Protein 1E57 (pdb70)

Foldseek 3Di:
DFWDKAKDKFQPDFCFFAWDKDKAFQLVPPRNCVVAVQFQWKWFDWKKWFKAFDPPCLPVKWKKKKAKFWQDDPDDLVCAPVDPQMDMDIDHPPPRDPPGDMRTDDDVHFGTTSHHPDHDGRGMMMIMTIGNPDDRDPDTGMGRMMMGMMIGHHGDDDDD/DDEDEQDADQDEDDDDDDDDDPPWDWDKDKDKDWDDFDQLWFWWDKFFCQPPVVNCVVLVFFQWKFFDWKKKKKAFDPACLPFKFKKWKDKFQQPDPDGLVPSPVPGRTDMDIAHHPPDDHDMYMYIDDNSRFYGIHHHPDDDRRTIMITMTGHTTPDRDNDGRMIGIMMGMMIGIHGDDDDD/DFDADQAEDDDDDDDPDDWFFWDWDKDKDFQDFAQQFWDWDKFFPLDDPRCVVVAVQ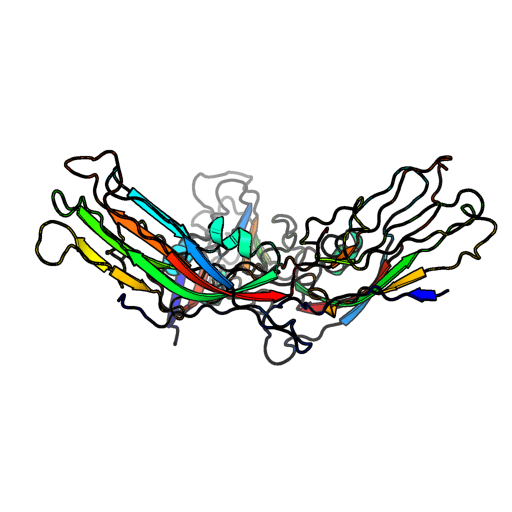FAWKFFDWKKKKKAFDVPLQDAKWKKKKDKAFQPDPDGQVCSPVDHRIDIDIAGNDPPSRDMDIDTDPNSNFYRTRGHPDHDRSTIMMIMTIHTRPDGDPHGRMTTMMIGIMTGTRGDDDDD

B-factor: mean 15.0, std 0.0, range [15.0, 15.0]

Sequence (522 aa):
SPAIVLPFQFEATTFGTAETAAQVSLQTADPITKLTAPYRHAQIVECKAILTPTDLAVSNPLTVYLAWVPANSPATPTQILRVYGGQSFVLGGAISAAKTIEVPLNLDSVNRMLKDSVTYTDTPKLLAYSRAPTNPSKIPTASIQISGRIRLSKPMLIANVVKVKQASIPAPGSILSQPNTEQSPAIVLPFQFEATTFGTAETAAQVSLQTADPITKLTAPYRHAQIVECKAILTPTDLAVSNPLTVYLAWVPANSPATPTQILRVYGGQSFVLGGAISAAKTIEVPLNLDSVNRMLKDSVTYTDTPKLLAYSRAPTNPSKIPTASIQISGRIRLSKPMLIANKQASIPAPGSILSQPNTEQSPAIVLPFQFEATTFGTAETAAQVSLQTADPITKLTAPYRHAQIVECKAILTPTDLAVSNPLTVYLAWVPANSPATPTQILRVYGGQSFVLGGAISAAKTIEVPLNLDSVNRMLKDSVTYTDTPKLLAYSRAPTNPSKIPTASIQISGRIRLSKPMLIAN

Structure (mmCIF, N/CA/C/O backbone):
data_1E57
#
_entry.id   1E57
#
_cell.length_a   289.640
_cell.length_b   287.722
_cell.length_c   295.226
_cell.angle_alpha   63.59
_cell.angle_beta   61.39
_cell.angle_gamma   62.94
#
_symmetry.space_group_name_H-M   'P 1'
#
loop_
_atom_site.group_PDB
_atom_site.id
_atom_site.type_symbol
_atom_site.label_atom_id
_atom_site.label_alt_id
_atom_site.label_comp_id
_atom_site.label_asym_id
_atom_site.label_entity_id
_atom_site.label_seq_id
_atom_site.pdbx_PDB_ins_code
_atom_site.Cartn_x
_atom_site.Cartn_y
_atom_site.Cartn_z
_atom_site.occupancy
_atom_site.B_iso_or_equiv
_atom_site.auth_seq_id
_atom_site.auth_comp_id
_atom_site.auth_asym_id
_atom_site.auth_atom_id
_atom_site.pdbx_PDB_model_num
ATOM 1 N N . SER A 1 29 ? -15.884 27.840 107.175 1.00 15.00 29 SER A N 1
ATOM 2 C CA . SER A 1 29 ? -16.851 28.944 106.859 1.00 15.00 29 SER A CA 1
ATOM 3 C C . SER A 1 29 ? -16.201 30.345 106.798 1.00 15.00 29 SER A C 1
ATOM 4 O O . SER A 1 29 ? -14.965 30.492 106.892 1.00 15.00 29 SER A O 1
ATOM 7 N N . PRO A 1 30 ? -17.027 31.385 106.562 1.00 15.00 30 PRO A N 1
ATOM 8 C CA . PRO A 1 30 ? -16.529 32.765 106.491 1.00 15.00 30 PRO A CA 1
ATOM 9 C C . PRO A 1 30 ? -16.810 33.524 107.795 1.00 15.00 30 PRO A C 1
ATOM 10 O O . PRO A 1 30 ? -17.867 33.349 108.423 1.00 15.00 30 PRO A O 1
ATOM 14 N N . ALA A 1 31 ? -15.853 34.358 108.189 1.00 15.00 31 ALA A N 1
ATOM 15 C CA . ALA A 1 31 ? -15.977 35.159 109.399 1.00 15.00 31 ALA A CA 1
ATOM 16 C C . ALA A 1 31 ? -16.648 36.471 109.039 1.00 15.00 31 ALA A C 1
ATOM 17 O O . ALA A 1 31 ? -17.089 36.682 107.905 1.00 15.00 31 ALA A O 1
ATOM 19 N N . ILE A 1 32 ? -16.737 37.350 110.020 1.00 15.00 32 ILE A N 1
ATOM 20 C CA . ILE A 1 32 ? -17.322 38.640 109.785 1.00 15.00 32 ILE A CA 1
ATOM 21 C C . ILE A 1 32 ? -16.434 39.585 110.545 1.00 15.00 32 ILE A C 1
ATOM 22 O O . ILE A 1 32 ? -15.752 39.195 111.489 1.00 15.00 32 ILE A O 1
ATOM 27 N N . VAL A 1 33 ? -16.417 40.829 110.113 1.00 15.00 33 VAL A N 1
ATOM 28 C CA . VAL A 1 33 ? -15.606 41.818 110.774 1.00 15.00 33 VAL A CA 1
ATOM 29 C C . VAL A 1 33 ? -16.435 42.424 111.869 1.00 15.00 33 VAL A C 1
ATOM 30 O O . VAL A 1 33 ? -17.652 42.543 111.756 1.00 15.00 33 VAL A O 1
ATOM 34 N N . LEU A 1 34 ? -15.777 42.813 112.939 1.00 15.00 34 LEU A N 1
ATOM 35 C CA . LEU A 1 34 ? -16.504 43.428 114.011 1.00 15.00 34 LEU A CA 1
ATOM 36 C C . LEU A 1 34 ? -15.630 44.449 114.694 1.00 15.00 34 LEU A C 1
ATOM 37 O O . LEU A 1 34 ? -14.438 44.230 114.902 1.00 15.00 34 LEU A O 1
ATOM 42 N N . PRO A 1 35 ? -16.208 45.602 115.021 1.00 15.00 35 PRO A N 1
ATOM 43 C CA . PRO A 1 35 ? -15.481 46.678 115.680 1.00 15.00 35 PRO A CA 1
ATOM 44 C C . PRO A 1 35 ? -15.671 46.686 117.173 1.00 15.00 35 PRO A C 1
ATOM 45 O O . PRO A 1 35 ? -16.585 46.061 117.704 1.00 15.00 35 PRO A O 1
ATOM 49 N N . PHE A 1 36 ? -14.811 47.434 117.842 1.00 15.00 36 PHE A N 1
ATOM 50 C CA . PHE A 1 36 ? -14.863 47.520 119.277 1.00 15.00 36 PHE A CA 1
ATOM 51 C C . PHE A 1 36 ? -13.967 48.650 119.695 1.00 15.00 36 PHE A C 1
ATOM 52 O O . PHE A 1 36 ? -13.165 49.145 118.917 1.00 15.00 36 PHE A O 1
ATOM 60 N N . GLN A 1 37 ? -14.077 49.014 120.955 1.00 15.00 37 GLN A N 1
ATOM 61 C CA . GLN A 1 37 ? -13.279 50.078 121.519 1.00 15.00 37 GLN A CA 1
ATOM 62 C C . GLN A 1 37 ? -13.597 49.949 122.997 1.00 15.00 37 GLN A C 1
ATOM 63 O O . GLN A 1 37 ? -14.699 49.539 123.340 1.00 15.00 37 GLN A O 1
ATOM 69 N N . PHE A 1 38 ? -12.654 50.275 123.875 1.00 15.00 38 PHE A N 1
ATOM 70 C CA . PHE A 1 38 ? -12.904 50.148 125.314 1.00 15.00 38 PHE A CA 1
ATOM 71 C C . PHE A 1 38 ? -11.879 50.913 126.147 1.00 15.00 38 PHE A C 1
ATOM 72 O O . PHE A 1 38 ? -10.708 50.986 125.773 1.00 15.00 38 PHE A O 1
ATOM 80 N N . GLU A 1 39 ? -12.317 51.482 127.273 1.00 15.00 39 GLU A N 1
ATOM 81 C CA . GLU A 1 39 ? -11.404 52.223 128.144 1.00 15.00 39 GLU A CA 1
ATOM 82 C C . GLU A 1 39 ? -10.317 51.230 128.537 1.00 15.00 39 GLU A C 1
ATOM 83 O O . GLU A 1 39 ? -10.579 50.245 129.236 1.00 15.00 39 GLU A O 1
ATOM 85 N N . ALA A 1 40 ? -9.108 51.480 128.042 1.00 15.00 40 ALA A N 1
ATOM 86 C CA . ALA A 1 40 ? -7.953 50.622 128.310 1.00 15.00 40 ALA A CA 1
ATOM 87 C C . ALA A 1 40 ? -7.578 50.641 129.787 1.00 15.00 40 ALA A C 1
ATOM 88 O O . ALA A 1 40 ? -7.738 49.627 130.490 1.00 15.00 40 ALA A O 1
ATOM 90 N N . THR A 1 41 ? -7.065 51.796 130.228 1.00 15.00 41 THR A N 1
ATOM 91 C CA . THR A 1 41 ? -6.667 52.042 131.620 1.00 15.00 41 THR A CA 1
ATOM 92 C C . THR A 1 41 ? -6.231 53.491 131.858 1.00 15.00 41 THR A C 1
ATOM 93 O O . THR A 1 41 ? -5.397 54.032 131.135 1.00 15.00 41 THR A O 1
ATOM 97 N N . THR A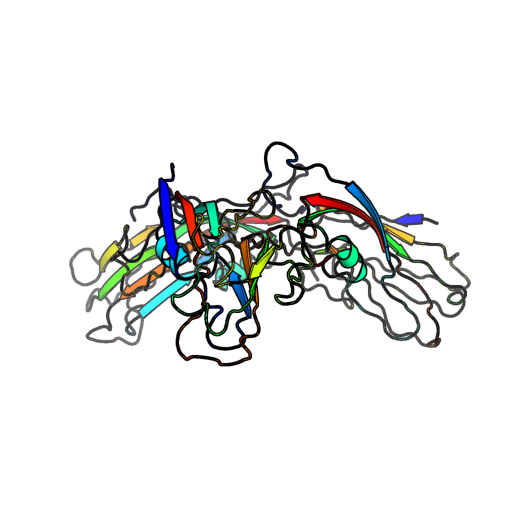 1 42 ? -6.792 54.094 132.900 1.00 15.00 42 THR A N 1
ATOM 98 C CA . THR A 1 42 ? -6.502 55.477 133.261 1.00 1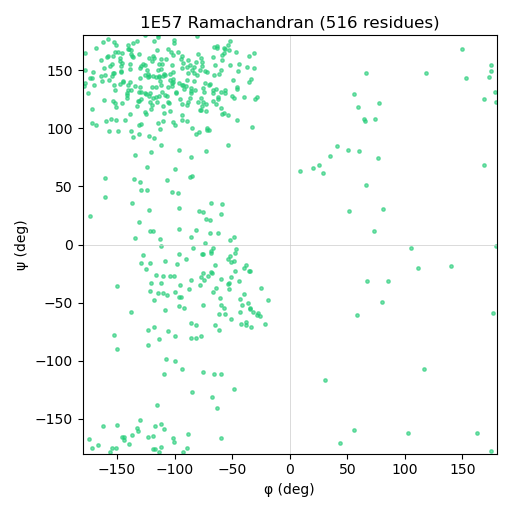5.00 42 THR A CA 1
ATOM 99 C C . THR A 1 42 ? -5.129 55.794 133.859 1.00 15.00 42 THR A C 1
ATOM 100 O O . THR A 1 42 ? -4.889 55.576 135.054 1.00 15.00 42 THR A O 1
ATOM 104 N N . PHE A 1 43 ? -4.226 56.313 133.031 1.00 15.00 43 PHE A N 1
ATOM 105 C CA . PHE A 1 43 ? -2.928 56.708 133.537 1.00 15.00 43 PHE A CA 1
ATOM 106 C C . PHE A 1 43 ? -3.236 58.132 134.015 1.00 15.00 43 PHE A C 1
ATOM 107 O O . PHE A 1 43 ? -2.870 59.090 133.350 1.00 15.00 43 PHE A O 1
ATOM 109 N N . GLY A 1 44 ? -3.932 58.268 135.151 1.00 15.00 44 GLY A N 1
ATOM 110 C CA . GLY A 1 44 ? -4.290 59.595 135.644 1.00 15.00 44 GLY A CA 1
ATOM 111 C C . GLY A 1 44 ? -4.187 59.968 137.130 1.00 15.00 44 GLY A C 1
ATOM 112 O O . GLY A 1 44 ? -3.478 60.931 137.463 1.00 15.00 44 GLY A O 1
ATOM 113 N N . THR A 1 45 ? -4.891 59.234 138.009 1.00 15.00 45 THR A N 1
ATOM 114 C CA . THR A 1 45 ? -4.926 59.479 139.483 1.00 15.00 45 THR A CA 1
ATOM 115 C C . THR A 1 45 ? -3.595 59.366 140.244 1.00 15.00 45 THR A C 1
ATOM 116 O O . THR A 1 45 ? -3.029 60.376 140.680 1.00 15.00 45 THR A O 1
ATOM 120 N N . ALA A 1 46 ? -3.134 58.125 140.416 1.00 15.00 46 ALA A N 1
ATOM 121 C CA . ALA A 1 46 ? -1.877 57.800 141.101 1.00 15.00 46 ALA A CA 1
ATOM 122 C C . ALA A 1 46 ? -0.864 57.196 140.091 1.00 15.00 46 ALA A C 1
ATOM 123 O O . ALA A 1 46 ? -1.177 57.090 138.902 1.00 15.00 46 ALA A O 1
ATOM 125 N N . GLU A 1 47 ? 0.334 56.809 140.549 1.00 15.00 47 GLU A N 1
ATOM 126 C CA . GLU A 1 47 ? 1.370 56.238 139.658 1.00 15.00 47 GLU A CA 1
ATOM 127 C C . GLU A 1 47 ? 0.889 55.046 138.812 1.00 15.00 47 GLU A C 1
ATOM 128 O O . GLU A 1 47 ? 1.055 53.875 139.185 1.00 15.00 47 GLU A O 1
ATOM 134 N N . THR A 1 48 ? 0.301 55.363 137.661 1.00 15.00 48 THR A N 1
ATOM 135 C CA . THR A 1 48 ? -0.226 54.353 136.757 1.00 15.00 48 THR A CA 1
ATOM 136 C C . THR A 1 48 ? 0.869 53.780 135.891 1.00 15.00 48 THR A C 1
ATOM 137 O O . THR A 1 48 ? 1.680 54.508 135.313 1.00 15.00 48 THR A O 1
ATOM 139 N N . ALA A 1 49 ? 0.879 52.458 135.818 1.00 15.00 49 ALA A N 1
ATOM 140 C CA . ALA A 1 49 ? 1.853 51.732 135.029 1.00 15.00 49 ALA A CA 1
ATOM 141 C C . ALA A 1 49 ? 1.410 50.286 135.048 1.00 15.00 49 ALA A C 1
ATOM 142 O O . ALA A 1 49 ? 1.368 49.659 136.109 1.00 15.00 49 ALA A O 1
ATOM 144 N N . ALA A 1 50 ? 1.065 49.765 133.876 1.00 15.00 50 ALA A N 1
ATOM 145 C CA . ALA A 1 50 ? 0.609 48.388 133.784 1.00 15.00 50 ALA A CA 1
ATOM 146 C C . ALA A 1 50 ? 0.668 47.815 132.376 1.00 15.00 50 ALA A C 1
ATOM 147 O O . ALA A 1 50 ? 0.973 48.521 131.405 1.00 15.00 50 ALA A O 1
ATOM 149 N N . GLN A 1 51 ? 0.366 46.520 132.291 1.00 15.00 51 GLN A N 1
ATOM 150 C CA . GLN A 1 51 ? 0.363 45.775 131.040 1.00 15.00 51 GLN A CA 1
ATOM 151 C C . GLN A 1 51 ? -1.035 45.208 130.773 1.00 15.00 51 GLN A C 1
ATOM 152 O O . GLN A 1 51 ? -1.685 44.677 131.672 1.00 15.00 51 GLN A O 1
ATOM 154 N N . VAL A 1 52 ? -1.502 45.334 129.540 1.00 15.00 52 VAL A N 1
ATOM 155 C CA . VAL A 1 52 ? -2.809 44.809 129.186 1.00 15.00 52 VAL A CA 1
ATOM 156 C C . VAL A 1 52 ? -2.665 43.826 128.058 1.00 15.00 52 VAL A C 1
ATOM 157 O O . VAL A 1 52 ? -2.055 44.126 127.039 1.00 15.00 52 VAL A O 1
ATOM 161 N N . SER A 1 53 ? -3.223 42.643 128.249 1.00 15.00 53 SER A N 1
ATOM 162 C CA . SER A 1 53 ? -3.163 41.634 127.218 1.00 15.00 53 SER A CA 1
ATOM 163 C C . SER A 1 53 ? -4.496 41.590 126.523 1.00 15.00 53 SER A C 1
ATOM 164 O O . SER A 1 53 ? -5.533 41.661 127.168 1.00 15.00 53 SER A O 1
ATOM 167 N N . LEU A 1 54 ? -4.476 41.459 125.208 1.00 15.00 54 LEU A N 1
ATOM 168 C CA . LEU A 1 54 ? -5.719 41.414 124.473 1.00 15.00 54 LEU A CA 1
ATOM 169 C C . LEU A 1 54 ? -6.475 40.124 124.703 1.00 15.00 54 LEU A C 1
ATOM 170 O O . LEU A 1 54 ? -7.694 40.096 124.605 1.00 15.00 54 LEU A O 1
ATOM 175 N N . GLN A 1 55 ? -5.762 39.052 125.020 1.00 15.00 55 GLN A N 1
ATOM 176 C CA . GLN A 1 55 ? -6.421 37.769 125.236 1.00 15.00 55 GLN A CA 1
ATOM 177 C C . GLN A 1 55 ? -7.341 37.685 126.450 1.00 15.00 55 GLN A C 1
ATOM 178 O O . GLN A 1 55 ? -8.413 37.089 126.377 1.00 15.00 55 GLN A O 1
ATOM 184 N N . THR A 1 56 ? -6.924 38.273 127.565 1.00 15.00 56 THR A N 1
ATOM 185 C CA . THR A 1 56 ? -7.712 38.233 128.795 1.00 15.00 56 THR A CA 1
ATOM 186 C C . THR A 1 56 ? -8.722 39.353 128.822 1.00 15.00 56 THR A C 1
ATOM 187 O O . THR A 1 56 ? -9.791 39.241 129.437 1.00 15.00 56 THR A O 1
ATOM 191 N N . ALA A 1 57 ? -8.337 40.445 128.174 1.00 15.00 57 ALA A N 1
ATOM 192 C CA . ALA A 1 57 ? -9.149 41.644 128.079 1.00 15.00 57 ALA A CA 1
ATOM 193 C C . ALA A 1 57 ? -10.634 41.335 128.036 1.00 15.00 57 ALA A C 1
ATOM 194 O O . ALA A 1 57 ? -11.187 40.960 126.995 1.00 15.00 57 ALA A O 1
ATOM 196 N N . ASP A 1 58 ? -11.272 41.502 129.185 1.00 15.00 58 ASP A N 1
ATOM 197 C CA . ASP A 1 58 ? -12.692 41.250 129.323 1.00 15.00 58 ASP A CA 1
ATOM 198 C C . ASP A 1 58 ? -13.495 41.694 128.084 1.00 15.00 58 ASP A C 1
ATOM 199 O O . ASP A 1 58 ? -14.029 40.859 127.346 1.00 15.00 58 ASP A O 1
ATOM 204 N N . PRO A 1 59 ? -13.546 43.011 127.815 1.00 15.00 59 PRO A N 1
ATOM 205 C CA . PRO A 1 59 ? -14.295 43.517 126.664 1.00 15.00 59 PRO A CA 1
ATOM 206 C C . PRO A 1 59 ? -14.243 42.534 125.516 1.00 15.00 59 PRO A C 1
ATOM 207 O O . PRO A 1 59 ? -15.231 41.883 125.185 1.00 15.00 59 PRO A O 1
ATOM 211 N N . ILE A 1 60 ? -13.065 42.430 124.926 1.00 15.00 60 ILE A N 1
ATOM 212 C CA . ILE A 1 60 ? -12.848 41.537 123.810 1.00 15.00 60 ILE A CA 1
ATOM 213 C C . ILE A 1 60 ? -13.513 40.200 124.025 1.00 15.00 60 ILE A C 1
ATOM 214 O O . ILE A 1 60 ? -14.476 39.863 123.341 1.00 15.00 60 ILE A O 1
ATOM 219 N N . THR A 1 61 ? -12.986 39.445 124.977 1.00 15.00 61 THR A N 1
ATOM 220 C CA . THR A 1 61 ? -13.516 38.128 125.281 1.00 15.00 61 THR A CA 1
ATOM 221 C C . THR A 1 61 ? -15.037 38.112 125.260 1.00 15.00 61 THR A C 1
ATOM 222 O O . THR A 1 61 ? -15.649 37.279 124.586 1.00 15.00 61 THR A O 1
ATOM 224 N N . LYS A 1 62 ? -15.646 39.039 125.992 1.00 15.00 62 LYS A N 1
ATOM 225 C CA . LYS A 1 62 ? -17.101 39.108 126.062 1.00 15.00 62 LYS A CA 1
ATOM 226 C C . LYS A 1 62 ? -17.724 39.386 124.694 1.00 15.00 62 LYS A C 1
ATOM 227 O O . LYS A 1 62 ? -18.926 39.636 124.590 1.00 15.00 62 LYS A O 1
ATOM 229 N N . LEU A 1 63 ? -16.910 39.325 123.645 1.00 15.00 63 LEU A N 1
ATOM 230 C CA . LEU A 1 63 ? -17.385 39.591 122.297 1.00 15.00 63 LEU A CA 1
ATOM 231 C C . LEU A 1 63 ? -16.980 38.480 121.357 1.00 15.00 63 LEU A C 1
ATOM 232 O O . LEU A 1 63 ? -17.515 38.341 120.261 1.00 15.00 63 LEU A O 1
ATOM 237 N N . THR A 1 64 ? -16.029 37.682 121.808 1.00 15.00 64 THR A N 1
ATOM 238 C CA . THR A 1 64 ? -15.504 36.602 121.002 1.00 15.00 64 THR A CA 1
ATOM 239 C C . THR A 1 64 ? -16.001 35.236 121.415 1.00 15.00 64 THR A C 1
ATOM 240 O O . THR A 1 64 ? -16.062 34.325 120.600 1.00 15.00 64 THR A O 1
ATOM 244 N N . ALA A 1 65 ? -16.351 35.081 122.680 1.00 15.00 65 ALA A N 1
ATOM 245 C CA . ALA A 1 65 ? -16.823 33.795 123.154 1.00 15.00 65 ALA A CA 1
ATOM 246 C C . ALA A 1 65 ? -17.742 33.045 122.173 1.00 15.00 65 ALA A C 1
ATOM 247 O O . ALA A 1 65 ? -17.582 31.839 121.988 1.00 15.00 65 ALA A O 1
ATOM 249 N N . PRO A 1 66 ? -18.697 33.745 121.522 1.00 15.00 66 PRO A N 1
ATOM 250 C CA . PRO A 1 66 ? -19.640 33.140 120.566 1.00 15.00 66 PRO A CA 1
ATOM 251 C C . PRO A 1 66 ? -19.027 32.285 119.456 1.00 15.00 66 PRO A C 1
ATOM 252 O O . PRO A 1 66 ? -19.659 31.356 118.941 1.00 15.00 66 PRO A O 1
ATOM 256 N N . TYR A 1 67 ? -17.793 32.604 119.095 1.00 15.00 67 TYR A N 1
ATOM 257 C CA . TYR A 1 67 ? -17.091 31.901 118.030 1.00 15.00 67 TYR A CA 1
ATOM 258 C C . TYR A 1 67 ? -15.915 31.069 118.569 1.00 15.00 67 TYR A C 1
ATOM 259 O O . TYR A 1 67 ? -15.321 31.407 119.602 1.00 15.00 67 TYR A O 1
ATOM 268 N N . ARG A 1 68 ? -15.592 29.977 117.871 1.00 15.00 68 ARG A N 1
ATOM 269 C CA . ARG A 1 68 ? -14.500 29.088 118.276 1.00 15.00 68 ARG A CA 1
ATOM 270 C C . ARG A 1 68 ? -13.200 29.407 117.546 1.00 15.00 68 ARG A C 1
ATOM 271 O O . ARG A 1 68 ? -12.395 28.504 117.320 1.00 15.00 68 ARG A O 1
ATOM 273 N N . HIS A 1 69 ? -12.983 30.679 117.197 1.00 15.00 69 HIS A N 1
ATOM 274 C CA . HIS A 1 69 ? -11.773 31.071 116.465 1.00 15.00 69 HIS A CA 1
ATOM 275 C C . HIS A 1 69 ? -11.832 32.508 115.928 1.00 15.00 69 HIS A C 1
ATOM 276 O O . HIS A 1 69 ? -12.766 32.849 115.198 1.00 15.00 69 HIS A O 1
ATOM 283 N N . ALA A 1 70 ? -10.833 33.336 116.265 1.00 15.00 70 ALA A N 1
ATOM 284 C CA . ALA A 1 70 ? -10.802 34.743 115.813 1.00 15.00 70 ALA A CA 1
ATOM 285 C C . ALA A 1 70 ? -9.432 35.425 115.639 1.00 15.00 70 ALA A C 1
ATOM 286 O O . ALA A 1 70 ? -8.653 35.539 116.593 1.00 15.00 70 ALA A O 1
ATOM 288 N N . GLN A 1 71 ? -9.176 35.910 114.417 1.00 15.00 71 GLN A N 1
ATOM 289 C CA . GLN A 1 71 ? -7.934 36.605 114.063 1.00 15.00 71 GLN A CA 1
ATOM 290 C C . GLN A 1 71 ? -8.174 38.116 114.106 1.00 15.00 71 GLN A C 1
ATOM 291 O O . GLN A 1 71 ? -9.152 38.618 113.547 1.00 15.00 71 GLN A O 1
ATOM 293 N N . ILE A 1 72 ? -7.282 38.836 114.778 1.00 15.00 72 ILE A N 1
ATOM 294 C CA . ILE A 1 72 ? -7.395 40.286 114.897 1.00 15.00 72 ILE A CA 1
ATOM 295 C C . ILE A 1 72 ? -6.873 40.966 113.635 1.00 15.00 72 ILE A C 1
ATOM 296 O O . ILE A 1 72 ? -5.925 40.488 113.022 1.00 15.00 72 ILE A O 1
ATOM 301 N N . VAL A 1 73 ? -7.480 42.087 113.252 1.00 15.00 73 VAL A N 1
ATOM 302 C CA . VAL A 1 73 ? -7.071 42.791 112.036 1.00 15.00 73 VAL A CA 1
ATOM 303 C C . VAL A 1 73 ? -6.433 44.166 112.195 1.00 15.00 73 VAL A C 1
ATOM 304 O O . VAL A 1 73 ? -5.217 44.316 112.103 1.00 15.00 73 VAL A O 1
ATOM 308 N N . GLU A 1 74 ? -7.263 45.183 112.372 1.00 15.00 74 GLU A N 1
ATOM 309 C CA . GLU A 1 74 ? -6.752 46.531 112.556 1.00 15.00 74 GLU A CA 1
ATOM 310 C C . GLU A 1 74 ? -6.841 46.817 114.045 1.00 15.00 74 GLU A C 1
ATOM 311 O O . GLU A 1 74 ? -7.838 46.479 114.682 1.00 15.00 74 GLU A O 1
ATOM 317 N N . CYS A 1 75 ? -5.798 47.411 114.608 1.00 15.00 75 CYS A N 1
ATOM 318 C CA . CYS A 1 75 ? -5.815 47.720 116.029 1.00 15.00 75 CYS A CA 1
ATOM 319 C C . CYS A 1 75 ? -4.964 48.924 116.370 1.00 15.00 75 CYS A C 1
ATOM 320 O O . CYS A 1 75 ? -3.827 49.035 115.929 1.00 15.00 75 CYS A O 1
ATOM 323 N N . LYS A 1 76 ? -5.523 49.823 117.169 1.00 15.00 76 LYS A N 1
ATOM 324 C CA . LYS A 1 76 ? -4.813 51.022 117.561 1.00 15.00 76 LYS A CA 1
ATOM 325 C C . LYS A 1 76 ? -5.060 51.305 119.022 1.00 15.00 76 LYS A C 1
ATOM 326 O O . LYS A 1 76 ? -6.092 50.938 119.570 1.00 15.00 76 LYS A O 1
ATOM 328 N N . ALA A 1 77 ? -4.100 51.945 119.662 1.00 15.00 77 ALA A N 1
ATOM 329 C CA . ALA A 1 77 ? -4.257 52.303 121.054 1.00 15.00 77 ALA A CA 1
ATOM 330 C C . ALA A 1 77 ? -4.264 53.818 120.994 1.00 15.00 77 ALA A C 1
ATOM 331 O O . ALA A 1 77 ? -3.323 54.406 120.473 1.00 15.00 77 ALA A O 1
ATOM 333 N N . ILE A 1 78 ? -5.328 54.448 121.491 1.00 15.00 78 ILE A N 1
ATOM 334 C CA . ILE A 1 78 ? -5.439 55.916 121.467 1.00 15.00 78 ILE A CA 1
ATOM 335 C C . ILE A 1 78 ? -5.115 56.593 122.797 1.00 15.00 78 ILE A C 1
ATOM 336 O O . ILE A 1 78 ? -5.107 55.945 123.843 1.00 15.00 78 ILE A O 1
ATOM 341 N N . LEU A 1 79 ? -4.863 57.900 122.759 1.00 15.00 79 LEU A N 1
ATOM 342 C CA . LEU A 1 79 ? -4.544 58.636 123.979 1.00 15.00 79 LEU A CA 1
ATOM 343 C C . LEU A 1 79 ? -5.424 59.867 124.101 1.00 15.00 79 LEU A C 1
ATOM 344 O O . LEU A 1 79 ? -5.534 60.641 123.152 1.00 15.00 79 LEU A O 1
ATOM 349 N N . THR A 1 80 ? -6.037 60.061 125.268 1.00 15.00 80 THR A N 1
ATOM 350 C CA . THR A 1 80 ? -6.925 61.204 125.449 1.00 15.00 80 THR A CA 1
ATOM 351 C C . THR A 1 80 ? -6.776 62.051 126.687 1.00 15.00 80 THR A C 1
ATOM 352 O O . THR A 1 80 ? -6.980 61.578 127.803 1.00 15.00 80 THR A O 1
ATOM 356 N N . PRO A 1 81 ? -6.471 63.342 126.494 1.00 15.00 81 PRO A N 1
ATOM 357 C CA . PRO A 1 81 ? -6.290 64.322 127.567 1.00 15.00 81 PRO A CA 1
ATOM 358 C C . PRO A 1 81 ? -7.637 64.705 128.175 1.00 15.00 81 PRO A C 1
ATOM 359 O O . PRO A 1 81 ? -8.626 64.878 127.462 1.00 15.00 81 PRO A O 1
ATOM 363 N N . THR A 1 82 ? -7.676 64.835 129.495 1.00 15.00 82 THR A N 1
ATOM 364 C CA . THR A 1 82 ? -8.907 65.208 130.168 1.00 15.00 82 THR A CA 1
ATOM 365 C C . THR A 1 82 ? -8.951 66.694 130.348 1.00 15.00 82 THR A C 1
ATOM 366 O O . THR A 1 82 ? -7.917 67.346 130.462 1.00 15.00 82 THR A O 1
ATOM 370 N N . ASP A 1 83 ? -10.166 67.215 130.388 1.00 15.00 83 ASP A N 1
ATOM 371 C CA . ASP A 1 83 ? -10.400 68.634 130.581 1.00 15.00 83 ASP A CA 1
ATOM 372 C C . ASP A 1 83 ? -9.257 69.273 131.369 1.00 15.00 83 ASP A C 1
ATOM 373 O O . ASP A 1 83 ? -8.608 70.196 130.880 1.00 15.00 83 ASP A O 1
ATOM 378 N N . LEU A 1 84 ? -9.009 68.780 132.581 1.00 15.00 84 LEU A N 1
ATOM 379 C CA . LEU A 1 84 ? -7.941 69.331 133.410 1.00 15.00 84 LEU A CA 1
ATOM 380 C C . LEU A 1 84 ? -6.623 69.190 132.695 1.00 15.00 84 LEU A C 1
ATOM 381 O O . LEU A 1 84 ? -6.395 69.851 131.694 1.00 15.00 84 LEU A O 1
ATOM 386 N N . ALA A 1 85 ? -5.752 68.330 133.204 1.00 15.00 85 ALA A N 1
ATOM 387 C CA . ALA A 1 85 ? -4.456 68.118 132.573 1.00 15.00 85 ALA A CA 1
ATOM 388 C C . ALA A 1 85 ? -3.631 69.402 132.479 1.00 15.0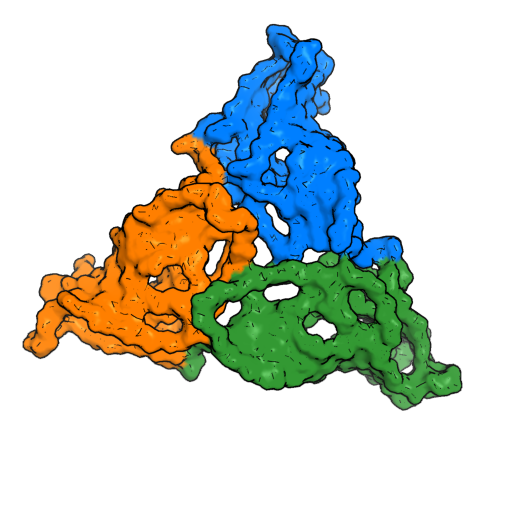0 85 ALA A C 1
ATOM 389 O O . ALA A 1 85 ? -2.535 69.467 133.029 1.00 15.00 85 ALA A O 1
ATOM 391 N N . VAL A 1 86 ? -4.153 70.407 131.771 1.00 15.00 86 VAL A N 1
ATOM 392 C CA . VAL A 1 86 ? -3.471 71.701 131.604 1.00 15.00 86 VAL A CA 1
ATOM 393 C C . VAL A 1 86 ? -3.023 72.303 132.947 1.00 15.00 86 VAL A C 1
ATOM 394 O O . VAL A 1 86 ? -2.205 73.240 132.988 1.00 15.00 86 VAL A O 1
ATOM 398 N N . SER A 1 87 ? -3.568 71.756 134.034 1.00 15.00 87 SER A N 1
ATOM 399 C CA . SER A 1 87 ? -3.269 72.195 135.400 1.00 15.00 87 SER A CA 1
ATOM 400 C C . SER A 1 87 ? -2.016 71.494 135.930 1.00 15.00 87 SER A C 1
ATOM 401 O O . SER A 1 87 ? -0.980 72.131 136.183 1.00 15.00 87 SER A O 1
ATOM 404 N N . ASN A 1 88 ? -2.146 70.181 136.125 1.00 15.00 88 ASN A N 1
ATOM 405 C CA . ASN A 1 88 ? -1.051 69.330 136.583 1.00 15.00 88 ASN A CA 1
ATOM 406 C C . ASN A 1 88 ? -0.863 68.293 135.474 1.00 15.00 88 ASN A C 1
ATOM 407 O O . ASN A 1 88 ? -1.333 67.153 135.568 1.00 15.00 88 ASN A O 1
ATOM 412 N N . PRO A 1 89 ? -0.167 68.690 134.397 1.00 15.00 89 PRO A N 1
ATOM 413 C CA . PRO A 1 89 ? 0.084 67.812 133.256 1.00 15.00 89 PRO A CA 1
ATOM 414 C C . PRO A 1 89 ? 0.924 66.621 133.647 1.00 15.00 89 PRO A C 1
ATOM 415 O O . PRO A 1 89 ? 1.450 66.548 134.763 1.00 15.00 89 PRO A O 1
ATOM 419 N N . LEU A 1 90 ? 1.039 65.683 132.721 1.00 15.00 90 LEU A N 1
ATOM 420 C CA . LEU A 1 90 ? 1.842 64.510 132.957 1.00 15.00 90 LEU A CA 1
ATOM 421 C C . LEU A 1 90 ? 2.288 63.979 131.626 1.00 15.00 90 LEU A C 1
ATOM 422 O O . LEU A 1 90 ? 2.055 64.603 130.587 1.00 15.00 90 LEU A O 1
ATOM 427 N N . THR A 1 91 ? 2.950 62.835 131.666 1.00 15.00 91 THR A N 1
ATOM 428 C CA . THR A 1 91 ? 3.460 62.215 130.465 1.00 15.00 91 THR A CA 1
ATOM 429 C C . THR A 1 91 ? 3.255 60.723 130.575 1.00 15.00 91 THR A C 1
ATOM 430 O O . THR A 1 91 ? 3.473 60.147 131.639 1.00 15.00 91 THR A O 1
ATOM 434 N N . VAL A 1 92 ? 2.811 60.104 129.484 1.00 15.00 92 VAL A N 1
ATOM 435 C CA . VAL A 1 92 ? 2.604 58.661 129.455 1.00 15.00 92 VAL A CA 1
ATOM 436 C C . VAL A 1 92 ? 3.398 58.046 128.313 1.00 15.00 92 VAL A C 1
ATOM 437 O O . VAL A 1 92 ? 3.649 58.686 127.288 1.00 15.00 92 VAL A O 1
ATOM 441 N N . TYR A 1 93 ? 3.797 56.796 128.518 1.00 15.00 93 TYR A N 1
ATOM 442 C CA . TYR A 1 93 ? 4.570 56.056 127.540 1.00 15.00 93 TYR A CA 1
ATOM 443 C C . TYR A 1 93 ? 3.745 54.923 127.018 1.00 15.00 93 TYR A C 1
ATOM 444 O O . TYR A 1 93 ? 2.978 54.315 127.754 1.00 15.00 93 TYR A O 1
ATOM 453 N N . LEU A 1 94 ? 3.922 54.615 125.750 1.00 15.00 94 LEU A N 1
ATOM 454 C CA . LEU A 1 94 ? 3.189 53.521 125.184 1.00 15.00 94 LEU A CA 1
ATOM 455 C C . LEU A 1 94 ? 4.151 52.636 124.458 1.00 15.00 94 LEU A C 1
ATOM 456 O O . LEU A 1 94 ? 5.276 53.045 124.180 1.00 15.00 94 LEU A O 1
ATOM 461 N N . ALA A 1 95 ? 3.709 51.419 124.168 1.00 15.00 95 ALA A N 1
ATOM 462 C CA . ALA A 1 95 ? 4.536 50.460 123.461 1.00 15.00 95 ALA A CA 1
ATOM 463 C C . ALA A 1 95 ? 3.772 49.179 123.211 1.00 15.00 95 ALA A C 1
ATOM 464 O O . ALA A 1 95 ? 3.036 48.707 124.073 1.00 15.00 95 ALA A O 1
ATOM 466 N N . TRP A 1 96 ? 3.952 48.625 122.020 1.00 15.00 96 TRP A N 1
ATOM 467 C CA . TRP A 1 96 ? 3.292 47.391 121.644 1.00 15.00 96 TRP A CA 1
ATOM 468 C C . TRP A 1 96 ? 4.312 46.277 121.654 1.00 15.00 96 TRP A C 1
ATOM 469 O O . TRP A 1 96 ? 5.358 46.406 121.029 1.00 15.00 96 TRP A O 1
ATOM 480 N N . VAL A 1 97 ? 4.009 45.192 122.366 1.00 15.00 97 VAL A N 1
ATOM 481 C CA . VAL A 1 97 ? 4.901 44.034 122.452 1.00 15.00 97 VAL A CA 1
ATOM 482 C C . VAL A 1 97 ? 4.140 42.725 122.560 1.00 15.00 97 VAL A C 1
ATOM 483 O O . VAL A 1 97 ? 3.054 42.669 123.134 1.00 15.00 97 VAL A O 1
ATOM 487 N N . PRO A 1 98 ? 4.721 41.642 122.031 1.00 15.00 98 PRO A N 1
ATOM 488 C CA . PRO A 1 98 ? 4.083 40.331 122.076 1.00 15.00 98 PRO A CA 1
ATOM 489 C C . PRO A 1 98 ? 3.914 39.856 123.507 1.00 15.00 98 PRO A C 1
ATOM 490 O O . PRO A 1 98 ? 4.463 40.452 124.436 1.00 15.00 98 PRO A O 1
ATOM 494 N N . ALA A 1 99 ? 3.147 38.778 123.663 1.00 15.00 99 ALA A N 1
ATOM 495 C CA . ALA A 1 99 ? 2.852 38.177 124.965 1.00 15.00 99 ALA A CA 1
ATOM 496 C C . ALA A 1 99 ? 4.045 38.205 125.891 1.00 15.00 99 ALA A C 1
ATOM 497 O O . ALA A 1 99 ? 4.053 38.911 126.908 1.00 15.00 99 ALA A O 1
ATOM 499 N N . ASN A 1 100 ? 5.043 37.407 125.529 1.00 15.00 100 ASN A N 1
ATOM 500 C CA . ASN A 1 100 ? 6.269 37.313 126.292 1.00 15.00 100 ASN A CA 1
ATOM 501 C C . ASN A 1 100 ? 7.028 38.628 126.194 1.00 15.00 100 ASN A C 1
ATOM 502 O O . ASN A 1 100 ? 6.450 39.701 126.383 1.00 15.00 100 ASN A O 1
ATOM 507 N N . SER A 1 101 ? 8.315 38.550 125.885 1.00 15.00 101 SER A N 1
ATOM 508 C CA . SER A 1 101 ? 9.132 39.750 125.787 1.00 15.00 101 SER A CA 1
ATOM 509 C C . SER A 1 101 ? 9.219 40.399 127.165 1.00 15.00 101 SER A C 1
ATOM 510 O O . SER A 1 101 ? 8.249 40.971 127.669 1.00 15.00 101 SER A O 1
ATOM 513 N N . PRO A 1 102 ? 10.393 40.301 127.797 1.00 15.00 102 PRO A N 1
ATOM 514 C CA . PRO A 1 102 ? 10.696 40.848 129.124 1.00 15.00 102 PRO A CA 1
ATOM 515 C C . PRO A 1 102 ? 10.510 42.358 129.206 1.00 15.00 102 PRO A C 1
ATOM 516 O O . PRO A 1 102 ? 11.242 43.060 129.908 1.00 15.00 102 PRO A O 1
ATOM 520 N N . ALA A 1 103 ? 9.519 42.851 128.483 1.00 15.00 103 ALA A N 1
ATOM 521 C CA . ALA A 1 103 ? 9.237 44.266 128.478 1.00 15.00 103 ALA A CA 1
ATOM 522 C C . ALA A 1 103 ? 8.916 44.733 129.889 1.00 15.00 103 ALA A C 1
ATOM 523 O O . ALA A 1 103 ? 7.954 44.279 130.502 1.00 15.00 103 ALA A O 1
ATOM 525 N N . THR A 1 104 ? 9.746 45.631 130.404 1.00 15.00 104 THR A N 1
ATOM 526 C CA . THR A 1 104 ? 9.543 46.191 131.731 1.00 15.00 104 THR A CA 1
ATOM 527 C C . THR A 1 104 ? 8.750 47.475 131.498 1.00 15.00 104 THR A C 1
ATOM 528 O O . THR A 1 104 ? 9.268 48.432 130.932 1.00 15.00 104 THR A O 1
ATOM 532 N N . PRO A 1 105 ? 7.484 47.513 131.926 1.00 15.00 105 PRO A N 1
ATOM 533 C CA . PRO A 1 105 ? 6.611 48.683 131.757 1.00 15.00 105 PRO A CA 1
ATOM 534 C C . PRO A 1 105 ? 7.325 50.013 131.985 1.00 15.00 105 PRO A C 1
ATOM 535 O O . PRO A 1 105 ? 6.867 51.069 131.547 1.00 15.00 105 PRO A O 1
ATOM 539 N N . THR A 1 106 ? 8.452 49.937 132.684 1.00 15.00 106 THR A N 1
ATOM 540 C CA . THR A 1 106 ? 9.281 51.094 132.989 1.00 15.00 106 THR A CA 1
ATOM 541 C C . THR A 1 106 ? 10.393 51.226 131.943 1.00 15.00 106 THR A C 1
ATOM 542 O O . THR A 1 106 ? 10.671 52.324 131.433 1.00 15.00 106 THR A O 1
ATOM 546 N N . GLN A 1 107 ? 11.027 50.093 131.643 1.00 15.00 107 GLN A N 1
ATOM 547 C CA . GLN A 1 107 ? 12.095 50.018 130.652 1.00 15.00 107 GLN A CA 1
ATOM 548 C C . GLN A 1 107 ? 11.443 50.244 129.288 1.00 15.00 107 GLN A C 1
ATOM 549 O O . GLN A 1 107 ? 12.054 50.049 128.236 1.00 15.00 107 GLN A O 1
ATOM 551 N N . ILE A 1 108 ? 10.178 50.648 129.329 1.00 15.00 108 ILE A N 1
ATOM 552 C CA . ILE A 1 108 ? 9.407 50.934 128.132 1.00 15.00 108 ILE A CA 1
ATOM 553 C C . ILE A 1 108 ? 10.215 51.985 127.412 1.00 15.00 108 ILE A C 1
ATOM 554 O O . ILE A 1 108 ? 11.118 52.575 127.999 1.00 15.00 108 ILE A O 1
ATOM 559 N N . LEU A 1 109 ? 9.914 52.211 126.145 1.00 15.00 109 LEU A N 1
ATOM 560 C CA . LEU A 1 109 ? 10.660 53.205 125.398 1.00 15.00 109 LEU A CA 1
ATOM 561 C C . LEU A 1 109 ? 11.981 52.637 124.925 1.00 15.00 109 LEU A C 1
ATOM 562 O O . LEU A 1 109 ? 12.342 52.772 123.760 1.00 15.00 109 LEU A O 1
ATOM 567 N N . ARG A 1 110 ? 12.731 52.022 125.826 1.00 15.00 110 ARG A N 1
ATOM 568 C CA . ARG A 1 110 ? 13.999 51.465 125.403 1.00 15.00 110 ARG A CA 1
ATOM 569 C C . ARG A 1 110 ? 13.686 50.322 124.443 1.00 15.00 110 ARG A C 1
ATOM 570 O O . ARG A 1 110 ? 14.583 49.703 123.876 1.00 15.00 110 ARG A O 1
ATOM 578 N N . VAL A 1 111 ? 12.398 50.053 124.259 1.00 15.00 111 VAL A N 1
ATOM 579 C CA . VAL A 1 111 ? 11.962 49.000 123.355 1.00 15.00 111 VAL A CA 1
ATOM 580 C C . VAL A 1 111 ? 11.563 49.619 122.039 1.00 15.00 111 VAL A C 1
ATOM 581 O O . VAL A 1 111 ? 10.785 50.564 122.018 1.00 15.00 111 VAL A O 1
ATOM 585 N N . TYR A 1 112 ? 12.075 49.089 120.937 1.00 15.00 112 TYR A N 1
ATOM 586 C CA . TYR A 1 112 ? 11.718 49.647 119.641 1.00 15.00 112 TYR A CA 1
ATOM 587 C C . TYR A 1 112 ? 10.203 49.805 119.538 1.00 15.00 112 TYR A C 1
ATOM 588 O O . TYR A 1 112 ? 9.449 48.963 120.022 1.00 15.00 112 TYR A O 1
ATOM 597 N N . GLY A 1 113 ? 9.763 50.891 118.911 1.00 15.00 113 GLY A N 1
ATOM 598 C CA . GLY A 1 113 ? 8.340 51.120 118.748 1.00 15.00 113 GLY A CA 1
ATOM 599 C C . GLY A 1 113 ? 7.682 51.710 119.972 1.00 15.00 113 GLY A C 1
ATOM 600 O O . GLY A 1 113 ? 6.509 51.458 120.223 1.00 15.00 113 GLY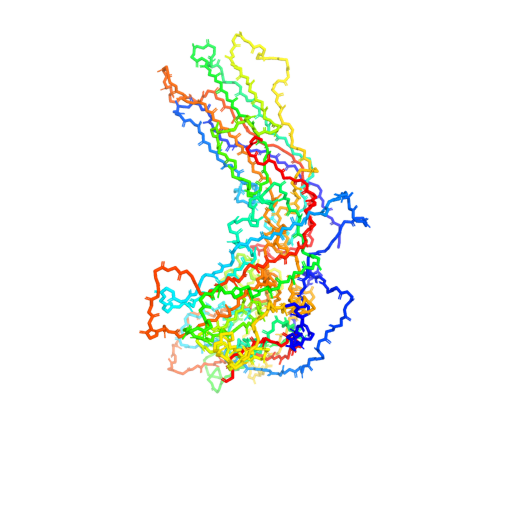 A O 1
ATOM 601 N N . GLY A 1 114 ? 8.440 52.493 120.731 1.00 15.00 114 GLY A N 1
ATOM 602 C CA . GLY A 1 114 ? 7.905 53.118 121.925 1.00 15.00 114 GLY A CA 1
ATOM 603 C C . GLY A 1 114 ? 7.924 54.615 121.743 1.00 15.00 114 GLY A C 1
ATOM 604 O O . GLY A 1 114 ? 8.839 55.152 121.134 1.00 15.00 114 GLY A O 1
ATOM 605 N N . GLN A 1 115 ? 6.923 55.305 122.267 1.00 15.00 115 GLN A N 1
ATOM 606 C CA . GLN A 1 115 ? 6.879 56.744 122.103 1.00 15.00 115 GLN A CA 1
ATOM 607 C C . GLN A 1 115 ? 6.404 57.398 123.378 1.00 15.00 115 GLN A C 1
ATOM 608 O O . GLN A 1 115 ? 5.966 56.710 124.303 1.00 15.00 115 GLN A O 1
ATOM 614 N N . SER A 1 116 ? 6.484 58.728 123.421 1.00 15.00 116 SER A N 1
ATOM 615 C CA . SER A 1 116 ? 6.065 59.485 124.593 1.00 15.00 116 SER A CA 1
ATOM 616 C C . SER A 1 116 ? 5.699 60.932 124.308 1.00 15.00 116 SER A C 1
ATOM 617 O O . SER A 1 116 ? 6.352 61.606 123.517 1.00 15.00 116 SER A O 1
ATOM 620 N N . PHE A 1 117 ? 4.664 61.407 124.991 1.00 15.00 117 PHE A N 1
ATOM 621 C CA . PHE A 1 117 ? 4.190 62.774 124.819 1.00 15.00 117 PHE A CA 1
ATOM 622 C C . PHE A 1 117 ? 3.817 63.377 126.163 1.00 15.00 117 PHE A C 1
ATOM 623 O O . PHE A 1 117 ? 3.717 62.674 127.166 1.00 15.00 117 PHE A O 1
ATOM 631 N N . VAL A 1 118 ? 3.596 64.684 126.170 1.00 15.00 118 VAL A N 1
ATOM 632 C CA . VAL A 1 118 ? 3.211 65.399 127.378 1.00 15.00 118 VAL A CA 1
ATOM 633 C C . VAL A 1 118 ? 1.799 65.902 127.100 1.00 15.00 118 VAL A C 1
ATOM 634 O O . VAL A 1 118 ? 1.279 65.647 126.023 1.00 15.00 118 VAL A O 1
ATOM 638 N N . LEU A 1 119 ? 1.159 66.603 128.029 1.00 15.00 119 LEU A N 1
ATOM 639 C CA . LEU A 1 119 ? -0.193 67.067 127.723 1.00 15.00 119 LEU A CA 1
ATOM 640 C C . LEU A 1 119 ? -0.634 68.396 128.302 1.00 15.00 119 LEU A C 1
ATOM 641 O O . LEU A 1 119 ? -0.149 68.830 129.343 1.00 15.00 119 LEU A O 1
ATOM 646 N N . GLY A 1 120 ? -1.582 69.027 127.613 1.00 15.00 120 GLY A N 1
ATOM 647 C CA . GLY A 1 120 ? -2.118 70.299 128.064 1.00 15.00 120 GLY A CA 1
ATOM 648 C C . GLY A 1 120 ? -1.836 71.427 127.099 1.00 15.00 120 GLY A C 1
ATOM 649 O O . GLY A 1 120 ? -2.462 71.518 126.031 1.00 15.00 120 GLY A O 1
ATOM 650 N N . GLY A 1 121 ? -0.907 72.297 127.503 1.00 15.00 121 GLY A N 1
ATOM 651 C CA . GLY A 1 121 ? -0.495 73.416 126.676 1.00 15.00 121 GLY A CA 1
ATOM 652 C C . GLY A 1 121 ? 0.575 72.899 125.728 1.00 15.00 121 GLY A C 1
ATOM 653 O O . GLY A 1 121 ? 1.713 73.383 125.724 1.00 15.00 121 GLY A O 1
ATOM 654 N N . ALA A 1 122 ? 0.183 71.893 124.936 1.00 15.00 122 ALA A N 1
ATOM 655 C CA . ALA A 1 122 ? 1.034 71.206 123.949 1.00 15.00 122 ALA A CA 1
ATOM 656 C C . ALA A 1 122 ? 0.159 70.233 123.094 1.00 15.00 122 ALA A C 1
ATOM 657 O O . ALA A 1 122 ? -0.225 69.147 123.583 1.00 15.00 122 ALA A O 1
ATOM 659 N N . ILE A 1 123 ? -0.134 70.643 121.840 1.00 15.00 123 ILE A N 1
ATOM 660 C CA . ILE A 1 123 ? -0.986 69.939 120.816 1.00 15.00 123 ILE A CA 1
ATOM 661 C C . ILE A 1 123 ? -2.140 69.003 121.309 1.00 15.00 123 ILE A C 1
ATOM 662 O O . ILE A 1 123 ? -2.173 67.779 121.032 1.00 15.00 123 ILE A O 1
ATOM 667 N N . SER A 1 124 ? -3.098 69.601 122.023 1.00 15.00 124 SER A N 1
ATOM 668 C CA . SER A 1 124 ? -4.246 68.858 122.540 1.00 15.00 124 SER A CA 1
ATOM 669 C C . SER A 1 124 ? -5.515 69.214 121.715 1.00 15.00 124 SER A C 1
ATOM 670 O O . SER A 1 124 ? -6.522 69.660 122.280 1.00 15.00 124 SER A O 1
ATOM 673 N N . ALA A 1 125 ? -5.447 69.028 120.386 1.00 15.00 125 ALA A N 1
ATOM 674 C CA . ALA A 1 125 ? -6.577 69.321 119.466 1.00 15.00 125 ALA A CA 1
ATOM 675 C C . ALA A 1 125 ? -6.353 69.067 117.936 1.00 15.00 125 ALA A C 1
ATOM 676 O O . ALA A 1 125 ? -7.269 69.288 117.114 1.00 15.00 125 ALA A O 1
ATOM 678 N N . ALA A 1 126 ? -5.150 68.624 117.558 1.00 15.00 126 ALA A N 1
ATOM 679 C CA . ALA A 1 126 ? -4.839 68.316 116.151 1.00 15.00 126 ALA A CA 1
ATOM 680 C C . ALA A 1 126 ? -4.945 66.794 115.946 1.00 15.00 126 ALA A C 1
ATOM 681 O O . ALA A 1 126 ? -3.941 66.103 115.688 1.00 15.00 126 ALA A O 1
ATOM 683 N N . LYS A 1 127 ? -6.176 66.298 116.104 1.00 15.00 127 LYS A N 1
ATOM 684 C CA . LYS A 1 127 ? -6.549 64.883 115.941 1.00 15.00 127 LYS A CA 1
ATOM 685 C C . LYS A 1 127 ? -5.991 63.837 116.918 1.00 15.00 127 LYS A C 1
ATOM 686 O O . LYS A 1 127 ? -5.450 62.809 116.497 1.00 15.00 127 LYS A O 1
ATOM 692 N N . THR A 1 128 ? -6.132 64.087 118.214 1.00 15.00 128 THR A N 1
ATOM 693 C CA . THR A 1 128 ? -5.672 63.127 119.210 1.00 15.00 128 THR A CA 1
ATOM 694 C C . THR A 1 128 ? -4.185 62.775 119.055 1.00 15.00 128 THR A C 1
ATOM 695 O O . THR A 1 128 ? -3.402 63.513 118.430 1.00 15.00 128 THR A O 1
ATOM 699 N N . ILE A 1 129 ? -3.807 61.638 119.630 1.00 15.00 129 ILE A N 1
ATOM 700 C CA . ILE A 1 129 ? -2.439 61.172 119.554 1.00 15.00 129 ILE A CA 1
ATOM 701 C C . ILE A 1 129 ? -2.448 60.019 118.573 1.00 15.00 129 ILE A C 1
ATOM 702 O O . ILE A 1 129 ? -2.002 60.170 117.437 1.00 15.00 129 ILE A O 1
ATOM 707 N N . GLU A 1 130 ? -2.974 58.877 119.017 1.00 15.00 130 GLU A N 1
ATOM 708 C CA . GLU A 1 130 ? -3.088 57.662 118.196 1.00 15.00 130 GLU A CA 1
ATOM 709 C C . GLU A 1 130 ? -1.771 56.893 117.929 1.00 15.00 130 GLU A C 1
ATOM 710 O O . GLU A 1 130 ? -0.902 57.336 117.173 1.00 15.00 130 GLU A O 1
ATOM 716 N N . VAL A 1 131 ? -1.637 55.739 118.578 1.00 15.00 131 VAL A N 1
ATOM 717 C CA . VAL A 1 131 ? -0.473 54.879 118.413 1.00 15.00 131 VAL A CA 1
ATOM 718 C C . VAL A 1 131 ? -0.941 53.542 117.904 1.00 15.00 131 VAL A C 1
ATOM 719 O O . VAL A 1 131 ? -1.666 52.819 118.591 1.00 15.00 131 VAL A O 1
ATOM 723 N N . PRO A 1 132 ? -0.505 53.187 116.692 1.00 15.00 132 PRO A N 1
ATOM 724 C CA . PRO A 1 132 ? -0.809 51.961 115.954 1.00 15.00 132 PRO A CA 1
ATOM 725 C C . PRO A 1 132 ? -0.076 50.698 116.369 1.00 15.00 132 PRO A C 1
ATOM 726 O O . PRO A 1 132 ? 1.056 50.738 116.847 1.00 15.00 132 PRO A O 1
ATOM 730 N N . LEU A 1 133 ? -0.744 49.571 116.168 1.00 15.00 133 LEU A N 1
ATOM 731 C CA . LEU A 1 133 ? -0.178 48.274 116.484 1.00 15.00 133 LEU A CA 1
ATOM 732 C C . LEU A 1 133 ? 0.239 47.622 115.186 1.00 15.00 133 LEU A C 1
ATOM 733 O O . LEU A 1 133 ? -0.598 47.326 114.330 1.00 15.00 133 LEU A O 1
ATOM 738 N N . ASN A 1 134 ? 1.534 47.414 115.025 1.00 15.00 134 ASN A N 1
ATOM 739 C CA . ASN A 1 134 ? 1.998 46.759 113.826 1.00 15.00 134 ASN A CA 1
ATOM 740 C C . ASN A 1 134 ? 1.579 45.295 113.958 1.00 15.00 134 ASN A C 1
ATOM 741 O O . ASN A 1 134 ? 1.528 44.776 115.068 1.00 15.00 134 ASN A O 1
ATOM 746 N N . LEU A 1 135 ? 1.279 44.625 112.850 1.00 15.00 135 LEU A N 1
ATOM 747 C CA . LEU A 1 135 ? 0.861 43.222 112.921 1.00 15.00 135 LEU A CA 1
ATOM 748 C C . LEU A 1 135 ? 2.032 42.257 112.707 1.00 15.00 135 LEU A C 1
ATOM 749 O O . LEU A 1 135 ? 2.084 41.179 113.305 1.00 15.00 135 LEU A O 1
ATOM 754 N N . ASP A 1 136 ? 2.962 42.656 111.842 1.00 15.00 136 ASP A N 1
ATOM 755 C CA . ASP A 1 136 ? 4.153 41.857 111.517 1.00 15.00 136 ASP A CA 1
ATOM 756 C C . ASP A 1 136 ? 5.167 41.862 112.671 1.00 15.00 136 ASP A C 1
ATOM 757 O O . ASP A 1 136 ? 6.363 41.629 112.457 1.00 15.00 136 ASP A O 1
ATOM 762 N N . SER A 1 137 ? 4.702 42.142 113.883 1.00 15.00 137 SER A N 1
ATOM 763 C CA . SER A 1 137 ? 5.588 42.186 115.042 1.00 15.00 137 SER A CA 1
ATOM 764 C C . SER A 1 137 ? 5.208 41.066 115.981 1.00 15.00 137 SER A C 1
ATOM 765 O O . SER A 1 137 ? 6.058 40.372 116.545 1.00 15.00 137 SER A O 1
ATOM 768 N N . VAL A 1 138 ? 3.904 40.897 116.122 1.00 15.00 138 VAL A N 1
ATOM 769 C CA . VAL A 1 138 ? 3.351 39.876 116.977 1.00 15.00 138 VAL A CA 1
ATOM 770 C C . VAL A 1 138 ? 2.585 38.866 116.138 1.00 15.00 138 VAL A C 1
ATOM 771 O O . VAL A 1 138 ? 3.041 38.458 115.074 1.00 15.00 138 VAL A O 1
ATOM 775 N N . ASN A 1 139 ? 1.425 38.460 116.629 1.00 15.00 139 ASN A N 1
ATOM 776 C CA . ASN A 1 139 ? 0.599 37.501 115.929 1.00 15.00 139 ASN A CA 1
ATOM 777 C C . ASN A 1 139 ? -0.827 37.855 116.249 1.00 15.00 139 ASN A C 1
ATOM 778 O O . ASN A 1 139 ? -1.083 38.553 117.226 1.00 15.00 139 ASN A O 1
ATOM 783 N N . ARG A 1 140 ? -1.750 37.376 115.428 1.00 15.00 140 ARG A N 1
ATOM 784 C CA . ARG A 1 140 ? -3.165 37.657 115.624 1.00 15.00 140 ARG A CA 1
ATOM 785 C C . ARG A 1 140 ? -3.849 36.570 116.430 1.00 15.00 140 ARG A C 1
ATOM 786 O O . ARG A 1 140 ? -3.662 36.465 117.640 1.00 15.00 140 ARG A O 1
ATOM 794 N N . MET A 1 141 ? -4.662 35.780 115.743 1.00 15.00 141 MET A N 1
ATOM 795 C CA . MET A 1 141 ? -5.371 34.679 116.365 1.00 15.00 141 MET A CA 1
ATOM 796 C C . MET A 1 141 ? -5.543 34.956 117.851 1.00 15.00 141 MET A C 1
ATOM 797 O O . MET A 1 141 ? -4.920 34.305 118.685 1.00 15.00 141 MET A O 1
ATOM 802 N N . LEU A 1 142 ? -6.367 35.940 118.184 1.00 15.00 142 LEU A N 1
ATOM 803 C CA . LEU A 1 142 ? -6.580 36.255 119.579 1.00 15.00 142 LEU A CA 1
ATOM 804 C C . LEU A 1 142 ? -7.002 34.993 120.356 1.00 15.00 142 LEU A C 1
ATOM 805 O O . LEU A 1 142 ? -6.638 34.841 121.516 1.00 15.00 142 LEU A O 1
ATOM 807 N N . LYS A 1 143 ? -7.750 34.085 119.724 1.00 15.00 143 LYS A N 1
ATOM 808 C CA . LYS A 1 143 ? -8.176 32.846 120.393 1.00 15.00 143 LYS A CA 1
ATOM 809 C C . LYS A 1 143 ? -8.580 31.761 119.407 1.00 15.00 143 LYS A C 1
ATOM 810 O O . LYS A 1 143 ? -9.645 31.829 118.803 1.00 15.00 143 LYS A O 1
ATOM 812 N N . ASP A 1 144 ? -7.728 30.751 119.267 1.00 15.00 144 ASP A N 1
ATOM 813 C CA . ASP A 1 144 ? -7.963 29.635 118.349 1.00 15.00 144 ASP A CA 1
ATOM 814 C C . ASP A 1 144 ? -8.077 28.340 119.139 1.00 15.00 144 ASP A C 1
ATOM 815 O O . ASP A 1 144 ? -8.404 28.358 120.320 1.00 15.00 144 ASP A O 1
ATOM 820 N N . SER A 1 145 ? -7.798 27.220 118.478 1.00 15.00 145 SER A N 1
ATOM 821 C CA . SER A 1 145 ? -7.854 25.906 119.103 1.00 15.00 145 SER A CA 1
ATOM 822 C C . SER A 1 145 ? -6.742 25.757 120.143 1.00 15.00 145 SER A C 1
ATOM 823 O O . SER A 1 145 ? -6.853 24.946 121.065 1.00 15.00 145 SER A O 1
ATOM 826 N N . VAL A 1 146 ? -5.672 26.535 119.997 1.00 15.00 146 VAL A N 1
ATOM 827 C CA . VAL A 1 146 ? -4.560 26.477 120.939 1.00 15.00 146 VAL A CA 1
ATOM 828 C C . VAL A 1 146 ? -4.534 27.738 121.780 1.00 15.00 146 VAL A C 1
ATOM 829 O O . VAL A 1 146 ? -5.539 28.430 121.894 1.00 15.00 146 VAL A O 1
ATOM 833 N N . THR A 1 147 ? -3.384 28.044 122.365 1.00 15.00 147 THR A N 1
ATOM 834 C CA . THR A 1 147 ? -3.268 29.228 123.203 1.00 15.00 147 THR A CA 1
ATOM 835 C C . THR A 1 147 ? -2.007 30.043 122.938 1.00 15.00 147 THR A C 1
ATOM 836 O O . THR A 1 147 ? -1.232 30.309 123.851 1.00 15.00 147 THR A O 1
ATOM 840 N N . TYR A 1 148 ? -1.822 30.453 121.689 1.00 15.00 148 TYR A N 1
ATOM 841 C CA . TYR A 1 148 ? -0.658 31.233 121.267 1.00 15.00 148 TYR A CA 1
ATOM 842 C C . TYR A 1 148 ? -0.181 32.264 122.294 1.00 15.00 148 TYR A C 1
ATOM 843 O O . TYR A 1 148 ? -0.963 32.767 123.098 1.00 15.00 148 TYR A O 1
ATOM 852 N N . THR A 1 149 ? 1.106 32.582 122.259 1.00 15.00 149 THR A N 1
ATOM 853 C CA . THR A 1 149 ? 1.659 33.580 123.163 1.00 15.00 149 THR A CA 1
ATOM 854 C C . THR A 1 149 ? 2.461 34.616 122.398 1.00 15.00 149 THR A C 1
ATOM 855 O O . THR A 1 149 ? 3.588 34.958 122.759 1.00 15.00 149 THR A O 1
ATOM 859 N N . ASP A 1 150 ? 1.862 35.094 121.317 1.00 15.00 150 ASP A N 1
ATOM 860 C CA . ASP A 1 150 ? 2.448 36.115 120.472 1.00 15.00 150 ASP A CA 1
ATOM 861 C C . ASP A 1 150 ? 1.334 37.129 120.306 1.00 15.00 150 ASP A C 1
ATOM 862 O O . ASP A 1 150 ? 1.318 37.935 119.378 1.00 15.00 150 ASP A O 1
ATOM 867 N N . THR A 1 151 ? 0.378 37.057 121.219 1.00 15.00 151 THR A N 1
ATOM 868 C CA . THR A 1 151 ? -0.749 37.960 121.202 1.00 15.00 151 THR A CA 1
ATOM 869 C C . THR A 1 151 ? -0.261 39.319 121.661 1.00 15.00 151 THR A C 1
ATOM 870 O O . THR A 1 151 ? 0.671 39.421 122.445 1.00 15.00 151 THR A O 1
ATOM 874 N N . PRO A 1 152 ? -0.879 40.386 121.169 1.00 15.00 152 PRO A N 1
ATOM 875 C CA . PRO A 1 152 ? -0.438 41.711 121.588 1.00 15.00 152 PRO A CA 1
ATOM 876 C C . PRO A 1 152 ? -0.652 42.022 123.072 1.00 15.00 152 PRO A C 1
ATOM 877 O O . PRO A 1 152 ? -1.521 41.443 123.723 1.00 15.00 152 PRO A O 1
ATOM 881 N N . LYS A 1 153 ? 0.167 42.938 123.587 1.00 15.00 153 LYS A N 1
ATOM 882 C CA . LYS A 1 153 ? 0.109 43.411 124.974 1.00 15.00 153 LYS A CA 1
ATOM 883 C C . LYS A 1 153 ? 0.479 44.895 124.904 1.00 15.00 153 LYS A C 1
ATOM 884 O O . LYS A 1 153 ? 1.362 45.265 124.137 1.00 15.00 153 LYS A O 1
ATOM 886 N N . LEU A 1 154 ? -0.193 45.751 125.670 1.00 15.00 154 LEU A N 1
ATOM 887 C CA . LEU A 1 154 ? 0.136 47.174 125.633 1.00 15.00 154 LEU A CA 1
ATOM 888 C C . LEU A 1 154 ? 0.746 47.644 126.935 1.00 15.00 154 LEU A C 1
ATOM 889 O O . LEU A 1 154 ? 0.308 47.236 128.003 1.00 15.00 154 LEU A O 1
ATOM 894 N N . LEU A 1 155 ? 1.749 48.513 126.843 1.00 15.00 155 LEU A N 1
ATOM 895 C CA . LEU A 1 155 ? 2.424 49.021 128.031 1.00 15.00 155 LEU A CA 1
ATOM 896 C C . LEU A 1 155 ? 2.383 50.520 128.153 1.00 15.00 155 LEU A C 1
ATOM 897 O O . LEU A 1 155 ? 2.474 51.235 127.160 1.00 15.00 155 LEU A O 1
ATOM 902 N N . ALA A 1 156 ? 2.287 50.991 129.388 1.00 15.00 156 ALA A N 1
ATOM 903 C CA . ALA A 1 156 ? 2.244 52.412 129.644 1.00 15.00 156 ALA A CA 1
ATOM 904 C C . ALA A 1 156 ? 2.835 52.690 130.998 1.00 15.00 156 ALA A C 1
ATOM 905 O O . ALA A 1 156 ? 3.100 51.770 131.760 1.00 15.00 156 ALA A O 1
ATOM 907 N N . TYR A 1 157 ? 3.026 53.968 131.300 1.00 15.00 157 TYR A N 1
ATOM 908 C CA . TYR A 1 157 ? 3.593 54.363 132.579 1.00 15.00 157 TYR A CA 1
ATOM 909 C C . TYR A 1 157 ? 3.689 55.876 132.731 1.00 15.00 157 TYR A C 1
ATOM 910 O O . TYR A 1 157 ? 4.092 56.562 131.799 1.00 15.00 157 TYR A O 1
ATOM 919 N N . SER A 1 158 ? 3.319 56.391 133.905 1.00 15.00 158 SER A N 1
ATOM 920 C CA . SER A 1 158 ? 3.389 57.830 134.171 1.00 15.00 158 SER A CA 1
ATOM 921 C C . SER A 1 158 ? 4.238 58.180 135.401 1.00 15.00 158 SER A C 1
ATOM 922 O O . SER A 1 158 ? 5.431 58.453 135.262 1.00 15.00 158 SER A O 1
ATOM 925 N N . ARG A 1 159 ? 3.609 58.171 136.584 1.00 15.00 159 ARG A N 1
ATOM 926 C CA . ARG A 1 159 ? 4.244 58.487 137.885 1.00 15.00 159 ARG A CA 1
ATOM 927 C C . ARG A 1 159 ? 3.321 59.330 138.796 1.00 15.00 159 ARG A C 1
ATOM 928 O O . ARG A 1 159 ? 3.532 59.407 140.021 1.00 15.00 159 ARG A O 1
ATOM 936 N N . ALA A 1 160 ? 2.309 59.947 138.168 1.00 15.00 160 ALA A N 1
ATOM 937 C CA . ALA A 1 160 ? 1.296 60.829 138.796 1.00 15.00 160 ALA A CA 1
ATOM 938 C C . ALA A 1 160 ? 1.697 61.425 140.137 1.00 15.00 160 ALA A C 1
ATOM 939 O O . ALA A 1 160 ? 1.099 61.141 141.180 1.00 15.00 160 ALA A O 1
ATOM 941 N N . PRO A 1 161 ? 2.715 62.288 140.113 1.00 15.00 161 PRO A N 1
ATOM 942 C CA . PRO A 1 161 ? 3.252 62.967 141.293 1.00 15.00 161 PRO A CA 1
ATOM 943 C C . PRO A 1 161 ? 2.414 64.214 141.563 1.00 15.00 161 PRO A C 1
ATOM 944 O O . PRO A 1 161 ? 1.177 64.139 141.645 1.00 15.00 161 PRO A O 1
ATOM 948 N N . THR A 1 162 ? 3.116 65.348 141.671 1.00 15.00 162 THR A N 1
ATOM 949 C CA . THR A 1 162 ? 2.516 66.658 141.901 1.00 15.00 162 THR A CA 1
ATOM 950 C C . THR A 1 162 ? 1.223 66.504 142.730 1.00 15.00 162 THR A C 1
ATOM 951 O O . THR A 1 162 ? 1.285 66.037 143.884 1.00 15.00 162 THR A O 1
ATOM 955 N N . ASN A 1 163 ? 0.072 66.875 142.148 1.00 15.00 163 ASN A N 1
ATOM 956 C CA . ASN A 1 163 ? -1.228 66.781 142.839 1.00 15.00 163 ASN A CA 1
ATOM 957 C C . ASN A 1 163 ? -2.191 65.742 142.245 1.00 15.00 163 ASN A C 1
ATOM 958 O O . ASN A 1 163 ? -2.877 66.001 141.249 1.00 15.00 163 ASN A O 1
ATOM 963 N N . PRO A 1 164 ? -2.256 64.549 142.867 1.00 15.00 164 PRO A N 1
ATOM 964 C CA . PRO A 1 164 ? -3.131 63.462 142.413 1.00 15.00 164 PRO A CA 1
ATOM 965 C C . PRO A 1 164 ? -4.610 63.730 142.691 1.00 15.00 164 PRO A C 1
ATOM 966 O O . PRO A 1 164 ? -5.105 63.528 143.810 1.00 15.00 164 PRO A O 1
ATOM 970 N N . SER A 1 165 ? -5.306 64.201 141.663 1.00 15.00 165 SER A N 1
ATOM 971 C CA . SER A 1 165 ? -6.727 64.469 141.787 1.00 15.00 165 SER A CA 1
ATOM 972 C C . SER A 1 165 ? -7.412 63.106 141.715 1.00 15.00 165 SER A C 1
ATOM 973 O O . SER A 1 165 ? -6.807 62.125 141.253 1.00 15.00 165 SER A O 1
ATOM 976 N N . LYS A 1 166 ? -8.655 63.042 142.193 1.00 15.00 166 LYS A N 1
ATOM 977 C CA . LYS A 1 166 ? -9.429 61.795 142.180 1.00 15.00 166 LYS A CA 1
ATOM 978 C C . LYS A 1 166 ? -10.144 61.651 140.820 1.00 15.00 166 LYS A C 1
ATOM 979 O O . LYS A 1 166 ? -10.950 60.733 140.594 1.00 15.00 166 LYS A O 1
ATOM 985 N N . ILE A 1 167 ? -9.820 62.576 139.922 1.00 15.00 167 ILE A N 1
ATOM 986 C CA . ILE A 1 167 ? -10.372 62.595 138.578 1.00 15.00 167 ILE A CA 1
ATOM 987 C C . ILE A 1 167 ? -9.233 62.265 137.599 1.00 15.00 167 ILE A C 1
ATOM 988 O O . ILE A 1 167 ? -8.102 62.748 137.736 1.00 15.00 167 ILE A O 1
ATOM 993 N N . PRO A 1 168 ? -9.522 61.421 136.602 1.00 15.00 168 PRO A N 1
ATOM 994 C CA . PRO A 1 168 ? -8.570 60.990 135.581 1.00 15.00 168 PRO A CA 1
ATOM 995 C C . PRO A 1 168 ? -7.844 62.117 134.885 1.00 15.00 168 PRO A C 1
ATOM 996 O O . PRO A 1 168 ? -8.332 63.239 134.804 1.00 15.00 168 PRO A O 1
ATOM 1000 N N . THR A 1 169 ? -6.665 61.808 134.379 1.00 15.00 169 THR A N 1
ATOM 1001 C CA . THR A 1 169 ? -5.918 62.803 133.668 1.00 15.00 169 THR A CA 1
ATOM 1002 C C . THR A 1 169 ? -5.918 62.394 132.193 1.00 15.00 169 THR A C 1
ATOM 1003 O O . THR A 1 169 ? -5.859 63.261 131.322 1.00 15.00 169 THR A O 1
ATOM 1007 N N . ALA A 1 170 ? -6.034 61.083 131.916 1.00 15.00 170 ALA A N 1
ATOM 1008 C CA . ALA A 1 170 ? -6.038 60.559 130.526 1.00 15.00 170 ALA A CA 1
ATOM 1009 C C . ALA A 1 170 ? -6.719 59.200 130.252 1.00 15.00 170 ALA A C 1
ATOM 1010 O O . ALA A 1 170 ? -6.771 58.328 131.121 1.00 15.00 170 ALA A O 1
ATOM 1012 N N . SER A 1 171 ? -7.182 59.018 129.011 1.00 15.00 171 SER A N 1
ATOM 1013 C CA . SER A 1 171 ? -7.894 57.803 128.592 1.00 15.00 171 SER A CA 1
ATOM 1014 C C . SER A 1 171 ? -7.079 56.551 128.212 1.00 15.00 171 SER A C 1
ATOM 1015 O O . SER A 1 171 ? -7.132 55.544 128.922 1.00 15.00 171 SER A O 1
ATOM 1018 N N . ILE A 1 172 ? -6.362 56.600 127.088 1.00 15.00 172 ILE A N 1
ATOM 1019 C CA . ILE A 1 172 ? -5.554 55.467 126.599 1.00 15.00 172 ILE A CA 1
ATOM 1020 C C . ILE A 1 172 ? -6.387 54.312 126.015 1.00 15.00 172 ILE A C 1
ATOM 1021 O O . ILE A 1 172 ? -5.853 53.238 125.763 1.00 15.00 172 ILE A O 1
ATOM 1026 N N . GLN A 1 173 ? -7.680 54.540 125.789 1.00 15.00 173 GLN A N 1
ATOM 1027 C CA . GLN A 1 173 ? -8.579 53.523 125.237 1.00 15.00 173 GLN A CA 1
ATOM 1028 C C . GLN A 1 173 ? -8.005 52.783 124.000 1.00 15.00 173 GLN A C 1
ATOM 1029 O O . GLN A 1 173 ? -7.015 53.220 123.412 1.00 15.00 173 GLN A O 1
ATOM 1031 N N . ILE A 1 174 ? -8.624 51.657 123.625 1.00 15.00 174 ILE A N 1
ATOM 1032 C CA . ILE A 1 174 ? -8.191 50.845 122.473 1.00 15.00 174 ILE A CA 1
ATOM 1033 C C . ILE A 1 174 ? -9.334 50.497 121.510 1.00 15.00 174 ILE A C 1
ATOM 1034 O O . ILE A 1 174 ? -10.458 50.232 121.939 1.00 15.00 174 ILE A O 1
ATOM 1039 N N . SER A 1 175 ? -9.029 50.478 120.211 1.00 15.00 175 SER A N 1
ATOM 1040 C CA . SER A 1 175 ? -10.026 50.184 119.176 1.00 15.00 175 SER A CA 1
ATOM 1041 C C . SER A 1 175 ? -9.500 49.237 118.109 1.00 15.00 175 SER A C 1
ATOM 1042 O O . SER A 1 175 ? -8.316 48.912 118.078 1.00 15.00 175 SER A O 1
ATOM 1045 N N . GLY A 1 176 ? -10.397 48.819 117.219 1.00 15.00 176 GLY A N 1
ATOM 1046 C CA . GLY A 1 176 ? -10.017 47.927 116.139 1.00 15.00 176 GLY A CA 1
ATOM 1047 C C . GLY A 1 176 ? -11.118 46.989 115.673 1.00 15.00 176 GLY A C 1
ATOM 1048 O O . GLY A 1 176 ? -12.164 46.863 116.317 1.00 15.00 176 GLY A O 1
ATOM 1049 N N . ARG A 1 177 ? -10.878 46.338 114.538 1.00 15.00 177 ARG A N 1
ATOM 1050 C CA . ARG A 1 177 ? -11.820 45.386 113.965 1.00 15.00 177 ARG A CA 1
ATOM 1051 C C . ARG A 1 177 ? -11.222 44.001 114.190 1.00 15.00 177 ARG A C 1
ATOM 1052 O O . ARG A 1 177 ? -10.021 43.876 114.401 1.00 15.00 177 ARG A O 1
ATOM 1054 N N . ILE A 1 178 ? -12.048 42.961 114.135 1.00 15.00 178 ILE A N 1
ATOM 1055 C CA . ILE A 1 178 ? -11.556 41.611 114.381 1.00 15.00 178 ILE A CA 1
ATOM 1056 C C . ILE A 1 178 ? -12.381 40.516 113.689 1.00 15.00 178 ILE A C 1
ATOM 1057 O O . ILE A 1 178 ? -13.591 40.425 113.886 1.00 15.00 178 ILE A O 1
ATOM 1062 N N . ARG A 1 179 ? -11.718 39.694 112.873 1.00 15.00 179 ARG A N 1
ATOM 1063 C CA . ARG A 1 179 ? -12.378 38.604 112.153 1.00 15.00 179 ARG A CA 1
ATOM 1064 C C . ARG A 1 179 ? -12.626 37.490 113.145 1.00 15.00 179 ARG A C 1
ATOM 1065 O O . ARG A 1 179 ? -11.914 37.381 114.134 1.00 15.00 179 ARG A O 1
ATOM 1067 N N . LEU A 1 180 ? -13.637 36.669 112.890 1.00 15.00 180 LEU A N 1
ATOM 1068 C CA . LEU A 1 180 ? -13.954 35.555 113.780 1.00 15.00 180 LEU A CA 1
ATOM 1069 C C . LEU A 1 180 ? -14.991 34.608 113.188 1.00 15.00 180 LEU A C 1
ATOM 1070 O O . LEU A 1 180 ? -15.985 35.058 112.621 1.00 15.00 180 LEU A O 1
ATOM 1075 N N . SER A 1 181 ? -14.770 33.298 113.336 1.00 15.00 181 SER A N 1
ATOM 1076 C CA . SER A 1 181 ? -15.688 32.304 112.772 1.00 15.00 181 SER A CA 1
ATOM 1077 C C . SER A 1 181 ? -15.812 30.969 113.497 1.00 15.00 181 SER A C 1
ATOM 1078 O O . SER A 1 181 ? -15.544 30.858 114.687 1.00 15.00 181 SER A O 1
ATOM 1081 N N . LYS A 1 182 ? -16.209 29.950 112.737 1.00 15.00 182 LYS A N 1
ATOM 1082 C CA . LYS A 1 182 ? -16.400 28.619 113.275 1.00 15.00 182 LYS A CA 1
ATOM 1083 C C . LYS A 1 182 ? -17.287 28.804 114.485 1.00 15.00 182 LYS A C 1
ATOM 1084 O O . LYS A 1 182 ? -16.808 28.866 115.610 1.00 15.00 182 LYS A O 1
ATOM 1086 N N . PRO A 1 183 ? -18.601 28.917 114.258 1.00 15.00 183 PRO A N 1
ATOM 1087 C CA . PRO A 1 183 ? -19.632 29.104 115.285 1.00 15.00 183 PRO A CA 1
ATOM 1088 C C . PRO A 1 183 ? -19.277 28.350 116.549 1.00 15.00 183 PRO A C 1
ATOM 1089 O O . PRO A 1 183 ? -18.448 27.456 116.512 1.00 15.00 183 PRO A O 1
ATOM 1093 N N . MET A 1 184 ? -19.886 28.684 117.675 1.00 15.00 184 MET A N 1
ATOM 1094 C CA . MET A 1 184 ? -19.524 27.940 118.868 1.00 15.00 184 MET A CA 1
ATOM 1095 C C . MET A 1 184 ? -20.575 27.908 119.969 1.00 15.00 184 MET A C 1
ATOM 1096 O O . MET A 1 184 ? -20.809 28.909 120.646 1.00 15.00 184 MET A O 1
ATOM 1101 N N . LEU A 1 185 ? -21.190 26.736 120.146 1.00 15.00 185 LEU A N 1
ATOM 1102 C CA . LEU A 1 185 ? -22.232 26.509 121.148 1.00 15.00 185 LEU A CA 1
ATOM 1103 C C . LEU A 1 185 ? -22.030 27.443 122.330 1.00 15.00 185 LEU A C 1
ATOM 1104 O O . LEU A 1 185 ? -20.954 27.492 122.908 1.00 15.00 185 LEU A O 1
ATOM 1109 N N . ILE A 1 186 ? -23.057 28.188 122.701 1.00 15.00 186 ILE A N 1
ATOM 1110 C CA . ILE A 1 186 ? -22.879 29.108 123.798 1.00 15.00 186 ILE A CA 1
ATOM 1111 C C . ILE A 1 186 ? -23.982 29.057 124.823 1.00 15.00 186 ILE A C 1
ATOM 1112 O O . ILE A 1 186 ? -24.690 28.058 124.948 1.00 15.00 186 ILE A O 1
ATOM 1114 N N . ALA A 1 187 ? -24.107 30.155 125.560 1.00 15.00 187 ALA A N 1
ATOM 1115 C CA . ALA A 1 187 ? -25.109 30.297 126.605 1.00 15.00 187 ALA A CA 1
ATOM 1116 C C . ALA A 1 187 ? -26.509 30.058 126.049 1.00 15.00 187 ALA A C 1
ATOM 1117 O O . ALA A 1 187 ? -27.221 29.155 126.482 1.00 15.00 187 ALA A O 1
ATOM 1119 N N . ASN A 1 188 ? -26.891 30.875 125.078 1.00 15.00 188 ASN A N 1
ATOM 1120 C CA . ASN A 1 188 ? -28.201 30.756 124.457 1.00 15.00 188 ASN A CA 1
ATOM 1121 C C . ASN A 1 188 ? -28.100 30.390 122.977 1.00 15.00 188 ASN A C 1
ATOM 1122 O O . ASN A 1 188 ? -28.686 29.351 122.584 1.00 15.00 188 ASN A O 1
ATOM 1128 N N . VAL B 1 6 ? 38.186 11.624 120.281 1.00 15.00 6 VAL B N 1
ATOM 1129 C CA . VAL B 1 6 ? 38.306 11.925 118.826 1.00 15.00 6 VAL B CA 1
ATOM 1130 C C . VAL B 1 6 ? 37.155 11.283 118.009 1.00 15.00 6 VAL B C 1
ATOM 1131 O O . VAL B 1 6 ? 37.171 11.370 116.775 1.00 15.00 6 VAL B O 1
ATOM 1135 N N . VAL B 1 7 ? 36.148 10.685 118.684 1.00 15.00 7 VAL B N 1
ATOM 1136 C CA . VAL B 1 7 ? 35.037 9.969 117.982 1.00 15.00 7 VAL B CA 1
ATOM 1137 C C . VAL B 1 7 ? 33.518 10.045 118.319 1.00 15.00 7 VAL B C 1
ATOM 1138 O O . VAL B 1 7 ? 33.092 10.396 119.434 1.00 15.00 7 VAL B O 1
ATOM 1142 N N . LYS B 1 8 ? 32.733 9.613 117.318 1.00 15.00 8 LYS B N 1
ATOM 1143 C CA . LYS B 1 8 ? 31.273 9.596 117.338 1.00 15.00 8 LYS B CA 1
ATOM 1144 C C . LYS B 1 8 ? 30.674 8.227 117.626 1.00 15.00 8 LYS B C 1
ATOM 1145 O O . LYS B 1 8 ? 31.222 7.193 117.240 1.00 15.00 8 LYS B O 1
ATOM 1147 N N . VAL B 1 9 ? 29.520 8.255 118.285 1.00 15.00 9 VAL B N 1
ATOM 1148 C CA . VAL B 1 9 ? 28.773 7.061 118.671 1.00 15.00 9 VAL B CA 1
ATOM 1149 C C . VAL B 1 9 ? 27.273 7.329 118.732 1.00 15.00 9 VAL B C 1
ATOM 1150 O O . VAL B 1 9 ? 26.778 7.965 119.672 1.00 15.00 9 VAL B O 1
ATOM 1154 N N . LYS B 1 10 ? 26.556 6.799 117.748 1.00 15.00 10 LYS B N 1
ATOM 1155 C CA . LYS B 1 10 ? 25.114 7.003 117.630 1.00 15.00 10 LYS B CA 1
ATOM 1156 C C . LYS B 1 10 ? 24.245 6.383 118.730 1.00 15.00 10 LYS B C 1
ATOM 1157 O O . LYS B 1 10 ? 24.431 5.220 119.113 1.00 15.00 10 LYS B O 1
ATOM 1163 N N . GLN B 1 11 ? 23.306 7.182 119.244 1.00 15.00 11 GLN B N 1
ATOM 1164 C CA . GLN B 1 11 ? 22.370 6.708 120.260 1.00 15.00 11 GLN B CA 1
ATOM 1165 C C . GLN B 1 11 ? 21.203 6.140 119.482 1.00 15.00 11 GLN B C 1
ATOM 1166 O O . GLN B 1 11 ? 20.561 6.856 118.703 1.00 15.00 11 GLN B O 1
ATOM 1172 N N . ALA B 1 12 ? 20.933 4.857 119.674 1.00 15.00 12 ALA B N 1
ATOM 1173 C CA . ALA B 1 12 ? 19.822 4.237 118.983 1.00 15.00 12 ALA B CA 1
ATOM 1174 C C . ALA B 1 12 ? 18.551 4.981 119.403 1.00 15.00 12 ALA B C 1
ATOM 1175 O O . ALA B 1 12 ? 18.334 5.220 120.593 1.00 15.00 12 ALA B O 1
ATOM 1177 N N . SER B 1 13 ? 17.729 5.362 118.424 1.00 15.00 13 SER B N 1
ATOM 1178 C CA . SER B 1 13 ? 16.482 6.089 118.688 1.00 15.00 13 SER B CA 1
ATOM 1179 C C . SER B 1 13 ? 15.298 5.484 117.913 1.00 15.00 13 SER B C 1
ATOM 1180 O O . SER B 1 13 ? 15.470 4.554 117.116 1.00 15.00 13 SER B O 1
ATOM 1183 N N . ILE B 1 14 ? 14.096 6.007 118.152 1.00 15.00 14 ILE B N 1
ATOM 1184 C CA . ILE B 1 14 ? 12.908 5.514 117.455 1.00 15.00 14 ILE B CA 1
ATOM 1185 C C . ILE B 1 14 ? 12.119 6.674 116.852 1.00 15.00 14 ILE B C 1
ATOM 1186 O O . ILE B 1 14 ? 11.907 7.703 117.498 1.00 15.00 14 ILE B O 1
ATOM 1191 N N . PRO B 1 15 ? 11.676 6.519 115.596 1.00 15.00 15 PRO B N 1
ATOM 1192 C CA . PRO B 1 15 ? 10.910 7.546 114.891 1.00 15.00 15 PRO B CA 1
ATOM 1193 C C . PRO B 1 15 ? 9.679 8.017 115.646 1.00 15.00 15 PRO B C 1
ATOM 1194 O O . PRO B 1 15 ? 8.710 7.282 115.812 1.00 15.00 15 PRO B O 1
ATOM 1198 N N . ALA B 1 16 ? 9.729 9.259 116.100 1.00 15.00 16 ALA B N 1
ATOM 1199 C CA . ALA B 1 16 ? 8.623 9.841 116.828 1.00 15.00 16 ALA B CA 1
ATOM 1200 C C . ALA B 1 16 ? 8.804 11.333 116.764 1.00 15.00 16 ALA B C 1
ATOM 1201 O O . ALA B 1 16 ? 8.896 12.011 117.783 1.00 15.00 16 ALA B O 1
ATOM 1203 N N . PRO B 1 17 ? 8.877 11.867 115.546 1.00 15.00 17 PRO B N 1
ATOM 1204 C CA . PRO B 1 17 ? 9.047 13.306 115.406 1.00 15.00 17 PRO B CA 1
ATOM 1205 C C . PRO B 1 17 ? 7.866 13.967 116.086 1.00 15.00 17 PRO B C 1
ATOM 1206 O O . PRO B 1 17 ? 6.766 13.395 116.150 1.00 15.00 17 PRO B O 1
ATOM 1210 N N . GLY B 1 18 ? 8.107 15.166 116.600 1.00 15.00 18 GLY B N 1
ATOM 1211 C CA . GLY B 1 18 ? 7.062 15.901 117.282 1.00 15.00 18 GLY B CA 1
ATOM 1212 C C . GLY B 1 18 ? 6.315 16.842 116.360 1.00 15.00 18 GLY B C 1
ATOM 1213 O O . GLY B 1 18 ? 6.929 17.524 115.533 1.00 15.00 18 GLY B O 1
ATOM 1214 N N . SER B 1 19 ? 4.989 16.871 116.509 1.00 15.00 19 SER B N 1
ATOM 1215 C CA . SER B 1 19 ? 4.114 17.724 115.709 1.00 15.00 19 SER B CA 1
ATOM 1216 C C . SER B 1 19 ? 4.464 19.186 115.959 1.00 15.00 19 SER B C 1
ATOM 1217 O O . SER B 1 19 ? 4.504 19.637 117.104 1.00 15.00 19 SER B O 1
ATOM 1220 N N . ILE B 1 20 ? 4.714 19.931 114.889 1.00 15.00 20 ILE B N 1
ATOM 1221 C CA . ILE B 1 20 ? 5.068 21.336 115.025 1.00 15.00 20 ILE B CA 1
ATOM 1222 C C . ILE B 1 20 ? 3.920 22.299 114.758 1.00 15.00 20 ILE B C 1
ATOM 1223 O O . ILE B 1 20 ? 2.760 21.904 114.645 1.00 15.00 20 ILE B O 1
ATOM 1228 N N . LEU B 1 21 ? 4.273 23.577 114.678 1.00 15.00 21 LEU B N 1
ATOM 1229 C CA . LEU B 1 21 ? 3.328 24.652 114.402 1.00 15.00 21 LEU B CA 1
ATOM 1230 C C . LEU B 1 21 ? 3.149 24.697 112.879 1.00 15.00 21 LEU B C 1
ATOM 1231 O O . LEU B 1 21 ? 4.055 24.297 112.137 1.00 15.00 21 LEU B O 1
ATOM 1236 N N . SER B 1 22 ? 1.986 25.165 112.420 1.00 15.00 22 SER B N 1
ATOM 1237 C CA . SER B 1 22 ? 1.673 25.263 110.982 1.00 15.00 22 SER B CA 1
ATOM 1238 C C . SER B 1 22 ? 2.796 25.928 110.146 1.00 15.00 22 SER B C 1
ATOM 1239 O O . SER B 1 22 ? 3.953 25.478 110.172 1.00 15.00 22 SER B O 1
ATOM 1242 N N . GLN B 1 23 ? 2.449 26.994 109.411 1.00 15.00 23 GLN B N 1
ATOM 1243 C CA . GLN B 1 23 ? 3.404 27.732 108.554 1.00 15.00 23 GLN B CA 1
ATOM 1244 C C . GLN B 1 23 ? 2.694 28.845 107.719 1.00 15.00 23 GLN B C 1
ATOM 1245 O O . GLN B 1 23 ? 1.468 28.751 107.457 1.00 15.00 23 GLN B O 1
ATOM 1251 N N . PRO B 1 24 ? 3.450 29.921 107.317 1.00 15.00 24 PRO B N 1
ATOM 1252 C CA . PRO B 1 24 ? 2.957 31.075 106.507 1.00 15.00 24 PRO B CA 1
ATOM 1253 C C . PRO B 1 24 ? 2.718 30.887 104.953 1.00 15.00 24 PRO B C 1
ATOM 1254 O O . PRO B 1 24 ? 1.746 30.206 104.522 1.00 15.00 24 PRO B O 1
ATOM 1258 N N . ASN B 1 25 ? 3.585 31.525 104.141 1.00 15.00 25 ASN B N 1
ATOM 1259 C CA . ASN B 1 25 ? 3.546 31.477 102.653 1.00 15.00 25 ASN B CA 1
ATOM 1260 C C . ASN B 1 25 ? 4.454 30.311 102.159 1.00 15.00 25 ASN B C 1
ATOM 1261 O O . ASN B 1 25 ? 4.027 29.418 101.385 1.00 15.00 25 ASN B O 1
ATOM 1266 N N . THR B 1 26 ? 5.710 30.383 102.628 1.00 15.00 26 THR B N 1
ATOM 1267 C CA . THR B 1 26 ? 6.837 29.453 102.383 1.00 15.00 26 THR B CA 1
ATOM 1268 C C . THR B 1 26 ? 8.096 30.185 102.938 1.00 15.00 26 THR B C 1
ATOM 1269 O O . THR B 1 26 ? 8.999 30.613 102.176 1.00 15.00 26 THR B O 1
ATOM 1271 N N . GLU B 1 27 ? 8.112 30.324 104.274 1.00 15.00 27 GLU B N 1
ATOM 1272 C CA . GLU B 1 27 ? 9.157 31.015 105.051 1.00 15.00 27 GLU B CA 1
ATOM 1273 C C . GLU B 1 27 ? 8.955 32.533 104.909 1.00 15.00 27 GLU B C 1
ATOM 1274 O O . GLU B 1 27 ? 9.680 33.229 104.167 1.00 15.00 27 GLU B O 1
ATOM 1280 N N . GLN B 1 28 ? 7.931 33.018 105.614 1.00 15.00 28 GLN B N 1
ATOM 1281 C CA . GLN B 1 28 ? 7.567 34.431 105.608 1.00 15.00 28 GLN B CA 1
ATOM 1282 C C . GLN B 1 28 ? 8.818 35.308 105.710 1.00 15.00 28 GLN B C 1
ATOM 1283 O O . GLN B 1 28 ? 9.081 36.135 104.817 1.00 15.00 28 GLN B O 1
ATOM 1289 N N . SER B 1 29 ? 9.586 35.103 106.788 1.00 15.00 29 SER B N 1
ATOM 1290 C CA . SER B 1 29 ? 10.804 35.876 107.045 1.00 15.00 29 SER B CA 1
ATOM 1291 C C . SER B 1 29 ? 12.093 35.074 106.977 1.00 15.00 29 SER B C 1
ATOM 1292 O O . SER B 1 29 ? 12.141 33.899 107.376 1.00 15.00 29 SER B O 1
ATOM 1295 N N . PRO B 1 30 ? 13.164 35.716 106.470 1.00 15.00 30 PRO B N 1
ATOM 1296 C CA . PRO B 1 30 ? 14.468 35.072 106.357 1.00 15.00 30 PRO B CA 1
ATOM 1297 C C . PRO B 1 30 ? 14.924 34.828 107.785 1.00 15.00 30 PRO B C 1
ATOM 1298 O O . PRO B 1 30 ? 14.301 35.317 108.731 1.00 15.00 30 PRO B O 1
ATOM 1302 N N . ALA B 1 31 ? 15.995 34.067 107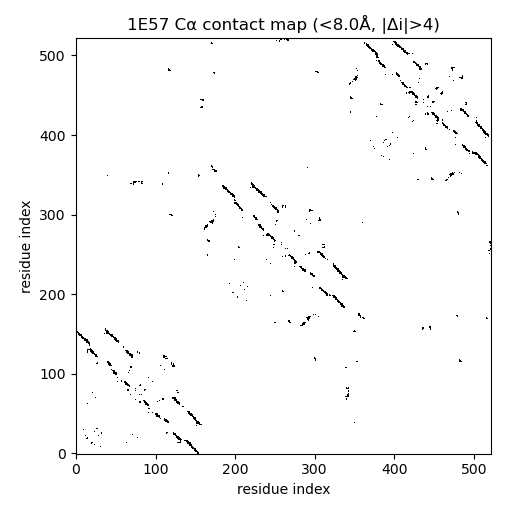.945 1.00 15.00 31 ALA B N 1
ATOM 1303 C CA . ALA B 1 31 ? 16.510 33.791 109.274 1.00 15.00 31 ALA B CA 1
ATOM 1304 C C . ALA B 1 31 ? 18.012 33.733 109.191 1.00 15.00 31 ALA B C 1
ATOM 1305 O O . ALA B 1 31 ? 18.616 34.167 108.209 1.00 15.00 31 ALA B O 1
ATOM 1307 N N . ILE B 1 32 ? 18.617 33.198 110.234 1.00 15.00 32 ILE B N 1
ATOM 1308 C CA . ILE B 1 32 ? 20.043 33.071 110.227 1.00 15.00 32 ILE B CA 1
ATOM 1309 C C . ILE B 1 32 ? 20.426 31.809 110.973 1.00 15.00 32 ILE B C 1
ATOM 1310 O O . ILE B 1 32 ? 19.662 31.296 111.793 1.00 15.00 32 ILE B O 1
ATOM 1315 N N . VAL B 1 33 ? 21.603 31.293 110.650 1.00 15.00 33 VAL B N 1
ATOM 1316 C CA . VAL B 1 33 ? 22.099 30.080 111.260 1.00 15.00 33 VAL B CA 1
ATOM 1317 C C . VAL B 1 33 ? 23.258 30.407 112.173 1.00 15.00 33 VAL B C 1
ATOM 1318 O O . VAL B 1 33 ? 24.355 30.705 111.697 1.00 15.00 33 VAL B O 1
ATOM 1322 N N . LEU B 1 34 ? 23.018 30.355 113.479 1.00 15.00 34 LEU B N 1
ATOM 1323 C CA . LEU B 1 34 ? 24.067 30.632 114.449 1.00 15.00 34 LEU B CA 1
ATOM 1324 C C . LEU B 1 34 ? 24.440 29.341 115.134 1.00 15.00 34 LEU B C 1
ATOM 1325 O O . LEU B 1 34 ? 23.603 28.463 115.324 1.00 15.00 34 LEU B O 1
ATOM 1330 N N . PRO B 1 35 ? 25.713 29.201 115.497 1.00 15.00 35 PRO B N 1
ATOM 1331 C CA . PRO B 1 35 ? 26.211 28.010 116.168 1.00 15.00 35 PRO B CA 1
ATOM 1332 C C . PRO B 1 35 ? 26.383 28.339 117.634 1.00 15.00 35 PRO B C 1
ATOM 1333 O O . PRO B 1 35 ? 26.399 29.510 118.022 1.00 15.00 35 PRO B O 1
ATOM 1337 N N . PHE B 1 36 ? 26.536 27.307 118.445 1.00 15.00 36 PHE B N 1
ATOM 1338 C CA . PHE B 1 36 ? 26.695 27.514 119.864 1.00 15.00 36 PHE B CA 1
ATOM 1339 C C . PHE B 1 36 ? 27.346 26.301 120.451 1.00 15.00 36 PHE B C 1
ATOM 1340 O O . PHE B 1 36 ? 27.293 25.224 119.872 1.00 15.00 36 PHE B O 1
ATOM 1348 N N . GLN B 1 37 ? 27.907 26.478 121.637 1.00 15.00 37 GLN B N 1
ATOM 1349 C CA . GLN B 1 37 ? 28.608 25.412 122.330 1.00 15.00 37 GLN B CA 1
ATOM 1350 C C . GLN B 1 37 ? 28.868 25.864 123.768 1.00 15.00 37 GLN B C 1
ATOM 1351 O O . GLN B 1 37 ? 29.771 26.665 124.022 1.00 15.00 37 GLN B O 1
ATOM 1357 N N . PHE B 1 38 ? 28.075 25.346 124.702 1.00 15.00 38 PHE B N 1
ATOM 1358 C CA . PHE B 1 38 ? 28.204 25.711 126.111 1.00 15.00 38 PHE B CA 1
ATOM 1359 C C . PHE B 1 38 ? 28.558 24.527 126.996 1.00 15.00 38 PHE B C 1
ATOM 1360 O O . PHE B 1 38 ? 28.594 23.380 126.553 1.00 15.00 38 PHE B O 1
ATOM 1368 N N . GLU B 1 39 ? 28.784 24.826 128.268 1.00 15.00 39 GLU B N 1
ATOM 1369 C CA . GLU B 1 39 ? 29.156 23.815 129.238 1.00 15.00 39 GLU B CA 1
ATOM 1370 C C . GLU B 1 39 ? 27.936 23.136 129.844 1.00 15.00 39 GLU B C 1
ATOM 1371 O O . GLU B 1 39 ? 27.039 23.796 130.370 1.00 15.00 39 GLU B O 1
ATOM 1377 N N . ALA B 1 40 ? 27.913 21.810 129.765 1.00 15.00 40 ALA B N 1
ATOM 1378 C CA . ALA B 1 40 ? 26.809 21.036 130.303 1.00 15.00 40 ALA B CA 1
ATOM 1379 C C . ALA B 1 40 ? 26.980 20.849 131.792 1.00 15.00 40 ALA B C 1
ATOM 1380 O O . ALA B 1 40 ? 26.362 21.559 132.586 1.00 15.00 40 ALA B O 1
ATOM 1382 N N . THR B 1 41 ? 27.826 19.889 132.163 1.00 15.00 41 THR B N 1
ATOM 1383 C CA . THR B 1 41 ? 28.076 19.604 133.570 1.00 15.00 41 THR B CA 1
ATOM 1384 C C . THR B 1 41 ? 29.426 18.975 133.873 1.00 15.00 41 THR B C 1
ATOM 1385 O O . THR B 1 41 ? 30.029 18.322 133.024 1.00 15.00 41 THR B O 1
ATOM 1389 N N . THR B 1 42 ? 29.871 19.185 135.109 1.00 15.00 42 THR B N 1
ATOM 1390 C CA . THR B 1 42 ? 31.145 18.692 135.617 1.00 15.00 42 THR B CA 1
ATOM 1391 C C . THR B 1 42 ? 30.970 17.361 136.320 1.00 15.00 42 THR B C 1
ATOM 1392 O O . THR B 1 42 ? 29.869 17.004 136.720 1.00 15.00 42 THR B O 1
ATOM 1396 N N . PHE B 1 43 ? 32.071 16.648 136.498 1.00 15.00 43 PHE B N 1
ATOM 1397 C CA . PHE B 1 43 ? 32.034 15.361 137.159 1.00 15.00 43 PHE B CA 1
ATOM 1398 C C . PHE B 1 43 ? 33.190 15.231 138.106 1.00 15.00 43 PHE B C 1
ATOM 1399 O O . PHE B 1 43 ? 34.117 16.027 138.069 1.00 15.00 43 PHE B O 1
ATOM 1407 N N . GLY B 1 44 ? 33.132 14.215 138.955 1.00 15.00 44 GLY B N 1
ATOM 1408 C CA . GLY B 1 44 ? 34.220 13.974 139.876 1.00 15.00 44 GLY B CA 1
ATOM 1409 C C . GLY B 1 44 ? 34.226 14.725 141.189 1.00 15.00 44 GLY B C 1
ATOM 1410 O O . GLY B 1 44 ? 34.722 14.184 142.174 1.00 15.00 44 GLY B O 1
ATOM 1411 N N . THR B 1 45 ? 33.701 15.951 141.231 1.00 15.00 45 THR B N 1
ATOM 1412 C CA . THR B 1 45 ? 33.696 16.723 142.481 1.00 15.00 45 THR B CA 1
ATOM 1413 C C . THR B 1 45 ? 32.786 16.103 143.522 1.00 15.00 45 THR B C 1
ATOM 1414 O O . THR B 1 45 ? 32.953 16.327 144.720 1.00 15.00 45 THR B O 1
ATOM 1418 N N . ALA B 1 46 ? 31.809 15.340 143.047 1.00 15.00 46 ALA B N 1
ATOM 1419 C CA . ALA B 1 46 ? 30.856 14.654 143.908 1.00 15.00 46 ALA B CA 1
ATOM 1420 C C . ALA B 1 46 ? 29.823 14.008 143.009 1.00 15.00 46 ALA B C 1
ATOM 1421 O O . ALA B 1 46 ? 29.932 14.081 141.781 1.00 15.00 46 ALA B O 1
ATOM 1423 N N . GLU B 1 47 ? 28.830 13.371 143.621 1.00 15.00 47 GLU B N 1
ATOM 1424 C CA . GLU B 1 47 ? 27.763 12.711 142.879 1.00 15.00 47 GLU B CA 1
ATOM 1425 C C . GLU B 1 47 ? 27.077 13.725 141.970 1.00 15.00 47 GLU B C 1
ATOM 1426 O O . GLU B 1 47 ? 26.431 14.659 142.447 1.00 15.00 47 GLU B O 1
ATOM 1432 N N . THR B 1 48 ? 27.226 13.548 140.663 1.00 15.00 48 THR B N 1
ATOM 1433 C CA . THR B 1 48 ? 26.607 14.462 139.716 1.00 15.00 48 THR B CA 1
ATOM 1434 C C . THR B 1 48 ? 25.536 13.744 138.911 1.00 15.00 48 THR B C 1
ATOM 1435 O O . THR B 1 48 ? 25.781 12.678 138.337 1.00 15.00 48 THR B O 1
ATOM 1439 N N . ALA B 1 49 ? 24.346 14.337 138.892 1.00 15.00 49 ALA B N 1
ATOM 1440 C CA . ALA B 1 49 ? 23.207 13.788 138.170 1.00 15.00 49 ALA B CA 1
ATOM 1441 C C . ALA B 1 49 ? 22.239 14.914 137.866 1.00 15.00 49 ALA B C 1
ATOM 1442 O O . ALA B 1 49 ? 21.438 15.314 138.712 1.00 15.00 49 ALA B O 1
ATOM 1444 N N . ALA B 1 50 ? 22.328 15.433 136.651 1.00 15.00 50 ALA B N 1
ATOM 1445 C CA . ALA B 1 50 ? 21.462 16.519 136.253 1.00 15.00 50 ALA B CA 1
ATOM 1446 C C . ALA B 1 50 ? 20.722 16.169 134.987 1.00 15.00 50 ALA B C 1
ATOM 1447 O O . ALA B 1 50 ? 20.887 15.090 134.419 1.00 15.00 50 ALA B O 1
ATOM 1449 N N . GLN B 1 51 ? 19.905 17.114 134.557 1.00 15.00 51 GLN B N 1
ATOM 1450 C CA . GLN B 1 51 ? 19.092 16.974 133.370 1.00 15.00 51 GLN B CA 1
ATOM 1451 C C . GLN B 1 51 ? 18.908 18.383 132.831 1.00 15.00 51 GLN B C 1
ATOM 1452 O O . GLN B 1 51 ? 18.355 19.254 133.506 1.00 15.00 51 GLN B O 1
ATOM 1458 N N . VAL B 1 52 ? 19.384 18.609 131.617 1.00 15.00 52 VAL B N 1
ATOM 1459 C CA . VAL B 1 52 ? 19.285 19.919 131.010 1.00 15.00 52 VAL B CA 1
ATOM 1460 C C . VAL B 1 52 ? 18.304 19.907 129.880 1.00 15.00 52 VAL B C 1
ATOM 1461 O O . VAL B 1 52 ? 18.176 18.922 129.161 1.00 15.00 52 VAL B O 1
ATOM 1465 N N . SER B 1 53 ? 17.599 21.008 129.724 1.00 15.00 53 SER B N 1
ATOM 1466 C CA . SER B 1 53 ? 16.670 21.086 128.638 1.00 15.00 53 SER B CA 1
ATOM 1467 C C . SER B 1 53 ? 17.093 22.226 127.773 1.00 15.00 53 SER B C 1
ATOM 1468 O O . SER B 1 53 ? 17.150 23.367 128.217 1.00 15.00 53 SER B O 1
ATOM 1471 N N . LEU B 1 54 ? 17.393 21.908 126.527 1.00 15.00 54 LEU B N 1
ATOM 1472 C CA . LEU B 1 54 ? 17.814 22.919 125.589 1.00 15.00 54 LEU B CA 1
ATOM 1473 C C . LEU B 1 54 ? 16.856 24.082 125.694 1.00 15.00 54 LEU B C 1
ATOM 1474 O O . LEU B 1 54 ? 17.182 25.211 125.353 1.00 15.00 54 LEU B O 1
ATOM 1479 N N . GLN B 1 55 ? 15.667 23.804 126.188 1.00 15.00 55 GLN B N 1
ATOM 1480 C CA . GLN B 1 55 ? 14.683 24.845 126.333 1.00 15.00 55 GLN B CA 1
ATOM 1481 C C . GLN B 1 55 ? 15.129 25.959 127.277 1.00 15.00 55 GLN B C 1
ATOM 1482 O O . GLN B 1 55 ? 15.211 27.110 126.878 1.00 15.00 55 GLN B O 1
ATOM 1488 N N . THR B 1 56 ? 15.402 25.622 128.533 1.00 15.00 56 THR B N 1
ATOM 1489 C CA . THR B 1 56 ? 15.820 26.628 129.505 1.00 15.00 56 THR B CA 1
ATOM 1490 C C . THR B 1 56 ? 17.305 26.597 129.748 1.00 15.00 56 THR B C 1
ATOM 1491 O O . THR B 1 56 ? 17.777 26.650 130.884 1.00 15.00 56 THR B O 1
ATOM 1495 N N . ALA B 1 57 ? 18.047 26.504 128.661 1.00 15.00 57 ALA B N 1
ATOM 1496 C CA . ALA B 1 57 ? 19.493 26.487 128.738 1.00 15.00 57 ALA B CA 1
ATOM 1497 C C . ALA B 1 57 ? 19.976 27.921 128.869 1.00 15.00 57 ALA B C 1
ATOM 1498 O O . ALA B 1 57 ? 20.147 28.626 127.865 1.00 15.00 57 ALA B O 1
ATOM 1500 N N . ASP B 1 58 ? 20.190 28.348 130.108 1.00 15.00 58 ASP B N 1
ATOM 1501 C CA . ASP B 1 58 ? 20.648 29.701 130.360 1.00 15.00 58 ASP B CA 1
ATOM 1502 C C . ASP B 1 58 ? 21.318 30.257 129.095 1.00 15.00 58 ASP B C 1
ATOM 1503 O O . ASP B 1 58 ? 20.758 31.131 128.419 1.00 15.00 58 ASP B O 1
ATOM 1508 N N . PRO B 1 59 ? 22.488 29.712 128.719 1.00 15.00 59 PRO B N 1
ATOM 1509 C CA . PRO B 1 59 ? 23.145 30.229 127.522 1.00 15.00 59 PRO B CA 1
ATOM 1510 C C . PRO B 1 59 ? 22.202 30.275 126.339 1.00 15.00 59 PRO B C 1
ATOM 1511 O O . PRO B 1 59 ? 21.872 31.348 125.846 1.00 15.00 59 PRO B O 1
ATOM 1515 N N . ILE B 1 60 ? 21.744 29.110 125.904 1.00 15.00 60 ILE B N 1
ATOM 1516 C CA . ILE B 1 60 ? 20.855 29.044 124.757 1.00 15.00 60 ILE B CA 1
ATOM 1517 C C . ILE B 1 60 ? 19.891 30.204 124.619 1.00 15.00 60 ILE B C 1
ATOM 1518 O O . ILE B 1 60 ? 19.848 30.852 123.578 1.00 15.00 60 ILE B O 1
ATOM 1523 N N . THR B 1 61 ? 19.120 30.484 125.654 1.00 15.00 61 THR B N 1
ATOM 1524 C CA . THR B 1 61 ? 18.170 31.567 125.520 1.00 15.00 61 THR B CA 1
ATOM 1525 C C . THR B 1 61 ? 18.827 32.903 125.320 1.00 15.00 61 THR B C 1
ATOM 1526 O O . THR B 1 61 ? 18.319 33.737 124.570 1.00 15.00 61 THR B O 1
ATOM 1530 N N . LYS B 1 62 ? 19.951 33.124 125.987 1.00 15.00 62 LYS B N 1
ATOM 1531 C CA . LYS B 1 62 ? 20.631 34.396 125.825 1.00 15.00 62 LYS B CA 1
ATOM 1532 C C . LYS B 1 62 ? 20.739 34.689 124.320 1.00 15.00 62 LYS B C 1
ATOM 1533 O O . LYS B 1 62 ? 21.030 35.816 123.913 1.00 15.00 62 LYS B O 1
ATOM 1539 N N . LEU B 1 63 ? 20.488 33.667 123.501 1.00 15.00 63 LEU B N 1
ATOM 1540 C CA . LEU B 1 63 ? 20.538 33.803 122.049 1.00 15.00 63 LEU B CA 1
ATOM 1541 C C . LEU B 1 63 ? 19.169 33.664 121.428 1.00 15.00 63 LEU B C 1
ATOM 1542 O O . LEU B 1 63 ? 18.888 34.272 120.407 1.00 15.00 63 LEU B O 1
ATOM 1547 N N . THR B 1 64 ? 18.318 32.845 122.025 1.00 15.00 64 THR B N 1
ATOM 1548 C CA . THR B 1 64 ? 16.979 32.667 121.491 1.00 15.00 64 THR B CA 1
ATOM 1549 C C . THR B 1 64 ? 16.172 33.874 121.917 1.00 15.00 64 THR B C 1
ATOM 1550 O O . THR B 1 64 ? 15.301 34.348 121.192 1.00 15.00 64 THR B O 1
ATOM 1554 N N . ALA B 1 65 ? 16.483 34.365 123.110 1.00 15.00 65 ALA B N 1
ATOM 1555 C CA . ALA B 1 65 ? 15.799 35.507 123.688 1.00 15.00 65 ALA B CA 1
ATOM 1556 C C . ALA B 1 65 ? 15.295 36.531 122.669 1.00 15.00 65 ALA B C 1
ATOM 1557 O O . ALA B 1 65 ? 14.096 36.798 122.599 1.00 15.00 65 ALA B O 1
ATOM 1559 N N . PRO B 1 66 ? 16.197 37.094 121.848 1.00 15.00 66 PRO B N 1
ATOM 1560 C CA . PRO B 1 66 ? 15.882 38.100 120.824 1.00 15.00 66 PRO B CA 1
ATOM 1561 C C . PRO B 1 66 ? 15.080 37.704 119.594 1.00 15.00 66 PRO B C 1
ATOM 1562 O O . PRO B 1 66 ? 15.131 38.398 118.581 1.00 15.00 66 PRO B O 1
ATOM 1566 N N . TYR B 1 67 ? 14.340 36.604 119.668 1.00 15.00 67 TYR B N 1
ATOM 1567 C CA . TYR B 1 67 ? 13.527 36.184 118.534 1.00 15.00 67 TYR B CA 1
ATOM 1568 C C . TYR B 1 67 ? 12.266 35.453 118.973 1.00 15.00 67 TYR B C 1
ATOM 1569 O O . TYR B 1 67 ? 12.152 35.033 120.124 1.00 15.00 67 TYR B O 1
ATOM 1578 N N . ARG B 1 68 ? 11.327 35.301 118.044 1.00 15.00 68 ARG B N 1
ATOM 1579 C CA . ARG B 1 68 ? 10.071 34.622 118.327 1.00 15.00 68 ARG B CA 1
ATOM 1580 C C . ARG B 1 68 ? 10.084 33.165 117.838 1.00 15.00 68 ARG B C 1
ATOM 1581 O O . ARG B 1 68 ? 9.620 32.267 118.540 1.00 15.00 68 ARG B O 1
ATOM 1583 N N . HIS B 1 69 ? 10.646 32.939 116.650 1.00 15.00 69 HIS B N 1
ATOM 1584 C CA . HIS B 1 69 ? 10.723 31.604 116.009 1.00 15.00 69 HIS B CA 1
ATOM 1585 C C . HIS B 1 69 ? 12.174 31.079 116.030 1.00 15.00 69 HIS B C 1
ATOM 1586 O O . HIS B 1 69 ? 13.090 31.778 115.597 1.00 15.00 69 HIS B O 1
ATOM 1593 N N . ALA B 1 70 ? 12.394 29.858 116.511 1.00 15.00 70 ALA B N 1
ATOM 1594 C CA . ALA B 1 70 ? 13.752 29.308 116.519 1.00 15.00 70 ALA B CA 1
ATOM 1595 C C . ALA B 1 70 ? 13.779 27.792 116.667 1.00 15.00 70 ALA B C 1
ATOM 1596 O O . ALA B 1 70 ? 13.220 27.246 117.622 1.00 15.00 70 ALA B O 1
ATOM 1598 N N . GLN B 1 71 ? 14.437 27.124 115.717 1.00 15.00 71 GLN B N 1
ATOM 1599 C CA . GLN B 1 71 ? 14.548 25.665 115.720 1.00 15.00 71 GLN B CA 1
ATOM 1600 C C . GLN B 1 71 ? 15.996 25.247 115.562 1.00 15.00 71 GLN B C 1
ATOM 1601 O O . GLN B 1 71 ? 16.805 25.983 114.994 1.00 15.00 71 GLN B O 1
ATOM 1607 N N . ILE B 1 72 ? 16.314 24.061 116.067 1.00 15.00 72 ILE B N 1
ATOM 1608 C CA . ILE B 1 72 ? 17.665 23.546 116.004 1.00 15.00 72 ILE B CA 1
ATOM 1609 C C . ILE B 1 72 ? 17.852 22.800 114.706 1.00 15.00 72 ILE B C 1
ATOM 1610 O O . ILE B 1 72 ? 16.886 22.354 114.090 1.00 15.00 72 ILE B O 1
ATOM 1615 N N . VAL B 1 73 ? 19.102 22.657 114.292 1.00 15.00 73 VAL B N 1
ATOM 1616 C CA . VAL B 1 73 ? 19.398 21.950 113.060 1.00 15.00 73 VAL B CA 1
ATOM 1617 C C . VAL B 1 73 ? 20.245 20.734 113.346 1.00 15.00 73 VAL B C 1
ATOM 1618 O O . VAL B 1 73 ? 19.981 19.656 112.828 1.00 15.00 73 VAL B O 1
ATOM 1622 N N . GLU B 1 74 ? 21.292 20.914 114.140 1.00 15.00 74 GLU B N 1
ATOM 1623 C CA . GLU B 1 74 ? 22.135 19.796 114.524 1.00 15.00 74 GLU B CA 1
ATOM 1624 C C . GLU B 1 74 ? 22.572 20.067 115.939 1.00 15.00 74 GLU B C 1
ATOM 1625 O O . GLU B 1 74 ? 22.851 21.202 116.316 1.00 15.00 74 GLU B O 1
ATOM 1631 N N . CYS B 1 75 ? 22.613 19.016 116.732 1.00 15.00 75 CYS B N 1
ATOM 1632 C CA . CYS B 1 75 ? 22.967 19.167 118.115 1.00 15.00 75 CYS B CA 1
ATOM 1633 C C . CYS B 1 75 ? 23.824 17.983 118.504 1.00 15.00 75 CYS B C 1
ATOM 1634 O O . CYS B 1 75 ? 23.451 16.835 118.263 1.00 15.00 75 CYS B O 1
ATOM 1637 N N . LYS B 1 76 ? 24.977 18.267 119.100 1.00 15.00 76 LYS B N 1
ATOM 1638 C CA . LYS B 1 76 ? 25.916 17.229 119.505 1.00 15.00 76 LYS B CA 1
ATOM 1639 C C . LYS B 1 76 ? 26.028 17.122 121.017 1.00 15.00 76 LYS B C 1
ATOM 1640 O O . LYS B 1 76 ? 25.683 18.046 121.747 1.00 15.00 76 LYS B O 1
ATOM 1646 N N . ALA B 1 77 ? 26.512 15.979 121.479 1.00 15.00 77 ALA B N 1
ATOM 1647 C CA . ALA B 1 77 ? 26.707 15.752 122.897 1.00 15.00 77 ALA B CA 1
ATOM 1648 C C . ALA B 1 77 ? 28.132 15.241 123.062 1.00 15.00 77 ALA B C 1
ATOM 1649 O O . ALA B 1 77 ? 28.414 14.076 122.769 1.00 15.00 77 ALA B O 1
ATOM 1651 N N . ILE B 1 78 ? 29.027 16.115 123.520 1.00 15.00 78 ILE B N 1
ATOM 1652 C CA . ILE B 1 78 ? 30.439 15.763 123.704 1.00 15.00 78 ILE B CA 1
ATOM 1653 C C . ILE B 1 78 ? 30.802 15.314 125.119 1.00 15.00 78 ILE B C 1
ATOM 1654 O O . ILE B 1 78 ? 30.099 15.622 126.080 1.00 15.00 78 ILE B O 1
ATOM 1659 N N . LEU B 1 79 ? 31.918 14.599 125.238 1.00 15.00 79 LEU B N 1
ATOM 1660 C CA . LEU B 1 79 ? 32.389 14.108 126.526 1.00 15.00 79 LEU B CA 1
ATOM 1661 C C . LEU B 1 79 ? 33.891 14.349 126.694 1.00 15.00 79 LEU B C 1
ATOM 1662 O O . LEU B 1 79 ? 34.669 13.422 126.551 1.00 15.00 79 LEU B O 1
ATOM 1667 N N . THR B 1 80 ? 34.312 15.572 127.000 1.00 15.00 80 THR B N 1
ATOM 1668 C CA . THR B 1 80 ? 35.741 15.847 127.156 1.00 15.00 80 THR B CA 1
ATOM 1669 C C . THR B 1 80 ? 36.281 15.366 128.499 1.00 15.00 80 THR B C 1
ATOM 1670 O O . THR B 1 80 ? 35.875 15.854 129.545 1.00 15.00 80 THR B O 1
ATOM 1672 N N . PRO B 1 81 ? 37.208 14.396 128.482 1.00 15.00 81 PRO B N 1
ATOM 1673 C CA . PRO B 1 81 ? 37.828 13.824 129.677 1.00 15.00 81 PRO B CA 1
ATOM 1674 C C . PRO B 1 81 ? 38.938 14.744 130.146 1.00 15.00 81 PRO B C 1
ATOM 1675 O O . PRO B 1 81 ? 39.489 15.498 129.353 1.00 15.00 81 PRO B O 1
ATOM 1679 N N . THR B 1 82 ? 39.291 14.664 131.419 1.00 15.00 82 THR B N 1
ATOM 1680 C CA . THR B 1 82 ? 40.314 15.547 131.956 1.00 15.00 82 THR B CA 1
ATOM 1681 C C . THR B 1 82 ? 41.623 14.922 132.332 1.00 15.00 82 THR B C 1
ATOM 1682 O O . THR B 1 82 ? 41.698 13.749 132.664 1.00 15.00 82 THR B O 1
ATOM 1686 N N . ASP B 1 83 ? 42.647 15.759 132.317 1.00 15.00 83 ASP B N 1
ATOM 1687 C CA . ASP B 1 83 ? 43.993 15.360 132.671 1.00 15.00 83 ASP B CA 1
ATOM 1688 C C . ASP B 1 83 ? 43.999 14.207 133.667 1.00 15.00 83 ASP B C 1
ATOM 1689 O O . ASP B 1 83 ? 44.517 13.136 133.379 1.00 15.00 83 ASP B O 1
ATOM 1694 N N . LEU B 1 84 ? 43.428 14.409 134.843 1.00 15.00 84 LEU B N 1
ATOM 1695 C CA . LEU B 1 84 ? 43.394 13.343 135.827 1.00 15.00 84 LEU B CA 1
ATOM 1696 C C . LEU B 1 84 ? 42.569 12.230 135.223 1.00 15.00 84 LEU B C 1
ATOM 1697 O O . LEU B 1 84 ? 42.676 11.949 134.040 1.00 15.00 84 LEU B O 1
ATOM 1702 N N . ALA B 1 85 ? 41.747 11.584 136.031 1.00 15.00 85 ALA B N 1
ATOM 1703 C CA . ALA B 1 85 ? 40.899 10.532 135.506 1.00 15.00 85 ALA B CA 1
ATOM 1704 C C . ALA B 1 85 ? 41.680 9.312 135.042 1.00 15.00 85 ALA B C 1
ATOM 1705 O O . ALA B 1 85 ? 41.183 8.190 135.102 1.00 15.00 85 ALA B O 1
ATOM 1707 N N . VAL B 1 86 ? 42.893 9.518 134.556 1.00 15.00 86 VAL B N 1
ATOM 1708 C CA . VAL B 1 86 ? 43.687 8.384 134.142 1.00 15.00 86 VAL B CA 1
ATOM 1709 C C . VAL B 1 86 ? 44.012 7.669 135.425 1.0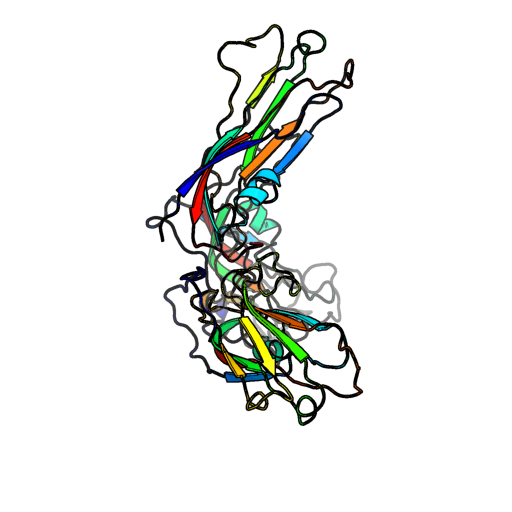0 15.00 86 VAL B C 1
ATOM 1710 O O . VAL B 1 86 ? 44.582 6.586 135.416 1.00 15.00 86 VAL B O 1
ATOM 1714 N N . SER B 1 87 ? 43.648 8.303 136.533 1.00 15.00 87 SER B N 1
ATOM 1715 C CA . SER B 1 87 ? 43.898 7.757 137.862 1.00 15.00 87 SER B CA 1
ATOM 1716 C C . SER B 1 87 ? 42.623 7.532 138.672 1.00 15.00 87 SER B C 1
ATOM 1717 O O . SER B 1 87 ? 42.546 6.594 139.472 1.00 15.00 87 SER B O 1
ATOM 1720 N N . ASN B 1 88 ? 41.629 8.395 138.472 1.00 15.00 88 ASN B N 1
ATOM 1721 C CA . ASN B 1 88 ? 40.371 8.285 139.204 1.00 15.00 88 ASN B CA 1
ATOM 1722 C C . ASN B 1 88 ? 39.214 8.192 138.231 1.00 15.00 88 ASN B C 1
ATOM 1723 O O . ASN B 1 88 ? 38.375 9.090 138.156 1.00 15.00 88 ASN B O 1
ATOM 1728 N N . PRO B 1 89 ? 39.156 7.087 137.479 1.00 15.00 89 PRO B N 1
ATOM 1729 C CA . PRO B 1 89 ? 38.130 6.805 136.479 1.00 15.00 89 PRO B CA 1
ATOM 1730 C C . PRO B 1 89 ? 36.746 6.917 137.074 1.00 15.00 89 PRO B C 1
ATOM 1731 O O . PRO B 1 89 ? 36.592 7.044 138.291 1.00 15.00 89 PRO B O 1
ATOM 1735 N N . LEU B 1 90 ? 35.740 6.848 136.208 1.00 15.00 90 LEU B N 1
ATOM 1736 C CA . LEU B 1 90 ? 34.348 6.964 136.627 1.00 15.00 90 LEU B CA 1
ATOM 1737 C C . LEU B 1 90 ? 33.397 6.424 135.558 1.00 15.00 90 LEU B C 1
ATOM 1738 O O . LEU B 1 90 ? 33.781 5.591 134.735 1.00 15.00 90 LEU B O 1
ATOM 1743 N N . THR B 1 91 ? 32.156 6.892 135.573 1.00 15.00 91 THR B N 1
ATOM 1744 C CA . THR B 1 91 ? 31.191 6.435 134.587 1.00 15.00 91 THR B CA 1
ATOM 1745 C C . THR B 1 91 ? 30.105 7.492 134.374 1.00 15.00 91 THR B C 1
ATOM 1746 O O . THR B 1 91 ? 29.724 8.201 135.311 1.00 15.00 91 THR B O 1
ATOM 1750 N N . VAL B 1 92 ? 29.627 7.603 133.137 1.00 15.00 92 VAL B N 1
ATOM 1751 C CA . VAL B 1 92 ? 28.586 8.560 132.779 1.00 15.00 92 VAL B CA 1
ATOM 1752 C C . VAL B 1 92 ? 27.447 7.819 132.101 1.00 15.00 92 VAL B C 1
ATOM 1753 O O . VAL B 1 92 ? 27.670 6.777 131.493 1.00 15.00 92 VAL B O 1
ATOM 1757 N N . TYR B 1 93 ? 26.237 8.366 132.177 1.00 15.00 93 TYR B N 1
ATOM 1758 C CA . TYR B 1 93 ? 25.065 7.703 131.600 1.00 15.00 93 TYR B CA 1
ATOM 1759 C C . TYR B 1 93 ? 24.222 8.455 130.580 1.00 15.00 93 TYR B C 1
ATOM 1760 O O . TYR B 1 93 ? 22.994 8.448 130.652 1.00 15.00 93 TYR B O 1
ATOM 1769 N N . LEU B 1 94 ? 24.869 9.079 129.614 1.00 15.00 94 LEU B N 1
ATOM 1770 C CA . LEU B 1 94 ? 24.134 9.826 128.616 1.00 15.00 94 LEU B CA 1
ATOM 1771 C C . LEU B 1 94 ? 22.921 9.129 128.075 1.00 15.00 94 LEU B C 1
ATOM 1772 O O . LEU B 1 94 ? 22.829 7.900 128.069 1.00 15.00 94 LEU B O 1
ATOM 1777 N N . ALA B 1 95 ? 22.001 9.958 127.599 1.00 15.00 95 ALA B N 1
ATOM 1778 C CA . ALA B 1 95 ? 20.752 9.508 127.027 1.00 15.00 95 ALA B CA 1
ATOM 1779 C C . ALA B 1 95 ? 19.952 10.732 126.615 1.00 15.00 95 ALA B C 1
ATOM 1780 O O . ALA B 1 95 ? 19.674 11.600 127.433 1.00 15.00 95 ALA B O 1
ATOM 1782 N N . TRP B 1 96 ? 19.597 10.802 125.342 1.00 15.00 96 TRP B N 1
ATOM 1783 C CA . TRP B 1 96 ? 18.822 11.915 124.826 1.00 15.00 96 TRP B CA 1
ATOM 1784 C C . TRP B 1 96 ? 17.352 11.553 124.915 1.00 15.00 96 TRP B C 1
ATOM 1785 O O . TRP B 1 96 ? 16.968 10.461 124.521 1.00 15.00 96 TRP B O 1
ATOM 1796 N N . VAL B 1 97 ? 16.526 12.470 125.406 1.00 15.00 97 VAL B N 1
ATOM 1797 C CA . VAL B 1 97 ? 15.096 12.201 125.532 1.00 15.00 97 VAL B CA 1
ATOM 1798 C C . VAL B 1 97 ? 14.241 13.458 125.686 1.00 15.00 97 VAL B C 1
ATOM 1799 O O . VAL B 1 97 ? 14.714 14.482 126.182 1.00 15.00 97 VAL B O 1
ATOM 1803 N N . PRO B 1 98 ? 12.969 13.396 125.242 1.00 15.00 98 PRO B N 1
ATOM 1804 C CA . PRO B 1 98 ? 12.034 14.522 125.330 1.00 15.00 98 PRO B CA 1
ATOM 1805 C C . PRO B 1 98 ? 11.801 14.865 126.787 1.00 15.00 98 PRO B C 1
ATOM 1806 O O . PRO B 1 98 ? 11.417 13.998 127.570 1.00 15.00 98 PRO B O 1
ATOM 1810 N N . ALA B 1 99 ? 12.024 16.128 127.141 1.00 15.00 99 ALA B N 1
ATOM 1811 C CA . ALA B 1 99 ? 11.866 16.609 128.518 1.00 15.00 99 ALA B CA 1
ATOM 1812 C C . ALA B 1 99 ? 10.555 16.153 129.128 1.00 15.00 99 ALA B C 1
ATOM 1813 O O . ALA B 1 99 ? 10.288 16.339 130.320 1.00 15.00 99 ALA B O 1
ATOM 1815 N N . ASN B 1 100 ? 9.743 15.551 128.279 1.00 15.00 100 ASN B N 1
ATOM 1816 C CA . ASN B 1 100 ? 8.450 15.048 128.661 1.00 15.00 100 ASN B CA 1
ATOM 1817 C C . ASN B 1 100 ? 8.572 13.559 128.968 1.00 15.00 100 ASN B C 1
ATOM 1818 O O . ASN B 1 100 ? 8.240 12.729 128.134 1.00 15.00 100 ASN B O 1
ATOM 1823 N N . SER B 1 101 ? 9.033 13.209 130.160 1.00 15.00 101 SER B N 1
ATOM 1824 C CA . SER B 1 101 ? 9.189 11.798 130.478 1.00 15.00 101 SER B CA 1
ATOM 1825 C C . SER B 1 101 ? 9.671 11.527 131.890 1.00 15.00 101 SER B C 1
ATOM 1826 O O . SER B 1 101 ? 10.409 12.322 132.469 1.00 15.00 101 SER B O 1
ATOM 1829 N N . PRO B 1 102 ? 9.277 10.375 132.452 1.00 15.00 102 PRO B N 1
ATOM 1830 C CA . PRO B 1 102 ? 9.612 9.888 133.800 1.00 15.00 102 PRO B CA 1
ATOM 1831 C C . PRO B 1 102 ? 11.079 9.513 133.965 1.00 15.00 102 PRO B C 1
ATOM 1832 O O . PRO B 1 102 ? 11.541 9.171 135.053 1.00 15.00 102 PRO B O 1
ATOM 1836 N N . ALA B 1 103 ? 11.803 9.565 132.865 1.00 15.00 103 ALA B N 1
ATOM 1837 C CA . ALA B 1 103 ? 13.203 9.239 132.898 1.00 15.00 103 ALA B CA 1
ATOM 1838 C C . ALA B 1 103 ? 13.893 10.115 133.921 1.00 15.00 103 ALA B C 1
ATOM 1839 O O . ALA B 1 103 ? 13.676 11.321 133.954 1.00 15.00 103 ALA B O 1
ATOM 1841 N N . THR B 1 104 ? 14.714 9.500 134.760 1.00 15.00 104 THR B N 1
ATOM 1842 C CA . THR B 1 104 ? 15.476 10.229 135.763 1.00 15.00 104 THR B CA 1
ATOM 1843 C C . THR B 1 104 ? 16.897 9.687 135.828 1.00 15.00 104 THR B C 1
ATOM 1844 O O . THR B 1 104 ? 17.109 8.486 135.912 1.00 15.00 104 THR B O 1
ATOM 1848 N N . PRO B 1 105 ? 17.888 10.583 135.824 1.00 15.00 105 PRO B N 1
ATOM 1849 C CA . PRO B 1 105 ? 19.321 10.283 135.866 1.00 15.00 105 PRO B CA 1
ATOM 1850 C C . PRO B 1 105 ? 19.711 8.902 136.365 1.00 15.00 105 PRO B C 1
ATOM 1851 O O . PRO B 1 105 ? 20.525 8.224 135.746 1.00 15.00 105 PRO B O 1
ATOM 1855 N N . THR B 1 106 ? 19.132 8.487 137.482 1.00 15.00 106 THR B N 1
ATOM 1856 C CA . THR B 1 106 ? 19.444 7.180 138.042 1.00 15.00 106 THR B CA 1
ATOM 1857 C C . THR B 1 106 ? 19.183 6.033 137.061 1.00 15.00 106 THR B C 1
ATOM 1858 O O . THR B 1 106 ? 20.067 5.221 136.772 1.00 15.00 106 THR B O 1
ATOM 1862 N N . GLN B 1 107 ? 17.963 5.985 136.542 1.00 15.00 107 GLN B N 1
ATOM 1863 C CA . GLN B 1 107 ? 17.538 4.945 135.613 1.00 15.00 107 GLN B CA 1
ATOM 1864 C C . GLN B 1 107 ? 17.970 5.189 134.159 1.00 15.00 107 GLN B C 1
ATOM 1865 O O . GLN B 1 107 ? 17.511 4.506 133.238 1.00 15.00 107 GLN B O 1
ATOM 1871 N N . ILE B 1 108 ? 18.878 6.146 133.967 1.00 15.00 108 ILE B N 1
ATOM 1872 C CA . ILE B 1 108 ? 19.369 6.497 132.641 1.00 15.00 108 ILE B CA 1
ATOM 1873 C C . ILE B 1 108 ? 19.773 5.260 131.876 1.00 15.00 108 ILE B C 1
ATOM 1874 O O . ILE B 1 108 ? 20.316 5.343 130.786 1.00 15.00 108 ILE B O 1
ATOM 1876 N N . LEU B 1 109 ? 19.502 4.107 132.462 1.00 15.00 109 LEU B N 1
ATOM 1877 C CA . LEU B 1 109 ? 19.833 2.850 131.845 1.00 15.00 109 LEU B CA 1
ATOM 1878 C C . LEU B 1 109 ? 18.574 2.163 131.367 1.00 15.00 109 LEU B C 1
ATOM 1879 O O . LEU B 1 109 ? 18.444 1.836 130.202 1.00 15.00 109 LEU B O 1
ATOM 1884 N N . ARG B 1 110 ? 17.638 1.950 132.275 1.00 15.00 110 ARG B N 1
ATOM 1885 C CA . ARG B 1 110 ? 16.397 1.273 131.937 1.00 15.00 110 ARG B CA 1
ATOM 1886 C C . ARG B 1 110 ? 15.502 2.080 131.019 1.00 15.00 110 ARG B C 1
ATOM 1887 O O . ARG B 1 110 ? 14.281 2.021 131.127 1.00 15.00 110 ARG B O 1
ATOM 1895 N N . VAL B 1 111 ? 16.114 2.823 130.109 1.00 15.00 111 VAL B N 1
ATOM 1896 C CA . VAL B 1 111 ? 15.381 3.655 129.162 1.00 15.00 111 VAL B CA 1
ATOM 1897 C C . VAL B 1 111 ? 15.438 3.052 127.774 1.00 15.00 111 VAL B C 1
ATOM 1898 O O . VAL B 1 111 ? 14.666 2.163 127.435 1.00 15.00 111 VAL B O 1
ATOM 1902 N N . TYR B 1 112 ? 16.331 3.559 126.948 1.00 15.00 112 TYR B N 1
ATOM 1903 C CA . TYR B 1 112 ? 16.482 2.976 125.643 1.00 15.00 112 TYR B CA 1
ATOM 1904 C C . TYR B 1 112 ? 17.883 3.186 125.113 1.00 15.00 112 TYR B C 1
ATOM 1905 O O . TYR B 1 112 ? 18.706 2.278 125.147 1.00 15.00 112 TYR B O 1
ATOM 1914 N N . GLY B 1 113 ? 18.173 4.384 124.632 1.00 15.00 113 GLY B N 1
ATOM 1915 C CA . GLY B 1 113 ? 19.500 4.637 124.095 1.00 15.00 113 GLY B CA 1
ATOM 1916 C C . GLY B 1 113 ? 20.611 4.821 125.119 1.00 15.00 113 GLY B C 1
ATOM 1917 O O . GLY B 1 113 ? 21.790 4.885 124.761 1.00 15.00 113 GLY B O 1
ATOM 1918 N N . GLY B 1 114 ? 20.246 4.906 126.392 1.00 15.00 114 GLY B N 1
ATOM 1919 C CA . GLY B 1 114 ? 21.250 5.099 127.420 1.00 15.00 114 GLY B CA 1
ATOM 1920 C C . GLY B 1 114 ? 22.432 4.180 127.219 1.00 15.00 114 GLY B C 1
ATOM 1921 O O . GLY B 1 114 ? 22.263 2.990 126.955 1.00 15.00 114 GLY B O 1
ATOM 1922 N N . GLN B 1 115 ? 23.634 4.728 127.322 1.00 15.00 115 GLN B N 1
ATOM 1923 C CA . GLN B 1 115 ? 24.830 3.920 127.164 1.00 15.00 115 GLN B CA 1
ATOM 1924 C C . GLN B 1 115 ? 25.747 4.199 128.348 1.00 15.00 115 GLN B C 1
ATOM 1925 O O . GLN B 1 115 ? 25.688 5.279 128.941 1.00 15.00 115 GLN B O 1
ATOM 1931 N N . SER B 1 116 ? 26.568 3.218 128.708 1.00 15.00 116 SER B N 1
ATOM 1932 C CA . SER B 1 116 ? 27.495 3.368 129.826 1.00 15.00 116 SER B CA 1
ATOM 1933 C C . SER B 1 116 ? 28.907 3.486 129.282 1.00 15.00 116 SER B C 1
ATOM 1934 O O . SER B 1 116 ? 29.239 2.866 128.270 1.00 15.00 116 SER B O 1
ATOM 1937 N N . PHE B 1 117 ? 29.744 4.275 129.949 1.00 15.00 117 PHE B N 1
ATOM 1938 C CA . PHE B 1 117 ? 31.100 4.479 129.469 1.00 15.00 117 PHE B CA 1
ATOM 1939 C C . PHE B 1 117 ? 32.208 4.280 130.484 1.00 15.00 117 PHE B C 1
ATOM 1940 O O . PHE B 1 117 ? 32.076 3.495 131.416 1.00 15.00 117 PHE B O 1
ATOM 1948 N N . VAL B 1 118 ? 33.314 4.988 130.302 1.00 15.00 118 VAL B N 1
ATOM 1949 C CA . VAL B 1 118 ? 34.434 4.836 131.212 1.00 15.00 118 VAL B CA 1
ATOM 1950 C C . VAL B 1 118 ? 35.284 6.086 131.393 1.00 15.00 118 VAL B C 1
ATOM 1951 O O . VAL B 1 118 ? 35.011 6.906 132.268 1.00 15.00 118 VAL B O 1
ATOM 1955 N N . LEU B 1 119 ? 36.309 6.235 130.563 1.00 15.00 119 LEU B N 1
ATOM 1956 C CA . LEU B 1 119 ? 37.199 7.381 130.656 1.00 15.00 119 LEU B CA 1
ATOM 1957 C C . LEU B 1 119 ? 38.164 7.177 131.809 1.00 15.00 119 LEU B C 1
ATOM 1958 O O . LEU B 1 119 ? 37.748 7.003 132.952 1.00 15.00 119 LEU B O 1
ATOM 1963 N N . GLY B 1 120 ? 39.455 7.201 131.509 1.00 15.00 120 GLY B N 1
ATOM 1964 C CA . GLY B 1 120 ? 40.447 7.047 132.552 1.00 15.00 120 GLY B CA 1
ATOM 1965 C C . GLY B 1 120 ? 41.064 5.674 132.584 1.00 15.00 120 GLY B C 1
ATOM 1966 O O . GLY B 1 120 ? 40.986 4.920 131.618 1.00 15.00 120 GLY B O 1
ATOM 1967 N N . GLY B 1 121 ? 41.685 5.351 133.709 1.00 15.00 121 GLY B N 1
ATOM 1968 C CA . GLY B 1 121 ? 42.316 4.056 133.849 1.00 15.00 121 GLY B CA 1
ATOM 1969 C C . GLY B 1 121 ? 43.490 3.934 132.908 1.00 15.00 121 GLY B C 1
ATOM 1970 O O . GLY B 1 121 ? 43.477 4.500 131.814 1.00 15.00 121 GLY B O 1
ATOM 1971 N N . ALA B 1 122 ? 44.509 3.198 133.333 1.00 15.00 122 ALA B N 1
ATOM 1972 C CA . ALA B 1 122 ? 45.698 3.004 132.513 1.00 15.00 122 ALA B CA 1
ATOM 1973 C C . ALA B 1 122 ? 45.402 2.048 131.367 1.00 15.00 122 ALA B C 1
ATOM 1974 O O . ALA B 1 122 ? 46.287 1.732 130.568 1.00 15.00 122 ALA B O 1
ATOM 1976 N N . ILE B 1 123 ? 44.155 1.590 131.298 1.00 15.00 123 ILE B N 1
ATOM 1977 C CA . ILE B 1 123 ? 43.727 0.668 130.254 1.00 15.00 123 ILE B CA 1
ATOM 1978 C C . ILE B 1 123 ? 43.298 1.409 128.999 1.00 15.00 123 ILE B C 1
ATOM 1979 O O . ILE B 1 123 ? 44.068 1.517 128.043 1.00 15.00 123 ILE B O 1
ATOM 1984 N N . SER B 1 124 ? 42.072 1.921 129.007 1.00 15.00 124 SER B N 1
ATOM 1985 C CA . SER B 1 124 ? 41.537 2.658 127.863 1.00 15.00 124 SER B CA 1
ATOM 1986 C C . SER B 1 124 ? 42.491 3.776 127.415 1.00 15.00 124 SER B C 1
ATOM 1987 O O . SER B 1 124 ? 43.515 4.030 128.055 1.00 15.00 124 SER B O 1
ATOM 1990 N N . ALA B 1 125 ? 42.146 4.450 126.322 1.00 15.00 125 ALA B N 1
ATOM 1991 C CA . ALA B 1 125 ? 42.990 5.517 125.801 1.00 15.00 125 ALA B CA 1
ATOM 1992 C C . ALA B 1 125 ? 42.518 6.917 126.152 1.00 15.00 125 ALA B C 1
ATOM 1993 O O . ALA B 1 125 ? 43.318 7.849 126.215 1.00 15.00 125 ALA B O 1
ATOM 1995 N N . ALA B 1 126 ? 41.216 7.071 126.356 1.00 15.00 126 ALA B N 1
ATOM 1996 C CA . ALA B 1 126 ? 40.652 8.364 126.707 1.00 15.00 126 ALA B CA 1
ATOM 1997 C C . ALA B 1 126 ? 40.781 9.419 125.603 1.00 15.00 126 ALA B C 1
ATOM 1998 O O . ALA B 1 126 ? 41.860 9.966 125.347 1.00 15.00 126 ALA B O 1
ATOM 2000 N N . LYS B 1 127 ? 39.651 9.694 124.962 1.00 15.00 127 LYS B N 1
ATOM 2001 C CA . LYS B 1 127 ? 39.569 10.676 123.894 1.00 15.00 127 LYS B CA 1
ATOM 2002 C C . LYS B 1 127 ? 38.102 11.040 123.776 1.00 15.00 127 LYS B C 1
ATOM 2003 O O . LYS B 1 127 ? 37.237 10.194 123.981 1.00 15.00 127 LYS B O 1
ATOM 2005 N N . THR B 1 128 ? 37.833 12.300 123.452 1.00 15.00 128 THR B N 1
ATOM 2006 C CA . THR B 1 128 ? 36.474 12.826 123.314 1.00 15.00 128 THR B CA 1
ATOM 2007 C C . THR B 1 128 ? 35.432 11.823 122.825 1.00 15.00 128 THR B C 1
ATOM 2008 O O . THR B 1 128 ? 35.749 10.883 122.113 1.00 15.00 128 THR B O 1
ATOM 2012 N N . ILE B 1 129 ? 34.182 12.027 123.214 1.00 15.00 129 ILE B N 1
ATOM 2013 C CA . ILE B 1 129 ? 33.134 11.135 122.783 1.00 15.00 129 ILE B CA 1
ATOM 2014 C C . ILE B 1 129 ? 31.899 11.894 122.416 1.00 15.00 129 ILE B C 1
ATOM 2015 O O . ILE B 1 129 ? 31.245 12.485 123.267 1.00 15.00 129 ILE B O 1
ATOM 2020 N N . GLU B 1 130 ? 31.586 11.869 121.131 1.00 15.00 130 GLU B N 1
ATOM 2021 C CA . GLU B 1 130 ? 30.431 12.565 120.614 1.00 15.00 130 GLU B CA 1
ATOM 2022 C C . GLU B 1 130 ? 29.260 11.615 120.567 1.00 15.00 130 GLU B C 1
ATOM 2023 O O . GLU B 1 130 ? 29.412 10.460 120.200 1.00 15.00 130 GLU B O 1
ATOM 2029 N N . VAL B 1 131 ? 28.099 12.102 120.975 1.00 15.00 131 VAL B N 1
ATOM 2030 C CA . VAL B 1 131 ? 26.879 11.326 120.932 1.00 15.00 131 VAL B CA 1
ATOM 2031 C C . VAL B 1 131 ? 25.833 12.280 120.443 1.00 15.00 131 VAL B C 1
ATOM 2032 O O . VAL B 1 131 ? 25.272 13.053 121.202 1.00 15.00 131 VAL B O 1
ATOM 2036 N N . PRO B 1 132 ? 25.558 12.230 119.144 1.00 15.00 132 PRO B N 1
ATOM 2037 C CA . PRO B 1 132 ? 24.605 13.048 118.415 1.00 15.00 132 PRO B CA 1
ATOM 2038 C C . PRO B 1 132 ? 23.175 12.793 118.785 1.00 15.00 132 PRO B C 1
ATOM 2039 O O . PRO B 1 132 ? 22.703 11.656 118.819 1.00 15.00 132 PRO B O 1
ATOM 2043 N N . LEU B 1 133 ? 22.491 13.890 119.045 1.00 15.00 133 LEU B N 1
ATOM 2044 C CA . LEU B 1 133 ? 21.097 13.863 119.395 1.00 15.00 133 LEU B CA 1
ATOM 2045 C C . LEU B 1 133 ? 20.332 13.630 118.111 1.00 15.00 133 LEU B C 1
ATOM 2046 O O . LEU B 1 133 ? 20.383 14.445 117.196 1.00 15.00 133 LEU B O 1
ATOM 2051 N N . ASN B 1 134 ? 19.649 12.499 118.024 1.00 15.00 134 ASN B N 1
ATOM 2052 C CA . ASN B 1 134 ? 18.877 12.227 116.828 1.00 15.00 134 ASN B CA 1
ATOM 2053 C C . ASN B 1 134 ? 17.518 12.898 116.965 1.00 15.00 134 ASN B C 1
ATOM 2054 O O . ASN B 1 134 ? 16.607 12.372 117.615 1.00 15.00 134 ASN B O 1
ATOM 2059 N N . LEU B 1 135 ? 17.388 14.054 116.325 1.00 15.00 135 LEU B N 1
ATOM 2060 C CA . LEU B 1 135 ? 16.163 14.842 116.375 1.00 15.00 135 LEU B CA 1
ATOM 2061 C C . LEU B 1 135 ? 14.898 14.162 115.855 1.00 15.00 135 LEU B C 1
ATOM 2062 O O . LEU B 1 135 ? 13.800 14.463 116.319 1.00 15.00 135 LEU B O 1
ATOM 2067 N N . ASP B 1 136 ? 15.029 13.252 114.898 1.00 15.00 136 ASP B N 1
ATOM 2068 C CA . ASP B 1 136 ? 13.844 12.575 114.398 1.00 15.00 136 ASP B CA 1
ATOM 2069 C C . ASP B 1 136 ? 13.091 11.978 115.580 1.00 15.00 136 ASP B C 1
ATOM 2070 O O . ASP B 1 136 ? 11.942 11.557 115.443 1.00 15.00 136 ASP B O 1
ATOM 2075 N N . SER B 1 137 ? 13.742 11.951 116.741 1.00 15.00 137 SER B N 1
ATOM 2076 C CA . SER B 1 137 ? 13.139 11.403 117.947 1.00 15.00 137 SER B CA 1
ATOM 2077 C C . SER B 1 137 ? 12.365 12.424 118.776 1.00 15.00 137 SER B C 1
ATOM 2078 O O . SER B 1 137 ? 11.630 12.043 119.681 1.00 15.00 137 SER B O 1
ATOM 2081 N N . VAL B 1 138 ? 12.522 13.713 118.479 1.00 15.00 138 VAL B N 1
ATOM 2082 C CA . VAL B 1 138 ? 11.810 14.748 119.233 1.00 15.00 138 VAL B CA 1
ATOM 2083 C C . VAL B 1 138 ? 11.347 15.956 118.409 1.00 15.00 138 VAL B C 1
ATOM 2084 O O . VAL B 1 138 ? 11.366 15.937 117.174 1.00 15.00 138 VAL B O 1
ATOM 2088 N N . ASN B 1 139 ? 10.914 17.006 119.101 1.00 15.00 139 ASN B N 1
ATOM 2089 C CA . ASN B 1 139 ? 10.466 18.209 118.420 1.00 15.00 139 ASN B CA 1
ATOM 2090 C C . ASN B 1 139 ? 11.637 19.144 118.325 1.00 15.00 139 ASN B C 1
ATOM 2091 O O . ASN B 1 139 ? 12.193 19.560 119.337 1.00 15.00 139 ASN B O 1
ATOM 2096 N N . ARG B 1 140 ? 11.985 19.501 117.100 1.00 15.00 140 ARG B N 1
ATOM 2097 C CA . ARG B 1 140 ? 13.125 20.363 116.858 1.00 15.00 140 ARG B CA 1
ATOM 2098 C C . ARG B 1 140 ? 12.955 21.836 117.193 1.00 15.00 140 ARG B C 1
ATOM 2099 O O . ARG B 1 140 ? 13.928 22.503 117.544 1.00 15.00 140 ARG B O 1
ATOM 2107 N N . MET B 1 141 ? 11.735 22.347 117.077 1.00 15.00 141 MET B N 1
ATOM 2108 C CA . MET B 1 141 ? 11.470 23.751 117.385 1.00 15.00 141 MET B CA 1
ATOM 2109 C C . MET B 1 141 ? 11.730 24.013 118.867 1.00 15.00 141 MET B C 1
ATOM 2110 O O . MET B 1 141 ? 11.304 23.241 119.723 1.00 15.00 141 MET B O 1
ATOM 2115 N N . LEU B 1 142 ? 12.440 25.092 119.170 1.00 15.00 142 LEU B N 1
ATOM 2116 C CA . LEU B 1 142 ? 12.738 25.430 120.550 1.00 15.00 142 LEU B CA 1
ATOM 2117 C C . LEU B 1 142 ? 11.780 26.500 121.023 1.00 15.00 142 LEU B C 1
ATOM 2118 O O . LEU B 1 142 ? 10.821 26.215 121.726 1.00 15.00 142 LEU B O 1
ATOM 2123 N N . LYS B 1 143 ? 12.034 27.739 120.639 1.00 15.00 143 LYS B N 1
ATOM 2124 C CA . LYS B 1 143 ? 11.151 28.815 121.041 1.00 15.00 143 LYS B CA 1
ATOM 2125 C C . LYS B 1 143 ? 10.186 28.983 119.887 1.00 15.00 143 LYS B C 1
ATOM 2126 O O . LYS B 1 143 ? 10.597 29.137 118.739 1.00 15.00 143 LYS B O 1
ATOM 2132 N N . ASP B 1 144 ? 8.900 28.910 120.194 1.00 15.00 144 ASP B N 1
ATOM 2133 C CA . ASP B 1 144 ? 7.878 29.056 119.175 1.00 15.00 144 ASP B CA 1
ATOM 2134 C C . ASP B 1 144 ? 6.683 29.750 119.801 1.00 15.00 144 ASP B C 1
ATOM 2135 O O . ASP B 1 144 ? 6.582 29.843 121.024 1.00 15.00 144 ASP B O 1
ATOM 2140 N N . SER B 1 145 ? 5.785 30.238 118.950 1.00 15.00 145 SER B N 1
ATOM 2141 C CA . SER B 1 145 ? 4.583 30.941 119.378 1.00 15.00 145 SER B CA 1
ATOM 2142 C C . SER B 1 145 ? 3.769 30.159 120.398 1.00 15.00 145 SER B C 1
ATOM 2143 O O . SER B 1 145 ? 3.128 30.746 121.273 1.00 15.00 145 SER B O 1
ATOM 2146 N N . VAL B 1 146 ? 3.780 28.836 120.276 1.00 15.00 146 VAL B N 1
ATOM 2147 C CA . VAL B 1 146 ? 3.038 27.990 121.196 1.00 15.00 146 VAL B CA 1
ATOM 2148 C C . VAL B 1 146 ? 3.902 26.876 121.728 1.00 15.00 146 VAL B C 1
ATOM 2149 O O . VAL B 1 146 ? 4.052 25.835 121.103 1.00 15.00 146 VAL B O 1
ATOM 2153 N N . THR B 1 147 ? 4.474 27.119 122.895 1.00 15.00 147 THR B N 1
ATOM 2154 C CA . THR B 1 147 ? 5.342 26.171 123.582 1.00 15.00 147 THR B CA 1
ATOM 2155 C C . THR B 1 147 ? 4.953 24.699 123.422 1.00 15.00 147 THR B C 1
ATOM 2156 O O . THR B 1 147 ? 3.771 24.360 123.453 1.00 15.00 147 THR B O 1
ATOM 2160 N N . TYR B 1 148 ? 5.950 23.830 123.253 1.00 15.00 148 TYR B N 1
ATOM 2161 C CA . TYR B 1 148 ? 5.701 22.394 123.128 1.00 15.00 148 TYR B CA 1
ATOM 2162 C C . TYR B 1 148 ? 6.268 21.732 124.366 1.00 15.00 148 TYR B C 1
ATOM 2163 O O . TYR B 1 148 ? 6.738 22.404 125.289 1.00 15.00 148 TYR B O 1
ATOM 2172 N N . THR B 1 149 ? 6.251 20.410 124.381 1.00 15.00 149 THR B N 1
ATOM 2173 C CA . THR B 1 149 ? 6.779 19.705 125.526 1.00 15.00 149 THR B CA 1
ATOM 2174 C C . THR B 1 149 ? 7.674 18.557 125.059 1.00 15.00 149 THR B C 1
ATOM 2175 O O . THR B 1 149 ? 8.173 17.759 125.855 1.00 15.00 149 THR B O 1
ATOM 2179 N N . ASP B 1 150 ? 7.885 18.510 123.747 1.00 15.00 150 ASP B N 1
ATOM 2180 C CA . ASP B 1 150 ? 8.724 17.501 123.101 1.00 15.00 150 ASP B CA 1
ATOM 2181 C C . ASP B 1 150 ? 10.108 18.106 122.882 1.00 15.00 150 ASP B C 1
ATOM 2182 O O . ASP B 1 150 ? 10.713 17.976 121.810 1.00 15.00 150 ASP B O 1
ATOM 2187 N N . THR B 1 151 ? 10.594 18.783 123.909 1.00 15.00 151 THR B N 1
ATOM 2188 C CA . THR B 1 151 ? 11.887 19.430 123.839 1.00 15.00 151 THR B CA 1
ATOM 2189 C C . THR B 1 151 ? 13.002 18.459 124.128 1.00 15.00 151 THR B C 1
ATOM 2190 O O . THR B 1 151 ? 12.848 17.510 124.893 1.00 15.00 151 THR B O 1
ATOM 2194 N N . PRO B 1 152 ? 14.144 18.673 123.493 1.00 15.00 152 PRO B N 1
ATOM 2195 C CA . PRO B 1 152 ? 15.222 17.748 123.781 1.00 15.00 152 PRO B CA 1
ATOM 2196 C C . PRO B 1 152 ? 15.773 18.074 125.160 1.00 15.00 152 PRO B C 1
ATOM 2197 O O . PRO B 1 152 ? 16.026 19.235 125.482 1.00 15.00 152 PRO B O 1
ATOM 2201 N N . LYS B 1 153 ? 15.920 17.048 125.985 1.00 15.00 153 LYS B N 1
ATOM 2202 C CA . LYS B 1 153 ? 16.476 17.206 127.321 1.00 15.00 153 LYS B CA 1
ATOM 2203 C C . LYS B 1 153 ? 17.541 16.133 127.421 1.00 15.00 153 LYS B C 1
ATOM 2204 O O . LYS B 1 153 ? 17.292 14.983 127.065 1.00 15.00 153 LYS B O 1
ATOM 2206 N N . LEU B 1 154 ? 18.734 16.511 127.873 1.00 15.00 154 LEU B N 1
ATOM 2207 C CA . LEU B 1 154 ? 19.824 15.556 128.012 1.00 15.00 154 LEU B CA 1
ATOM 2208 C C . LEU B 1 154 ? 19.767 14.943 129.393 1.00 15.00 154 LEU B C 1
ATOM 2209 O O . LEU B 1 154 ? 19.450 15.616 130.372 1.00 15.00 154 LEU B O 1
ATOM 2214 N N . LEU B 1 155 ? 20.064 13.655 129.466 1.00 15.00 155 LEU B N 1
ATOM 2215 C CA . LEU B 1 155 ? 20.027 12.970 130.733 1.00 15.00 155 LEU B CA 1
ATOM 2216 C C . LEU B 1 155 ? 21.403 12.818 131.321 1.00 15.00 155 LEU B C 1
ATOM 2217 O O . LEU B 1 155 ? 21.924 13.755 131.911 1.00 15.00 155 LEU B O 1
ATOM 2222 N N . ALA B 1 156 ? 21.995 11.645 131.168 1.00 15.00 156 ALA B N 1
ATOM 2223 C CA . ALA B 1 156 ? 23.321 11.419 131.715 1.00 15.00 156 ALA B CA 1
ATOM 2224 C C . ALA B 1 156 ? 23.363 11.698 133.221 1.00 15.00 156 ALA B C 1
ATOM 2225 O O . ALA B 1 156 ? 22.924 12.749 133.698 1.00 15.00 156 ALA B O 1
ATOM 2227 N N . TYR B 1 157 ? 23.898 10.738 133.965 1.00 15.00 157 TYR B N 1
ATOM 2228 C CA . TYR B 1 157 ? 24.012 10.854 135.410 1.00 15.00 157 TYR B CA 1
ATOM 2229 C C . TYR B 1 157 ? 25.274 10.153 135.835 1.00 15.00 157 TYR B C 1
ATOM 2230 O O . TYR B 1 157 ? 26.129 9.832 135.013 1.00 15.00 157 TYR B O 1
ATOM 2232 N N . SER B 1 158 ? 25.379 9.901 137.128 1.00 15.00 158 SER B N 1
ATOM 2233 C CA . SER B 1 158 ? 26.553 9.235 137.639 1.00 15.00 158 SER B CA 1
ATOM 2234 C C . SER B 1 158 ? 26.337 8.758 139.060 1.00 15.00 158 SER B C 1
ATOM 2235 O O . SER B 1 158 ? 25.212 8.802 139.608 1.00 15.00 158 SER B O 1
ATOM 2238 N N . ARG B 1 159 ? 27.454 8.278 139.614 1.00 15.00 159 ARG B N 1
ATOM 2239 C CA . ARG B 1 159 ? 27.582 7.768 140.976 1.00 15.00 159 ARG B CA 1
ATOM 2240 C C . ARG B 1 159 ? 28.687 8.617 141.573 1.00 15.00 159 ARG B C 1
ATOM 2241 O O . ARG B 1 159 ? 29.623 9.033 140.868 1.00 15.00 159 ARG B O 1
ATOM 2243 N N . ALA B 1 160 ? 28.569 8.883 142.867 1.00 15.00 160 ALA B N 1
ATOM 2244 C CA . ALA B 1 160 ? 29.565 9.680 143.555 1.00 15.00 160 ALA B CA 1
ATOM 2245 C C . ALA B 1 160 ? 30.900 8.957 143.480 1.00 15.00 160 ALA B C 1
ATOM 2246 O O . ALA B 1 160 ? 30.954 7.715 143.467 1.00 15.00 160 ALA B O 1
ATOM 2248 N N . PRO B 1 161 ? 31.998 9.729 143.406 1.00 15.00 161 PRO B N 1
ATOM 2249 C CA . PRO B 1 161 ? 33.359 9.194 143.329 1.00 15.00 161 PRO B CA 1
ATOM 2250 C C . PRO B 1 161 ? 33.869 8.757 144.697 1.00 15.00 161 PRO B C 1
ATOM 2251 O O . PRO B 1 161 ? 33.306 9.125 145.737 1.00 15.00 161 PRO B O 1
ATOM 2255 N N . THR B 1 162 ? 34.938 7.965 144.678 1.00 15.00 162 THR B N 1
ATOM 2256 C CA . THR B 1 162 ? 35.565 7.455 145.894 1.00 15.00 162 THR B CA 1
ATOM 2257 C C . THR B 1 162 ? 36.604 8.467 146.383 1.00 15.00 162 THR B C 1
ATOM 2258 O O . THR B 1 162 ? 36.761 8.693 147.595 1.00 15.00 162 THR B O 1
ATOM 2262 N N . ASN B 1 163 ? 37.309 9.065 145.422 1.00 15.00 163 ASN B N 1
ATOM 2263 C CA . ASN B 1 163 ? 38.313 10.087 145.698 1.00 15.00 163 ASN B CA 1
ATOM 2264 C C . ASN B 1 163 ? 37.829 11.355 145.016 1.00 15.00 163 ASN B C 1
ATOM 2265 O O . ASN B 1 163 ? 38.095 11.589 143.833 1.00 15.00 163 ASN B O 1
ATOM 2270 N N . PRO B 1 164 ? 37.073 12.173 145.754 1.00 15.00 164 PRO B N 1
ATOM 2271 C CA . PRO B 1 164 ? 36.546 13.424 145.218 1.00 15.00 164 PRO B CA 1
ATOM 2272 C C . PRO B 1 164 ? 37.659 14.451 145.073 1.00 15.00 164 PRO B C 1
ATOM 2273 O O . PRO B 1 164 ? 38.330 14.790 146.051 1.00 15.00 164 PRO B O 1
ATOM 2277 N N . SER B 1 165 ? 37.871 14.920 143.849 1.00 15.00 165 SER B N 1
ATOM 2278 C CA . SER B 1 165 ? 38.882 15.930 143.595 1.00 15.00 165 SER B CA 1
ATOM 2279 C C . SER B 1 165 ? 38.129 17.248 143.697 1.00 15.00 165 SER B C 1
ATOM 2280 O O . SER B 1 165 ? 36.904 17.284 143.537 1.00 15.00 165 SER B O 1
ATOM 2282 N N . LYS B 1 166 ? 38.841 18.329 143.986 1.00 15.00 166 LYS B N 1
ATOM 2283 C CA . LYS B 1 166 ? 38.182 19.625 144.090 1.00 15.00 166 LYS B CA 1
ATOM 2284 C C . LYS B 1 166 ? 38.045 20.255 142.696 1.00 15.00 166 LYS B C 1
ATOM 2285 O O . LYS B 1 166 ? 37.464 21.336 142.547 1.00 15.00 166 LYS B O 1
ATOM 2287 N N . ILE B 1 167 ? 38.580 19.563 141.686 1.00 15.00 167 ILE B N 1
ATOM 2288 C CA . ILE B 1 167 ? 38.520 20.002 140.285 1.00 15.00 167 ILE B CA 1
ATOM 2289 C C . ILE B 1 167 ? 37.787 18.948 139.449 1.00 15.00 167 ILE B C 1
ATOM 2290 O O . ILE B 1 167 ? 37.731 17.772 139.824 1.00 15.00 167 ILE B O 1
ATOM 2295 N N . PRO B 1 168 ? 37.235 19.351 138.291 1.00 15.00 168 PRO B N 1
ATOM 2296 C CA . PRO B 1 168 ? 36.513 18.402 137.443 1.00 15.00 168 PRO B CA 1
ATOM 2297 C C . PRO B 1 168 ? 37.324 17.200 136.974 1.00 15.00 168 PRO B C 1
ATOM 2298 O O . PRO B 1 168 ? 38.552 17.178 137.030 1.00 15.00 168 PRO B O 1
ATOM 2302 N N . THR B 1 169 ? 36.606 16.190 136.518 1.00 15.00 169 THR B N 1
ATOM 2303 C CA . THR B 1 169 ? 37.218 14.985 136.023 1.00 15.00 169 THR B CA 1
ATOM 2304 C C . THR B 1 169 ? 36.755 14.831 134.584 1.00 15.00 169 THR B C 1
ATOM 2305 O O . THR B 1 169 ? 37.351 14.078 133.819 1.00 15.00 169 THR B O 1
ATOM 2309 N N . ALA B 1 170 ? 35.700 15.565 134.219 1.00 15.00 170 ALA B N 1
ATOM 2310 C CA . ALA B 1 170 ? 35.157 15.512 132.858 1.00 15.00 170 ALA B CA 1
ATOM 2311 C C . ALA B 1 170 ? 34.075 16.548 132.516 1.00 15.00 170 ALA B C 1
ATOM 2312 O O . ALA B 1 170 ? 33.223 16.872 133.343 1.00 15.00 170 ALA B O 1
ATOM 2314 N N . SER B 1 171 ? 34.116 17.041 131.275 1.00 15.00 171 SER B N 1
ATOM 2315 C CA . SER B 1 171 ? 33.158 18.026 130.766 1.00 15.00 171 SER B CA 1
ATOM 2316 C C . SER B 1 171 ? 32.119 17.369 129.877 1.00 15.00 171 SER B C 1
ATOM 2317 O O . SER B 1 171 ? 32.369 16.324 129.284 1.00 15.00 171 SER B O 1
ATOM 2320 N N . ILE B 1 172 ? 30.951 17.985 129.781 1.00 15.00 172 ILE B N 1
ATOM 2321 C CA . ILE B 1 172 ? 29.919 17.453 128.919 1.00 15.00 172 ILE B CA 1
ATOM 2322 C C . ILE B 1 172 ? 29.560 18.551 127.926 1.00 15.00 172 ILE B C 1
ATOM 2323 O O . ILE B 1 172 ? 28.437 18.639 127.452 1.00 15.00 172 ILE B O 1
ATOM 2328 N N . GLN B 1 173 ? 30.532 19.397 127.613 1.00 15.00 173 GLN B N 1
ATOM 2329 C CA . GLN B 1 173 ? 30.307 20.468 126.657 1.00 15.00 173 GLN B CA 1
ATOM 2330 C C . GLN B 1 173 ? 29.435 19.927 125.506 1.00 15.00 173 GLN B C 1
ATOM 2331 O O . GLN B 1 173 ? 29.763 18.883 124.942 1.00 15.00 173 GLN B O 1
ATOM 2333 N N . ILE B 1 174 ? 28.316 20.593 125.187 1.00 15.00 174 ILE B N 1
ATOM 2334 C CA . ILE B 1 174 ? 27.448 20.165 124.067 1.00 15.00 174 ILE B CA 1
ATOM 2335 C C . ILE B 1 174 ? 27.129 21.312 123.105 1.00 15.00 174 ILE B C 1
ATOM 2336 O O . ILE B 1 174 ? 26.617 22.347 123.519 1.00 15.00 174 ILE B O 1
ATOM 2341 N N . SER B 1 175 ? 27.413 21.108 121.820 1.00 15.00 175 SER B N 1
ATOM 2342 C CA . SER B 1 175 ? 27.192 22.137 120.808 1.00 15.00 175 SER B CA 1
ATOM 2343 C C . SER B 1 175 ? 26.181 21.776 119.728 1.00 15.00 175 SER B C 1
ATOM 2344 O O . SER B 1 175 ? 25.563 20.714 119.758 1.00 15.00 175 SER B O 1
ATOM 2347 N N . GLY B 1 176 ? 26.040 22.683 118.764 1.00 15.00 176 GLY B N 1
ATOM 2348 C CA . GLY B 1 176 ? 25.114 22.488 117.664 1.00 15.00 176 GLY B CA 1
ATOM 2349 C C . GLY B 1 176 ? 24.821 23.792 116.936 1.00 15.00 176 GLY B C 1
ATOM 2350 O O . GLY B 1 176 ? 25.558 24.776 117.078 1.00 15.00 176 GLY B O 1
ATOM 2351 N N . ARG B 1 177 ? 23.729 23.810 116.174 1.00 15.00 177 ARG B N 1
ATOM 2352 C CA . ARG B 1 177 ? 23.347 24.993 115.414 1.00 15.00 177 ARG B CA 1
ATOM 2353 C C . ARG B 1 177 ? 21.849 25.231 115.426 1.00 15.00 177 ARG B C 1
ATOM 2354 O O . ARG B 1 177 ? 21.061 24.318 115.201 1.00 15.00 177 ARG B O 1
ATOM 2362 N N . ILE B 1 178 ? 21.466 26.472 115.681 1.00 15.00 178 ILE B N 1
ATOM 2363 C CA . ILE B 1 178 ? 20.068 26.835 115.720 1.00 15.00 178 ILE B CA 1
ATOM 2364 C C . ILE B 1 178 ? 19.768 27.869 114.655 1.00 15.00 178 ILE B C 1
ATOM 2365 O O . ILE B 1 178 ? 20.664 28.519 114.122 1.00 15.00 178 ILE B O 1
ATOM 2370 N N . ARG B 1 179 ? 18.485 28.005 114.355 1.00 15.00 179 ARG B N 1
ATOM 2371 C CA . ARG B 1 179 ? 18.013 28.925 113.351 1.00 15.00 179 ARG B CA 1
ATOM 2372 C C . ARG B 1 179 ? 17.023 29.880 113.969 1.00 15.00 179 ARG B C 1
ATOM 2373 O O . ARG B 1 179 ? 15.843 29.585 114.065 1.00 15.00 179 ARG B O 1
ATOM 2381 N N . LEU B 1 180 ? 17.512 31.021 114.419 1.00 15.00 180 LEU B N 1
ATOM 2382 C CA . LEU B 1 180 ? 16.635 32.003 115.003 1.00 15.00 180 LEU B CA 1
ATOM 2383 C C . LEU B 1 180 ? 16.060 32.760 113.812 1.00 15.00 180 LEU B C 1
ATOM 2384 O O . LEU B 1 180 ? 16.766 32.997 112.835 1.00 15.00 180 LEU B O 1
ATOM 2386 N N . SER B 1 181 ? 14.775 33.102 113.884 1.00 15.00 181 SER B N 1
ATOM 2387 C CA . SER B 1 181 ? 14.084 33.842 112.822 1.00 15.00 181 SER B CA 1
ATOM 2388 C C . SER B 1 181 ? 12.869 34.598 113.374 1.00 15.00 181 SER B C 1
ATOM 2389 O O . SER B 1 181 ? 12.603 34.549 114.573 1.00 15.00 181 SER B O 1
ATOM 2392 N N . LYS B 1 182 ? 12.134 35.286 112.499 1.00 15.00 182 LYS B N 1
ATOM 2393 C CA . LYS B 1 182 ? 10.956 36.073 112.896 1.00 15.00 182 LYS B CA 1
ATOM 2394 C C . LYS B 1 182 ? 11.231 36.832 114.203 1.00 15.00 182 LYS B C 1
ATOM 2395 O O . LYS B 1 182 ? 10.872 36.375 115.292 1.00 15.00 182 LYS B O 1
ATOM 2397 N N . PRO B 1 183 ? 11.848 38.024 114.095 1.00 15.00 183 PRO B N 1
ATOM 2398 C CA . PRO B 1 183 ? 12.240 38.942 115.172 1.00 15.00 183 PRO B CA 1
ATOM 2399 C C . PRO B 1 183 ? 11.412 38.993 116.445 1.00 15.00 183 PRO B C 1
ATOM 2400 O O . PRO B 1 183 ? 10.280 38.503 116.502 1.00 15.00 183 PRO B O 1
ATOM 2404 N N . MET B 1 184 ? 12.006 39.603 117.466 1.00 15.00 184 MET B N 1
ATOM 2405 C CA . MET B 1 184 ? 11.371 39.736 118.768 1.00 15.00 184 MET B CA 1
ATOM 2406 C C . MET B 1 184 ? 10.947 41.162 119.096 1.00 15.00 184 MET B C 1
ATOM 2407 O O . MET B 1 184 ? 10.021 41.692 118.492 1.00 15.00 184 MET B O 1
ATOM 2412 N N . LEU B 1 185 ? 11.610 41.776 120.065 1.00 15.00 185 LEU B N 1
ATOM 2413 C CA . LEU B 1 185 ? 11.279 43.136 120.438 1.00 15.00 185 LEU B CA 1
ATOM 2414 C C . LEU B 1 185 ? 12.145 43.501 121.601 1.00 15.00 185 LEU B C 1
ATOM 2415 O O . LEU B 1 185 ? 12.889 44.472 121.554 1.00 15.00 185 LEU B O 1
ATOM 2420 N N . ILE B 1 186 ? 12.019 42.724 122.662 1.00 15.00 186 ILE B N 1
ATOM 2421 C CA . ILE B 1 186 ? 12.848 42.907 123.844 1.00 15.00 186 ILE B CA 1
ATOM 2422 C C . ILE B 1 186 ? 13.069 44.322 124.331 1.00 15.00 186 ILE B C 1
ATOM 2423 O O . ILE B 1 186 ? 12.469 45.275 123.842 1.00 15.00 186 ILE B O 1
ATOM 2428 N N . ALA B 1 187 ? 13.988 44.421 125.291 1.00 15.00 187 ALA B N 1
ATOM 2429 C CA . ALA B 1 187 ? 14.386 45.676 125.894 1.00 15.00 187 ALA B CA 1
ATOM 2430 C C . ALA B 1 187 ? 15.073 46.523 124.827 1.00 15.00 187 ALA B C 1
ATOM 2431 O O . ALA B 1 187 ? 14.432 46.963 123.867 1.00 15.00 187 ALA B O 1
ATOM 2433 N N . ASN B 1 188 ? 16.379 46.727 124.982 1.00 15.00 188 ASN B N 1
ATOM 2434 C CA . ASN B 1 188 ? 17.156 47.534 124.037 1.00 15.00 188 ASN B CA 1
ATOM 2435 C C . ASN B 1 188 ? 17.768 46.773 122.843 1.00 15.00 188 ASN B C 1
ATOM 2436 O O . ASN B 1 188 ? 18.880 46.207 122.982 1.00 15.00 188 ASN B O 1
ATOM 2442 N N . LYS C 1 10 ? -29.907 10.806 118.693 1.00 15.00 10 LYS C N 1
ATOM 2443 C CA . LYS C 1 10 ? -28.873 11.432 117.793 1.00 15.00 10 LYS C CA 1
ATOM 2444 C C . LYS C 1 10 ? -28.866 12.980 117.787 1.00 15.00 10 LYS C C 1
ATOM 2445 O O . LYS C 1 10 ? -29.736 13.601 117.170 1.00 15.00 10 LYS C O 1
ATOM 2447 N N . GLN C 1 11 ? -27.864 13.583 118.445 1.00 15.00 11 GLN C N 1
ATOM 2448 C CA . GLN C 1 11 ? -27.708 15.058 118.571 1.00 15.00 11 GLN C CA 1
ATOM 2449 C C . GLN C 1 11 ? -27.425 15.800 117.271 1.00 15.00 11 GLN C C 1
ATOM 2450 O O . GLN C 1 11 ? -26.728 15.294 116.385 1.00 15.00 11 GLN C O 1
ATOM 2456 N N . ALA C 1 12 ? -27.958 17.015 117.181 1.00 15.00 12 ALA C N 1
ATOM 2457 C CA . ALA C 1 12 ? -27.764 17.860 116.012 1.00 15.00 12 ALA C CA 1
ATOM 2458 C C . ALA C 1 12 ? -26.507 18.670 116.247 1.00 15.00 12 ALA C C 1
ATOM 2459 O O . ALA C 1 12 ? -26.139 18.944 117.393 1.00 15.00 12 ALA C O 1
ATOM 2461 N N . SER C 1 13 ? -25.850 19.060 115.162 1.00 15.00 13 SER C N 1
ATOM 2462 C CA . SER C 1 13 ? -24.620 19.831 115.279 1.00 15.00 13 SER C CA 1
ATOM 2463 C C . SER C 1 13 ? -24.393 20.753 114.092 1.00 15.00 13 SER C C 1
ATOM 2464 O O . SER C 1 13 ? -25.241 20.885 113.203 1.00 15.00 13 SER C O 1
ATOM 2467 N N . ILE C 1 14 ? -23.236 21.401 114.108 1.00 15.00 14 ILE C N 1
ATOM 2468 C CA . ILE C 1 14 ? -22.831 22.302 113.042 1.00 15.00 14 ILE C CA 1
ATOM 2469 C C . ILE C 1 14 ? -21.387 21.990 112.747 1.00 15.00 14 ILE C C 1
ATOM 2470 O O . ILE C 1 14 ? -20.705 21.386 113.569 1.00 15.00 14 ILE C O 1
ATOM 2475 N N . PRO C 1 15 ? -20.894 22.396 111.570 1.00 15.00 15 PRO C N 1
ATOM 2476 C CA . PRO C 1 15 ? -19.496 22.135 111.213 1.00 15.00 15 PRO C CA 1
ATOM 2477 C C . PRO C 1 15 ? -18.543 23.000 112.064 1.00 15.00 15 PRO C C 1
ATOM 2478 O O . PRO C 1 15 ? -18.326 24.184 111.758 1.00 15.00 15 PRO C O 1
ATOM 2482 N N . ALA C 1 16 ? -17.982 22.403 113.123 1.00 15.00 16 ALA C N 1
ATOM 2483 C CA . ALA C 1 16 ? -17.068 23.098 114.050 1.00 15.00 16 ALA C CA 1
ATOM 2484 C C . ALA C 1 16 ? -15.747 22.361 114.329 1.00 15.00 16 ALA C C 1
ATOM 2485 O O . ALA C 1 16 ? -15.383 22.133 115.496 1.00 15.00 16 ALA C O 1
ATOM 2487 N N . PRO C 1 17 ? -15.001 22.002 113.262 1.00 15.00 17 PRO C N 1
ATOM 2488 C CA . PRO C 1 17 ? -13.720 21.290 113.384 1.00 15.00 17 PRO C CA 1
ATOM 2489 C C . PRO C 1 17 ? -12.585 22.133 113.974 1.00 15.00 17 PRO C C 1
ATOM 2490 O O . PRO C 1 17 ? -12.409 23.312 113.618 1.00 15.00 17 PRO C O 1
ATOM 2494 N N . GLY C 1 18 ? -11.823 21.513 114.876 1.00 15.00 18 GLY C N 1
ATOM 2495 C CA . GLY C 1 18 ? -10.705 22.188 115.511 1.00 15.00 18 GLY C CA 1
ATOM 2496 C C . GLY C 1 18 ? -9.450 21.973 114.693 1.00 15.00 18 GLY C C 1
ATOM 2497 O O . GLY C 1 18 ? -9.189 20.858 114.222 1.00 15.00 18 GLY C O 1
ATOM 2498 N N . SER C 1 19 ? -8.676 23.038 114.508 1.00 15.00 19 SER C N 1
ATOM 2499 C CA . SER C 1 19 ? -7.450 22.941 113.729 1.00 15.00 19 SER C CA 1
ATOM 2500 C C . SER C 1 19 ? -6.289 22.486 114.606 1.00 15.00 19 SER C C 1
ATOM 2501 O O . SER C 1 19 ? -6.077 23.031 115.694 1.00 15.00 19 SER C O 1
ATOM 2504 N N . ILE C 1 20 ? -5.552 21.478 114.138 1.00 15.00 20 ILE C N 1
ATOM 2505 C CA . ILE C 1 20 ? -4.411 20.965 114.888 1.00 15.00 20 ILE C CA 1
ATOM 2506 C C . ILE C 1 20 ? -3.106 21.028 114.110 1.00 15.00 20 ILE C C 1
ATOM 2507 O O . ILE C 1 20 ? -3.088 21.126 112.878 1.00 15.00 20 ILE C O 1
ATOM 2512 N N . LEU C 1 21 ? -2.012 20.972 114.851 1.00 15.00 21 LEU C N 1
ATOM 2513 C CA . LEU C 1 21 ? -0.689 21.029 114.269 1.00 15.00 21 LEU C CA 1
ATOM 2514 C C . LEU C 1 21 ? -0.502 19.936 113.219 1.00 15.00 21 LEU C C 1
ATOM 2515 O O . LEU C 1 21 ? -1.317 19.009 113.100 1.00 15.00 21 LEU C O 1
ATOM 2520 N N . SER C 1 22 ? 0.579 20.055 112.454 1.00 15.00 22 SER C N 1
ATOM 2521 C CA . SER C 1 22 ? 0.892 19.087 111.414 1.00 15.00 22 SER C CA 1
ATOM 2522 C C . SER C 1 22 ? 2.192 18.317 111.694 1.00 15.00 22 SER C C 1
ATOM 2523 O O . SER C 1 22 ? 2.968 18.682 112.582 1.00 15.00 22 SER C O 1
ATOM 2526 N N . GLN C 1 23 ? 2.415 17.247 110.931 1.00 15.00 23 GLN C N 1
ATOM 2527 C CA . GLN C 1 23 ? 3.604 16.402 111.078 1.00 15.00 23 GLN C CA 1
ATOM 2528 C C . GLN C 1 23 ? 4.648 16.716 109.991 1.00 15.00 23 GLN C C 1
ATOM 2529 O O . GLN C 1 23 ? 4.291 16.937 108.823 1.00 15.00 23 GLN C O 1
ATOM 2535 N N . PRO C 1 24 ? 5.950 16.745 110.358 1.00 15.00 24 PRO C N 1
ATOM 2536 C CA . PRO C 1 24 ? 6.984 17.029 109.352 1.00 15.00 24 PRO C CA 1
ATOM 2537 C C . PRO C 1 24 ? 7.196 15.771 108.479 1.00 15.00 24 PRO C C 1
ATOM 2538 O O . PRO C 1 24 ? 6.885 14.652 108.917 1.00 15.00 24 PRO C O 1
ATOM 2542 N N . ASN C 1 25 ? 7.708 15.948 107.257 1.00 15.00 25 ASN C N 1
ATOM 2543 C CA . ASN C 1 25 ? 7.945 14.809 106.351 1.00 15.00 25 ASN C CA 1
ATOM 2544 C C . ASN C 1 25 ? 9.155 13.931 106.764 1.00 15.00 25 ASN C C 1
ATOM 2545 O O . ASN C 1 25 ? 10.275 14.066 106.230 1.00 15.00 25 ASN C O 1
ATOM 2550 N N . THR C 1 26 ? 8.923 13.048 107.732 1.00 15.00 26 THR C N 1
ATOM 2551 C CA . THR C 1 26 ? 9.955 12.125 108.198 1.00 15.00 26 THR C CA 1
ATOM 2552 C C . THR C 1 26 ? 9.350 10.748 108.019 1.00 15.00 26 THR C C 1
ATOM 2553 O O . THR C 1 26 ? 9.704 10.007 107.100 1.00 15.00 26 THR C O 1
ATOM 2557 N N . GLU C 1 27 ? 8.402 10.444 108.899 1.00 15.00 27 GLU C N 1
ATOM 2558 C CA . GLU C 1 27 ? 7.705 9.164 108.928 1.00 15.00 27 GLU C CA 1
ATOM 2559 C C . GLU C 1 27 ? 7.266 8.979 110.380 1.00 15.00 27 GLU C C 1
ATOM 2560 O O . GLU C 1 27 ? 8.003 9.356 111.300 1.00 15.00 27 GLU C O 1
ATOM 2566 N N . GLN C 1 28 ? 6.081 8.402 110.587 1.00 15.00 28 GLN C N 1
ATOM 2567 C CA . GLN C 1 28 ? 5.548 8.169 111.938 1.00 15.00 28 GLN C CA 1
ATOM 2568 C C . GLN C 1 28 ? 5.456 6.660 112.251 1.00 15.00 28 GLN C C 1
ATOM 2569 O O . GLN C 1 28 ? 5.372 5.828 111.330 1.00 15.00 28 GLN C O 1
ATOM 2575 N N . SER C 1 29 ? 5.487 6.316 113.542 1.00 15.00 29 SER C N 1
ATOM 2576 C CA . SER C 1 29 ? 5.402 4.916 113.979 1.00 15.00 29 SER C CA 1
ATOM 2577 C C . SER C 1 29 ? 3.958 4.422 113.857 1.00 15.00 29 SER C C 1
ATOM 2578 O O . SER C 1 29 ? 3.060 4.990 114.499 1.00 15.00 29 SER C O 1
ATOM 2581 N N . PRO C 1 30 ? 3.706 3.373 113.028 1.00 15.00 30 PRO C N 1
ATOM 2582 C CA . PRO C 1 30 ? 2.307 2.899 112.919 1.00 15.00 30 PRO C CA 1
ATOM 2583 C C . PRO C 1 30 ? 1.604 2.789 114.326 1.00 15.00 30 PRO C C 1
ATOM 2584 O O . PRO C 1 30 ? 2.279 2.549 115.339 1.00 15.00 30 PRO C O 1
ATOM 2588 N N . ALA C 1 31 ? 0.279 2.988 114.401 1.00 15.00 31 ALA C N 1
ATOM 2589 C CA . ALA C 1 31 ? -0.438 2.938 115.696 1.00 15.00 31 ALA C CA 1
ATOM 2590 C C . ALA C 1 31 ? -1.216 1.643 115.982 1.00 15.00 31 ALA C C 1
ATOM 2591 O O . ALA C 1 31 ? -1.026 0.653 115.283 1.00 15.00 31 ALA C O 1
ATOM 2593 N N . ILE C 1 32 ? -2.097 1.645 116.985 1.00 15.00 32 ILE C N 1
ATOM 2594 C CA . ILE C 1 32 ? -2.821 0.420 117.332 1.00 15.00 32 ILE C CA 1
ATOM 2595 C C . ILE C 1 32 ? -4.336 0.418 117.370 1.00 15.00 32 ILE C C 1
ATOM 2596 O O . ILE C 1 32 ? -4.931 -0.651 117.313 1.00 15.00 32 ILE C O 1
ATOM 2601 N N . VAL C 1 33 ? -4.978 1.569 117.500 1.00 15.00 33 VAL C N 1
ATOM 2602 C CA . VAL C 1 33 ? -6.430 1.529 117.547 1.00 15.00 33 VAL C CA 1
ATOM 2603 C C . VAL C 1 33 ? -6.835 0.685 118.728 1.00 15.00 33 VAL C C 1
ATOM 2604 O O . VAL C 1 33 ? -7.160 -0.491 118.598 1.00 15.00 33 VAL C O 1
ATOM 2608 N N . LEU C 1 34 ? -6.804 1.277 119.894 1.00 15.00 34 LEU C N 1
ATOM 2609 C CA . LEU C 1 34 ? -7.186 0.532 121.053 1.00 15.00 34 LEU C CA 1
ATOM 2610 C C . LEU C 1 34 ? -8.573 1.046 121.390 1.00 15.00 34 LEU C C 1
ATOM 2611 O O . LEU C 1 34 ? -8.875 2.202 121.124 1.00 15.00 34 LEU C O 1
ATOM 2616 N N . PRO C 1 35 ? -9.450 0.189 121.925 1.00 15.00 35 PRO C N 1
ATOM 2617 C CA . PRO C 1 35 ? -10.802 0.625 122.272 1.00 15.00 35 PRO C CA 1
ATOM 2618 C C . PRO C 1 35 ? -10.993 0.784 123.765 1.00 15.00 35 PRO C C 1
ATOM 2619 O O . PRO C 1 35 ? -10.169 0.335 124.556 1.00 15.00 35 PRO C O 1
ATOM 2623 N N . PHE C 1 36 ? -12.105 1.399 124.142 1.00 15.00 36 PHE C N 1
ATOM 2624 C CA . PHE C 1 36 ? -12.398 1.626 125.543 1.00 15.00 36 PHE C CA 1
ATOM 2625 C C . PHE C 1 36 ? -13.880 1.839 125.790 1.00 15.00 36 PHE C C 1
ATOM 2626 O O . PHE C 1 36 ? -14.674 1.917 124.860 1.00 15.00 36 PHE C O 1
ATOM 2634 N N . GLN C 1 37 ? -14.223 1.987 127.064 1.00 15.00 37 GLN C N 1
ATOM 2635 C CA . GLN C 1 37 ? -15.600 2.185 127.502 1.00 15.00 37 GLN C CA 1
ATOM 2636 C C . GLN C 1 37 ? -15.595 2.267 129.035 1.00 15.00 37 GLN C C 1
ATOM 2637 O O . GLN C 1 37 ? -15.009 1.412 129.694 1.00 15.00 37 GLN C O 1
ATOM 2643 N N . PHE C 1 38 ? -16.254 3.272 129.609 1.00 15.00 38 PHE C N 1
ATOM 2644 C CA . PHE C 1 38 ? -16.236 3.419 131.066 1.00 15.00 38 PHE C CA 1
ATOM 2645 C C . PHE C 1 38 ? -17.421 4.135 131.698 1.00 15.00 38 PHE C C 1
ATOM 2646 O O . PHE C 1 38 ? -18.150 4.871 131.036 1.00 15.00 38 PHE C O 1
ATOM 2654 N N . GLU C 1 39 ? -17.578 3.936 133.004 1.00 15.00 39 GLU C N 1
ATOM 2655 C CA . GLU C 1 39 ? -18.660 4.559 133.759 1.00 15.00 39 GLU C CA 1
ATOM 2656 C C . GLU C 1 39 ? -18.348 6.029 133.979 1.00 15.00 39 GLU C C 1
ATOM 2657 O O . GLU C 1 39 ? -17.316 6.362 134.563 1.00 15.00 39 GLU C O 1
ATOM 2663 N N . ALA C 1 40 ? -19.239 6.905 133.526 1.00 15.00 40 ALA C N 1
ATOM 2664 C CA . ALA C 1 40 ? -19.036 8.343 133.679 1.00 15.00 40 ALA C CA 1
ATOM 2665 C C . ALA C 1 40 ? -19.750 8.913 134.904 1.00 15.00 40 ALA C C 1
ATOM 2666 O O . ALA C 1 40 ? -19.141 9.583 135.751 1.00 15.00 40 ALA C O 1
ATOM 2668 N N . THR C 1 41 ? -21.047 8.644 134.994 1.00 15.00 41 THR C N 1
ATOM 2669 C CA . THR C 1 41 ? -21.833 9.131 136.105 1.00 15.00 41 THR C CA 1
ATOM 2670 C C . THR C 1 41 ? -23.047 8.266 136.463 1.00 15.00 41 THR C C 1
ATOM 2671 O O . THR C 1 41 ? -23.477 7.404 135.697 1.00 15.00 41 THR C O 1
ATOM 2675 N N . THR C 1 42 ? -23.601 8.530 137.639 1.00 15.00 42 THR C N 1
ATOM 2676 C CA . THR C 1 42 ? -24.731 7.778 138.170 1.00 15.00 42 THR C CA 1
ATOM 2677 C C . THR C 1 42 ? -25.993 8.609 138.412 1.00 15.00 42 THR C C 1
ATOM 2678 O O . THR C 1 42 ? -25.922 9.766 138.826 1.00 15.00 42 THR C O 1
ATOM 2682 N N . PHE C 1 43 ? -27.152 8.003 138.187 1.00 15.00 43 PHE C N 1
ATOM 2683 C CA . PHE C 1 43 ? -28.404 8.713 138.370 1.00 15.00 43 PHE C CA 1
ATOM 2684 C C . PHE C 1 43 ? -29.359 8.077 139.327 1.00 15.00 43 PHE C C 1
ATOM 2685 O O . PHE C 1 43 ? -29.470 6.860 139.383 1.00 15.00 43 PHE C O 1
ATOM 2693 N N . GLY C 1 44 ? -30.076 8.913 140.062 1.00 15.00 44 GLY C N 1
ATOM 2694 C CA . GLY C 1 44 ? -31.046 8.392 141.002 1.00 15.00 44 GLY C CA 1
ATOM 2695 C C . GLY C 1 44 ? -30.664 8.611 142.445 1.00 15.00 44 GLY C C 1
ATOM 2696 O O . GLY C 1 44 ? -31.510 8.546 143.336 1.00 15.00 44 GLY C O 1
ATOM 2697 N N . THR C 1 45 ? -29.386 8.853 142.695 1.00 15.00 45 THR C N 1
ATOM 2698 C CA . THR C 1 45 ? -28.970 9.090 144.061 1.00 15.00 45 THR C CA 1
ATOM 2699 C C . THR C 1 45 ? -29.402 10.485 144.424 1.00 15.00 45 THR C C 1
ATOM 2700 O O . THR C 1 45 ? -30.056 10.692 145.441 1.00 15.00 45 THR C O 1
ATOM 2704 N N . ALA C 1 46 ? -29.038 11.447 143.584 1.00 15.00 46 ALA C N 1
ATOM 2705 C CA . ALA C 1 46 ? -29.410 12.831 143.839 1.00 15.00 46 ALA C CA 1
ATOM 2706 C C . ALA C 1 46 ? -29.067 13.731 142.668 1.00 15.00 46 ALA C C 1
ATOM 2707 O O . ALA C 1 46 ? -28.625 13.264 141.615 1.00 15.00 46 ALA C O 1
ATOM 2709 N N . GLU C 1 47 ? -29.290 15.027 142.870 1.00 15.00 47 GLU C N 1
ATOM 2710 C CA . GLU C 1 47 ? -29.001 16.045 141.870 1.00 15.00 47 GLU C CA 1
ATOM 2711 C C . GLU C 1 47 ? -27.603 15.765 141.305 1.00 15.00 47 GLU C C 1
ATOM 2712 O O . GLU C 1 47 ? -26.583 15.967 141.975 1.00 15.00 47 GLU C O 1
ATOM 2718 N N . THR C 1 48 ? -27.573 15.276 140.069 1.00 15.00 48 THR C N 1
ATOM 2719 C CA . THR C 1 48 ? -26.324 14.932 139.405 1.00 15.00 48 THR C CA 1
ATOM 2720 C C . THR C 1 48 ? -26.036 15.815 138.196 1.00 15.00 48 THR C C 1
ATOM 2721 O O . THR C 1 48 ? -26.636 15.668 137.130 1.00 15.00 48 THR C O 1
ATOM 2725 N N . ALA C 1 49 ? -25.107 16.742 138.391 1.00 15.00 49 ALA C N 1
ATOM 2726 C CA . ALA C 1 49 ? -24.699 17.674 137.351 1.00 15.00 49 ALA C CA 1
ATOM 2727 C C . ALA C 1 49 ? -23.282 17.317 136.981 1.00 15.00 49 ALA C C 1
ATOM 2728 O O . ALA C 1 49 ? -22.328 17.889 137.505 1.00 15.00 49 ALA C O 1
ATOM 2730 N N . ALA C 1 50 ? -23.142 16.371 136.070 1.00 15.00 50 ALA C N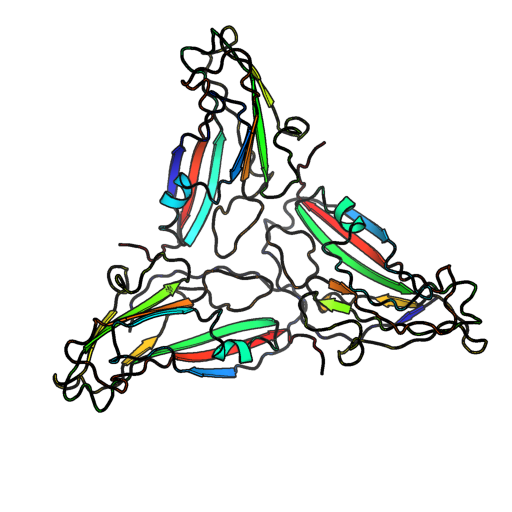 1
ATOM 2731 C CA . ALA C 1 50 ? -21.816 15.941 135.688 1.00 15.00 50 ALA C CA 1
ATOM 2732 C C . ALA C 1 50 ? -21.267 16.602 134.449 1.00 15.00 50 ALA C C 1
ATOM 2733 O O . ALA C 1 50 ? -21.972 16.818 133.462 1.00 15.00 50 ALA C O 1
ATOM 2735 N N . GLN C 1 51 ? -19.986 16.926 134.528 1.00 15.00 51 GLN C N 1
ATOM 2736 C CA . GLN C 1 51 ? -19.266 17.524 133.429 1.00 15.00 51 GLN C CA 1
ATOM 2737 C C . GLN C 1 51 ? -18.095 16.568 133.307 1.00 15.00 51 GLN C C 1
ATOM 2738 O O . GLN C 1 51 ? -17.460 16.230 134.305 1.00 15.00 51 GLN C O 1
ATOM 2744 N N . VAL C 1 52 ? -17.818 16.098 132.103 1.00 15.00 52 VAL C N 1
ATOM 2745 C CA . VAL C 1 52 ? -16.703 15.199 131.954 1.00 15.00 52 VAL C CA 1
ATOM 2746 C C . VAL C 1 52 ? -16.017 15.398 130.624 1.00 15.00 52 VAL C C 1
ATOM 2747 O O . VAL C 1 52 ? -16.628 15.307 129.560 1.00 15.00 52 VAL C O 1
ATOM 2751 N N . SER C 1 53 ? -14.734 15.704 130.700 1.00 15.00 53 SER C N 1
ATOM 2752 C CA . SER C 1 53 ? -13.952 15.905 129.504 1.00 15.00 53 SER C CA 1
ATOM 2753 C C . SER C 1 53 ? -13.044 14.718 129.297 1.00 15.00 53 SER C C 1
ATOM 2754 O O . SER C 1 53 ? -12.406 14.245 130.233 1.00 15.00 53 SER C O 1
ATOM 2757 N N . LEU C 1 54 ? -12.970 14.242 128.065 1.00 15.00 54 LEU C N 1
ATOM 2758 C CA . LEU C 1 54 ? -12.124 13.108 127.787 1.00 15.00 54 LEU C CA 1
ATOM 2759 C C . LEU C 1 54 ? -10.673 13.402 128.130 1.00 15.00 54 LEU C C 1
ATOM 2760 O O . LEU C 1 54 ? -10.063 12.656 128.883 1.00 15.00 54 LEU C O 1
ATOM 2765 N N . GLN C 1 55 ? -10.131 14.501 127.614 1.00 15.00 55 GLN C N 1
ATOM 2766 C CA . GLN C 1 55 ? -8.730 14.861 127.859 1.00 15.00 55 GLN C CA 1
ATOM 2767 C C . GLN C 1 55 ? -8.236 14.563 129.269 1.00 15.00 55 GLN C C 1
ATOM 2768 O O . GLN C 1 55 ? -7.028 14.505 129.488 1.00 15.00 55 GLN C O 1
ATOM 2770 N N . THR C 1 56 ? -9.161 14.356 130.212 1.00 15.00 56 THR C N 1
ATOM 2771 C CA . THR C 1 56 ? -8.798 14.098 131.611 1.00 15.00 56 THR C CA 1
ATOM 2772 C C . THR C 1 56 ? -9.558 13.000 132.366 1.00 15.00 56 THR C C 1
ATOM 2773 O O . THR C 1 56 ? -9.808 13.132 133.566 1.00 15.00 56 THR C O 1
ATOM 2777 N N . ALA C 1 57 ? -9.929 11.925 131.686 1.00 15.00 57 ALA C N 1
ATOM 2778 C CA . ALA C 1 57 ? -10.640 10.843 132.355 1.00 15.00 57 ALA C CA 1
ATOM 2779 C C . ALA C 1 57 ? -9.662 9.712 132.632 1.00 15.00 57 ALA C C 1
ATOM 2780 O O . ALA C 1 57 ? -9.268 8.978 131.718 1.00 15.00 57 ALA C O 1
ATOM 2782 N N . ASP C 1 58 ? -9.276 9.576 133.899 1.00 15.00 58 ASP C N 1
ATOM 2783 C CA . ASP C 1 58 ? -8.325 8.543 134.290 1.00 15.00 58 ASP C CA 1
ATOM 2784 C C . ASP C 1 58 ? -8.402 7.376 133.301 1.00 15.00 58 ASP C C 1
ATOM 2785 O O . ASP C 1 58 ? -7.441 7.087 132.585 1.00 15.00 58 ASP C O 1
ATOM 2790 N N . PRO C 1 59 ? -9.573 6.729 133.215 1.00 15.00 59 PRO C N 1
ATOM 2791 C CA . PRO C 1 59 ? -9.774 5.597 132.314 1.00 15.00 59 PRO C CA 1
ATOM 2792 C C . PRO C 1 59 ? -9.038 5.656 130.984 1.00 15.00 59 PRO C C 1
ATOM 2793 O O . PRO C 1 59 ? -8.291 4.734 130.662 1.00 15.00 59 PRO C O 1
ATOM 2797 N N . ILE C 1 60 ? -9.227 6.724 130.212 1.00 15.00 60 ILE C N 1
ATOM 2798 C CA . ILE C 1 60 ? -8.543 6.800 128.926 1.00 15.00 60 ILE C CA 1
ATOM 2799 C C . ILE C 1 60 ? -7.079 7.174 129.068 1.00 15.00 60 ILE C C 1
ATOM 2800 O O . ILE C 1 60 ? -6.255 6.798 128.240 1.00 15.00 60 ILE C O 1
ATOM 2805 N N . THR C 1 61 ? -6.739 7.898 130.123 1.00 15.00 61 THR C N 1
ATOM 2806 C CA . THR C 1 61 ? -5.349 8.274 130.313 1.00 15.00 61 THR C CA 1
ATOM 2807 C C . THR C 1 61 ? -4.473 7.055 130.455 1.00 15.00 61 THR C C 1
ATOM 2808 O O . THR C 1 61 ? -3.408 6.983 129.848 1.00 15.00 61 THR C O 1
ATOM 2812 N N . LYS C 1 62 ? -4.907 6.104 131.271 1.00 15.00 62 LYS C N 1
ATOM 2813 C CA . LYS C 1 62 ? -4.131 4.888 131.456 1.00 15.00 62 LYS C CA 1
ATOM 2814 C C . LYS C 1 62 ? -3.829 4.309 130.085 1.00 15.00 62 LYS C C 1
ATOM 2815 O O . LYS C 1 62 ? -3.031 3.378 129.949 1.00 15.00 62 LYS C O 1
ATOM 2821 N N . LEU C 1 63 ? -4.475 4.867 129.067 1.00 15.00 63 LEU C N 1
ATOM 2822 C CA . LEU C 1 63 ? -4.275 4.403 127.712 1.00 15.00 63 LEU C CA 1
ATOM 2823 C C . LEU C 1 63 ? -3.568 5.443 126.850 1.00 15.00 63 LEU C C 1
ATOM 2824 O O . LEU C 1 63 ? -3.293 5.201 125.684 1.00 15.00 63 LEU C O 1
ATOM 2829 N N . THR C 1 64 ? -3.258 6.599 127.428 1.00 15.00 64 THR C N 1
ATOM 2830 C CA . THR C 1 64 ? -2.572 7.655 126.689 1.00 15.00 64 THR C CA 1
ATOM 2831 C C . THR C 1 64 ? -1.145 7.803 127.199 1.00 15.00 64 THR C C 1
ATOM 2832 O O . THR C 1 64 ? -0.208 7.965 126.428 1.00 15.00 64 THR C O 1
ATOM 2836 N N . ALA C 1 65 ? -0.999 7.736 128.514 1.00 15.00 65 ALA C N 1
ATOM 2837 C CA . ALA C 1 65 ? 0.296 7.878 129.167 1.00 15.00 65 ALA C CA 1
ATOM 2838 C C . ALA C 1 65 ? 1.479 7.276 128.423 1.00 15.00 65 ALA C C 1
ATOM 2839 O O . ALA C 1 65 ? 2.503 7.929 128.233 1.00 15.00 65 ALA C O 1
ATOM 2841 N N . PRO C 1 66 ? 1.357 6.017 128.002 1.00 15.00 66 PRO C N 1
ATOM 2842 C CA . PRO C 1 66 ? 2.428 5.328 127.282 1.00 15.00 66 PRO C CA 1
ATOM 2843 C C . PRO C 1 66 ? 2.820 5.862 125.901 1.00 15.00 66 PRO C C 1
ATOM 2844 O O . PRO C 1 66 ? 3.895 5.533 125.401 1.00 15.00 66 PRO C O 1
ATOM 2848 N N . TYR C 1 67 ? 1.967 6.667 125.278 1.00 15.00 67 TYR C N 1
ATOM 2849 C CA . TYR C 1 67 ? 2.303 7.225 123.966 1.00 15.00 67 TYR C CA 1
ATOM 2850 C C . TYR C 1 67 ? 2.348 8.746 124.018 1.00 15.00 67 TYR C C 1
ATOM 2851 O O . TYR C 1 67 ? 2.193 9.350 125.084 1.00 15.00 67 TYR C O 1
ATOM 2860 N N . ARG C 1 68 ? 2.553 9.365 122.862 1.00 15.00 68 ARG C N 1
ATOM 2861 C CA . ARG C 1 68 ? 2.623 10.813 122.802 1.00 15.00 68 ARG C CA 1
ATOM 2862 C C . ARG C 1 68 ? 1.558 11.357 121.864 1.00 15.00 68 ARG C C 1
ATOM 2863 O O . ARG C 1 68 ? 0.936 12.376 122.154 1.00 15.00 68 ARG C O 1
ATOM 2871 N N . HIS C 1 69 ? 1.350 10.668 120.745 1.00 15.00 69 HIS C N 1
ATOM 2872 C CA . HIS C 1 69 ? 0.360 11.086 119.762 1.00 15.00 69 HIS C CA 1
ATOM 2873 C C . HIS C 1 69 ? -0.935 10.302 119.893 1.00 15.00 69 HIS C C 1
ATOM 2874 O O . HIS C 1 69 ? -1.033 9.155 119.452 1.00 15.00 69 HIS C O 1
ATOM 2881 N N . ALA C 1 70 ? -1.932 10.944 120.492 1.00 15.00 70 ALA C N 1
ATOM 2882 C CA . ALA C 1 70 ? -3.235 10.328 120.726 1.00 15.00 70 ALA C CA 1
ATOM 2883 C C . ALA C 1 70 ? -4.378 11.000 119.991 1.00 15.00 70 ALA C C 1
ATOM 2884 O O . ALA C 1 70 ? -4.609 12.206 120.125 1.00 15.00 70 ALA C O 1
ATOM 2886 N N . GLN C 1 71 ? -5.121 10.192 119.251 1.00 15.00 71 GLN C N 1
ATOM 2887 C CA . GLN C 1 71 ? -6.237 10.689 118.474 1.00 15.00 71 GLN C CA 1
ATOM 2888 C C . GLN C 1 71 ? -7.469 9.809 118.650 1.00 15.00 71 GLN C C 1
ATOM 2889 O O . GLN C 1 71 ? -7.378 8.579 118.640 1.00 15.00 71 GLN C O 1
ATOM 2895 N N . ILE C 1 72 ? -8.620 10.450 118.822 1.00 15.00 72 ILE C N 1
ATOM 2896 C CA . ILE C 1 72 ? -9.864 9.731 119.013 1.00 15.00 72 ILE C CA 1
ATOM 2897 C C . ILE C 1 72 ? -10.448 9.374 117.665 1.00 15.00 72 ILE C C 1
ATOM 2898 O O . ILE C 1 72 ? -10.244 10.079 116.685 1.00 15.00 72 ILE C O 1
ATOM 2903 N N . VAL C 1 73 ? -11.180 8.275 117.612 1.00 15.00 73 VAL C N 1
ATOM 2904 C CA . VAL C 1 73 ? -11.766 7.861 116.359 1.00 15.00 73 VAL C CA 1
ATOM 2905 C C . VAL C 1 73 ? -13.268 7.819 116.379 1.00 15.00 73 VAL C C 1
ATOM 2906 O O . VAL C 1 73 ? -13.906 8.632 115.729 1.00 15.00 73 VAL C O 1
ATOM 2910 N N . GLU C 1 74 ? -13.839 6.850 117.091 1.00 15.00 74 GLU C N 1
ATOM 2911 C CA . GLU C 1 74 ? -15.301 6.739 117.166 1.00 15.00 74 GLU C CA 1
ATOM 2912 C C . GLU C 1 74 ? -15.748 6.734 118.621 1.00 15.00 74 GLU C C 1
ATOM 2913 O O . GLU C 1 74 ? -15.458 5.794 119.367 1.00 15.00 74 GLU C O 1
ATOM 2919 N N . CYS C 1 75 ? -16.444 7.795 119.021 1.00 15.00 75 CYS C N 1
ATOM 2920 C CA . CYS C 1 75 ? -16.928 7.907 120.388 1.00 15.00 75 CYS C CA 1
ATOM 2921 C C . CYS C 1 75 ? -18.439 8.054 120.439 1.00 15.00 75 CYS C C 1
ATOM 2922 O O . CYS C 1 75 ? -19.022 8.884 119.735 1.00 15.00 75 CYS C O 1
ATOM 2925 N N . LYS C 1 76 ? -19.062 7.235 121.281 1.00 15.00 76 LYS C N 1
ATOM 2926 C CA . LYS C 1 76 ? -20.504 7.245 121.451 1.00 15.00 76 LYS C CA 1
ATOM 2927 C C . LYS C 1 76 ? -20.831 7.417 122.925 1.00 15.00 76 LYS C C 1
ATOM 2928 O O . LYS C 1 76 ? -20.096 6.945 123.791 1.00 15.00 76 LYS C O 1
ATOM 2930 N N . ALA C 1 77 ? -21.920 8.114 123.215 1.00 15.00 77 ALA C N 1
ATOM 2931 C CA . ALA C 1 77 ? -22.331 8.307 124.591 1.00 15.00 77 ALA C CA 1
ATOM 2932 C C . ALA C 1 77 ? -23.520 7.398 124.797 1.00 15.00 77 ALA C C 1
ATOM 2933 O O . ALA C 1 77 ? -24.512 7.483 124.075 1.00 15.00 77 ALA C O 1
ATOM 2935 N N . ILE C 1 78 ? -23.412 6.513 125.775 1.00 15.00 78 ILE C N 1
ATOM 2936 C CA . ILE C 1 78 ? -24.483 5.575 126.055 1.00 15.00 78 ILE C CA 1
ATOM 2937 C C . ILE C 1 78 ? -25.308 5.934 127.277 1.00 15.00 78 ILE C C 1
ATOM 2938 O O . ILE C 1 78 ? -24.778 6.398 128.283 1.00 15.00 78 ILE C O 1
ATOM 2943 N N . LEU C 1 79 ? -26.615 5.711 127.178 1.00 15.00 79 LEU C N 1
ATOM 2944 C CA . LEU C 1 79 ? -27.522 5.966 128.284 1.00 15.00 79 LEU C CA 1
ATOM 2945 C C . LEU C 1 79 ? -28.259 4.671 128.521 1.00 15.00 79 LEU C C 1
ATOM 2946 O O . LEU C 1 79 ? -28.796 4.070 127.593 1.00 15.00 79 LEU C O 1
ATOM 2951 N N . THR C 1 80 ? -28.278 4.237 129.768 1.00 15.00 80 THR C N 1
ATOM 2952 C CA . THR C 1 80 ? -28.930 2.992 130.099 1.00 15.00 80 THR C CA 1
ATOM 2953 C C . THR C 1 80 ? -29.684 3.032 131.412 1.00 15.00 80 THR C C 1
ATOM 2954 O O . THR C 1 80 ? -29.127 3.349 132.453 1.00 15.00 80 THR C O 1
ATOM 2958 N N . PRO C 1 81 ? -30.966 2.678 131.376 1.00 15.00 81 PRO C N 1
ATOM 2959 C CA . PRO C 1 81 ? -31.856 2.655 132.529 1.00 15.00 81 PRO C CA 1
ATOM 2960 C C . PRO C 1 81 ? -31.638 1.383 133.325 1.00 15.00 81 PRO C C 1
ATOM 2961 O O . PRO C 1 81 ? -30.831 0.538 132.948 1.00 15.00 81 PRO C O 1
ATOM 2965 N N . THR C 1 82 ? -32.379 1.244 134.418 1.00 15.00 82 THR C N 1
ATOM 2966 C CA . THR C 1 82 ? -32.279 0.070 135.264 1.00 15.00 82 THR C CA 1
ATOM 2967 C C . THR C 1 82 ? -33.643 -0.363 135.687 1.00 15.00 82 THR C C 1
ATOM 2968 O O . THR C 1 82 ? -34.604 0.397 135.620 1.00 15.00 82 THR C O 1
ATOM 2972 N N . ASP C 1 83 ? -33.705 -1.586 136.174 1.00 15.00 83 ASP C N 1
ATOM 2973 C CA . ASP C 1 83 ? -34.952 -2.147 136.643 1.00 15.00 83 ASP C CA 1
ATOM 2974 C C . ASP C 1 83 ? -35.695 -1.167 137.549 1.00 15.00 83 ASP C C 1
ATOM 2975 O O . ASP C 1 83 ? -36.814 -1.430 137.982 1.00 15.00 83 ASP C O 1
ATOM 2980 N N . LEU C 1 84 ? -35.075 -0.030 137.830 1.00 15.00 84 LEU C N 1
ATOM 2981 C CA . LEU C 1 84 ? -35.706 0.960 138.682 1.00 15.00 84 LEU C CA 1
ATOM 2982 C C . LEU C 1 84 ? -36.760 1.726 137.945 1.00 15.00 84 LEU C C 1
ATOM 2983 O O . LEU C 1 84 ? -37.948 1.466 138.091 1.00 15.00 84 LEU C O 1
ATOM 2988 N N . ALA C 1 85 ? -36.303 2.683 137.155 1.00 15.00 85 ALA C N 1
ATOM 2989 C CA . ALA C 1 85 ? -37.179 3.539 136.379 1.00 15.00 85 ALA C CA 1
ATOM 2990 C C . ALA C 1 85 ? -38.527 2.912 136.061 1.00 15.00 85 ALA C C 1
ATOM 2991 O O . ALA C 1 85 ? -39.545 3.598 136.053 1.00 15.00 85 ALA C O 1
ATOM 2993 N N . VAL C 1 86 ? -38.537 1.612 135.791 1.00 15.00 86 VAL C N 1
ATOM 2994 C CA . VAL C 1 86 ? -39.778 0.930 135.481 1.00 15.00 86 VAL C CA 1
ATOM 2995 C C . VAL C 1 86 ? -40.835 1.399 136.459 1.00 15.00 86 VAL C C 1
ATOM 2996 O O . VAL C 1 86 ? -42.010 1.489 136.116 1.00 15.00 86 VAL C O 1
ATOM 2998 N N . SER C 1 87 ? -40.397 1.722 137.675 1.00 15.00 87 SER C N 1
ATOM 2999 C CA . SER C 1 87 ? -41.299 2.161 138.742 1.00 15.00 87 SER C CA 1
ATOM 3000 C C . SER C 1 87 ? -41.267 3.655 139.112 1.00 15.00 87 SER C C 1
ATOM 3001 O O . SER C 1 87 ? -42.324 4.251 139.343 1.00 15.00 87 SER C O 1
ATOM 3004 N N . ASN C 1 88 ? -40.080 4.253 139.217 1.00 15.00 88 ASN C N 1
ATOM 3005 C CA . ASN C 1 88 ? -39.990 5.685 139.522 1.00 15.00 88 ASN C CA 1
ATOM 3006 C C . ASN C 1 88 ? -38.932 6.305 138.615 1.00 15.00 88 ASN C C 1
ATOM 3007 O O . ASN C 1 88 ? -37.744 6.354 138.925 1.00 15.00 88 ASN C O 1
ATOM 3012 N N . PRO C 1 89 ? -39.382 6.808 137.469 1.00 15.00 89 PRO C N 1
ATOM 3013 C CA . PRO C 1 89 ? -38.584 7.435 136.429 1.00 15.00 89 PRO C CA 1
ATOM 3014 C C . PRO C 1 89 ? -37.818 8.658 136.858 1.00 15.00 89 PRO C C 1
ATOM 3015 O O . PRO C 1 89 ? -37.687 8.963 138.047 1.00 15.00 89 PRO C O 1
ATOM 3019 N N . LEU C 1 90 ? -37.340 9.357 135.837 1.00 15.00 90 LEU C N 1
ATOM 3020 C CA . LEU C 1 90 ? -36.552 10.566 135.978 1.00 15.00 90 LEU C CA 1
ATOM 3021 C C . LEU C 1 90 ? -36.241 11.104 134.582 1.00 15.00 90 LEU C C 1
ATOM 3022 O O . LEU C 1 90 ? -36.396 10.400 133.582 1.00 15.00 90 LEU C O 1
ATOM 3027 N N . THR C 1 91 ? -35.805 12.353 134.523 1.00 15.00 91 THR C N 1
ATOM 3028 C CA . THR C 1 91 ? -35.477 12.976 133.258 1.00 15.00 91 THR C CA 1
ATOM 3029 C C . THR C 1 91 ? -33.990 13.247 133.242 1.00 15.00 91 THR C C 1
ATOM 3030 O O . THR C 1 91 ? -33.388 13.456 134.293 1.00 15.00 91 THR C O 1
ATOM 3034 N N . VAL C 1 92 ? -33.395 13.231 132.054 1.00 15.00 92 VAL C N 1
ATOM 3035 C CA . VAL C 1 92 ? -31.974 13.496 131.927 1.00 15.00 92 VAL C CA 1
ATOM 3036 C C . VAL C 1 92 ? -31.690 14.361 130.728 1.00 15.00 92 VAL C C 1
ATOM 3037 O O . VAL C 1 92 ? -32.293 14.204 129.667 1.00 15.00 92 VAL C O 1
ATOM 3041 N N . TYR C 1 93 ? -30.766 15.288 130.914 1.00 15.00 93 TYR C N 1
ATOM 3042 C CA . TYR C 1 93 ? -30.372 16.183 129.852 1.00 15.00 93 TYR C CA 1
ATOM 3043 C C . TYR C 1 93 ? -29.080 15.634 129.315 1.00 15.00 93 TYR C C 1
ATOM 3044 O O . TYR C 1 93 ? -28.531 14.701 129.891 1.00 15.00 93 TYR C O 1
ATOM 3053 N N . LEU C 1 94 ? -28.570 16.202 128.234 1.00 15.00 94 LEU C N 1
ATOM 3054 C CA . LEU C 1 94 ? -27.370 15.627 127.680 1.00 15.00 94 LEU C CA 1
ATOM 3055 C C . LEU C 1 94 ? -26.969 16.276 126.383 1.00 15.00 94 LEU C C 1
ATOM 3056 O O . LEU C 1 94 ? -27.823 16.720 125.628 1.00 15.00 94 LEU C O 1
ATOM 3061 N N . ALA C 1 95 ? -25.669 16.306 126.119 1.00 15.00 95 ALA C N 1
ATOM 3062 C CA . ALA C 1 95 ? -25.172 16.882 124.882 1.00 15.00 95 ALA C CA 1
ATOM 3063 C C . ALA C 1 95 ? -23.664 16.976 124.824 1.00 15.00 95 ALA C C 1
ATOM 3064 O O . ALA C 1 95 ? -23.004 17.241 125.824 1.00 15.00 95 ALA C O 1
ATOM 3066 N N . TRP C 1 96 ? -23.125 16.762 123.634 1.00 15.00 96 TRP C N 1
ATOM 3067 C CA . TRP C 1 96 ? -21.698 16.831 123.438 1.00 15.00 96 TRP C CA 1
ATOM 3068 C C . TRP C 1 96 ? -21.300 18.256 123.171 1.00 15.00 96 TRP C C 1
ATOM 3069 O O . TRP C 1 96 ? -21.906 18.918 122.338 1.00 15.00 96 TRP C O 1
ATOM 3080 N N . VAL C 1 97 ? -20.266 18.720 123.867 1.00 15.00 97 VAL C N 1
ATOM 3081 C CA . VAL C 1 97 ? -19.793 20.093 123.722 1.00 15.00 97 VAL C CA 1
ATOM 3082 C C . VAL C 1 97 ? -18.293 20.245 123.912 1.00 15.00 97 VAL C C 1
ATOM 3083 O O . VAL C 1 97 ? -17.662 19.412 124.553 1.00 15.00 97 VAL C O 1
ATOM 3087 N N . PRO C 1 98 ? -17.708 21.326 123.364 1.00 15.00 98 PRO C N 1
ATOM 3088 C CA . PRO C 1 98 ? -16.274 21.632 123.463 1.00 15.00 98 PRO C CA 1
ATOM 3089 C C . PRO C 1 98 ? -15.957 22.148 124.872 1.00 15.00 98 PRO C C 1
ATOM 3090 O O . PRO C 1 98 ? -16.678 22.992 125.404 1.00 15.00 98 PRO C O 1
ATOM 3094 N N . ALA C 1 99 ? -14.876 21.646 125.460 1.00 15.00 99 ALA C N 1
ATOM 3095 C CA . ALA C 1 99 ? -14.468 22.009 126.816 1.00 15.00 99 ALA C CA 1
ATOM 3096 C C . ALA C 1 99 ? -14.356 23.497 127.102 1.00 15.00 99 ALA C C 1
ATOM 3097 O O . ALA C 1 99 ? -13.957 23.898 128.196 1.00 15.00 99 ALA C O 1
ATOM 3099 N N . ASN C 1 100 ? -14.716 24.311 126.125 1.00 15.00 100 ASN C N 1
ATOM 3100 C CA . ASN C 1 100 ? -14.626 25.752 126.258 1.00 15.00 100 ASN C CA 1
ATOM 3101 C C . ASN C 1 100 ? -15.935 26.387 126.667 1.00 15.00 100 ASN C C 1
ATOM 3102 O O . ASN C 1 100 ? -15.975 27.245 127.547 1.00 15.00 100 ASN C O 1
ATOM 3107 N N . SER C 1 101 ? -17.014 25.963 126.027 1.00 15.00 101 SER C N 1
ATOM 3108 C CA . SER C 1 101 ? -18.303 26.535 126.343 1.00 15.00 101 SER C CA 1
ATOM 3109 C C . SER C 1 101 ? -18.563 26.653 127.828 1.00 15.00 101 SER C C 1
ATOM 3110 O O . SER C 1 101 ? -18.291 25.742 128.612 1.00 15.00 101 SER C O 1
ATOM 3113 N N . PRO C 1 102 ? -19.097 27.800 128.229 1.00 15.00 102 PRO C N 1
ATOM 3114 C CA . PRO C 1 102 ? -19.438 28.133 129.607 1.00 15.00 102 PRO C CA 1
ATOM 3115 C C . PRO C 1 102 ? -20.710 27.369 129.916 1.00 15.00 102 PRO C C 1
ATOM 3116 O O . PRO C 1 102 ? -21.537 27.785 130.724 1.00 15.00 102 PRO C O 1
ATOM 3120 N N . ALA C 1 103 ? -20.866 26.249 129.234 1.00 15.00 103 ALA C N 1
ATOM 3121 C CA . ALA C 1 103 ? -22.036 25.427 129.418 1.00 15.00 103 ALA C CA 1
ATOM 3122 C C . ALA C 1 103 ? -22.083 24.820 130.806 1.00 15.00 103 ALA C C 1
ATOM 3123 O O . ALA C 1 103 ? -21.160 24.142 131.241 1.00 15.00 103 ALA C O 1
ATOM 3125 N N . THR C 1 104 ? -23.170 25.084 131.506 1.00 15.00 104 THR C N 1
ATOM 3126 C CA . THR C 1 104 ? -23.357 24.545 132.829 1.00 15.00 104 THR C CA 1
ATOM 3127 C C . THR C 1 104 ? -24.455 23.542 132.652 1.00 15.00 104 THR C C 1
ATOM 3128 O O . THR C 1 104 ? -25.553 23.893 132.253 1.00 15.00 104 THR C O 1
ATOM 3132 N N . PRO C 1 105 ? -24.176 22.277 132.943 1.00 15.00 105 PRO C N 1
ATOM 3133 C CA . PRO C 1 105 ? -25.145 21.185 132.820 1.00 15.00 105 PRO C CA 1
ATOM 3134 C C . PRO C 1 105 ? -26.601 21.548 133.147 1.00 15.00 105 PRO C C 1
ATOM 3135 O O . PRO C 1 105 ? -27.528 20.876 132.686 1.00 15.00 105 PRO C O 1
ATOM 3139 N N . THR C 1 106 ? -26.796 22.604 133.936 1.00 15.00 106 THR C N 1
ATOM 3140 C CA . THR C 1 106 ? -28.138 23.053 134.314 1.00 15.00 106 THR C CA 1
ATOM 3141 C C . THR C 1 106 ? -28.805 23.768 133.144 1.00 15.00 106 THR C C 1
ATOM 3142 O O . THR C 1 106 ? -29.986 24.104 133.204 1.00 15.00 106 THR C O 1
ATOM 3146 N N . GLN C 1 107 ? -28.024 23.996 132.090 1.00 15.00 107 GLN C N 1
ATOM 3147 C CA . GLN C 1 107 ? -28.464 24.679 130.871 1.00 15.00 107 GLN C CA 1
ATOM 3148 C C . GLN C 1 107 ? -28.324 23.699 129.696 1.00 15.00 107 GLN C C 1
ATOM 3149 O O . GLN C 1 107 ? -28.437 24.077 128.526 1.00 15.00 107 GLN C O 1
ATOM 3155 N N . ILE C 1 108 ? -28.086 22.436 130.036 1.00 15.00 108 ILE C N 1
ATOM 3156 C CA . ILE C 1 108 ? -27.886 21.383 129.055 1.00 15.00 108 ILE C CA 1
ATOM 3157 C C . ILE C 1 108 ? -28.728 21.563 127.819 1.00 15.00 108 ILE C C 1
ATOM 3158 O O . ILE C 1 108 ? -28.391 21.040 126.774 1.00 15.00 108 ILE C O 1
ATOM 3160 N N . LEU C 1 109 ? -29.822 22.302 127.911 1.00 15.00 109 LEU C N 1
ATOM 3161 C CA . LEU C 1 109 ? -30.632 22.477 126.722 1.00 15.00 109 LEU C CA 1
ATOM 3162 C C . LEU C 1 109 ? -30.822 23.914 126.302 1.00 15.00 109 LEU C C 1
ATOM 3163 O O . LEU C 1 109 ? -31.660 24.219 125.460 1.00 15.00 109 LEU C O 1
ATOM 3168 N N . ARG C 1 110 ? -30.062 24.818 126.882 1.00 15.00 110 ARG C N 1
ATOM 3169 C CA . ARG C 1 110 ? -30.230 26.193 126.474 1.00 15.00 110 ARG C CA 1
ATOM 3170 C C . ARG C 1 110 ? -29.182 26.453 125.430 1.00 15.00 110 ARG C C 1
ATOM 3171 O O . ARG C 1 110 ? -28.922 27.596 125.060 1.00 15.00 110 ARG C O 1
ATOM 3179 N N . VAL C 1 111 ? -28.581 25.372 124.952 1.00 15.00 111 VAL C N 1
ATOM 3180 C CA . VAL C 1 111 ? -27.545 25.485 123.951 1.00 15.00 111 VAL C CA 1
ATOM 3181 C C . VAL C 1 111 ? -27.764 24.517 122.794 1.00 15.00 111 VAL C C 1
ATOM 3182 O O . VAL C 1 111 ? -27.861 23.307 122.989 1.00 15.00 111 VAL C O 1
ATOM 3186 N N . TYR C 1 112 ? -27.830 25.080 121.591 1.00 15.00 112 TYR C N 1
ATOM 3187 C CA . TYR C 1 112 ? -28.069 24.339 120.358 1.00 15.00 112 TYR C CA 1
ATOM 3188 C C . TYR C 1 112 ? -27.561 22.923 120.347 1.00 15.00 112 TYR C C 1
ATOM 3189 O O . TYR C 1 112 ? -26.382 22.677 120.557 1.00 15.00 112 TYR C O 1
ATOM 3198 N N . GLY C 1 113 ? -28.466 22.000 120.059 1.00 15.00 113 GLY C N 1
ATOM 3199 C CA . GLY C 1 113 ? -28.116 20.595 120.024 1.00 15.00 113 GLY C CA 1
ATOM 3200 C C . GLY C 1 113 ? -28.666 19.911 121.256 1.00 15.00 113 GLY C C 1
ATOM 3201 O O . GLY C 1 113 ? -28.546 18.695 121.415 1.00 15.00 113 GLY C O 1
ATOM 3202 N N . GLY C 1 114 ? -29.280 20.713 122.123 1.00 15.00 114 GLY C N 1
ATOM 3203 C CA . GLY C 1 114 ? -29.855 20.214 123.361 1.00 15.00 114 GLY C CA 1
ATOM 3204 C C . GLY C 1 114 ? -30.742 18.993 123.226 1.00 15.00 114 GLY C C 1
ATOM 3205 O O . GLY C 1 114 ? -31.705 18.988 122.456 1.00 15.00 114 GLY C O 1
ATOM 3206 N N . GLN C 1 115 ? -30.425 17.960 123.997 1.00 15.00 115 GLN C N 1
ATOM 3207 C CA . GLN C 1 115 ? -31.175 16.716 123.959 1.00 15.00 115 GLN C CA 1
ATOM 3208 C C . GLN C 1 115 ? -31.822 16.365 125.285 1.00 15.00 115 GLN C C 1
ATOM 3209 O O . GLN C 1 115 ? -31.148 16.302 126.312 1.00 15.00 115 GLN C O 1
ATOM 3215 N N . SER C 1 116 ? -33.129 16.125 125.260 1.00 15.00 116 SER C N 1
ATOM 3216 C CA . SER C 1 116 ? -33.851 15.756 126.474 1.00 15.00 116 SER C CA 1
ATOM 3217 C C . SER C 1 116 ? -34.900 14.705 126.251 1.00 15.00 116 SER C C 1
ATOM 3218 O O . SER C 1 116 ? -35.746 14.832 125.363 1.00 15.00 116 SER C O 1
ATOM 3221 N N . PHE C 1 117 ? -34.861 13.682 127.092 1.00 15.00 117 PHE C N 1
ATOM 3222 C CA . PHE C 1 117 ? -35.824 12.601 127.026 1.00 15.00 117 PHE C CA 1
ATOM 3223 C C . PHE C 1 117 ? -35.858 11.932 128.366 1.00 15.00 117 PHE C C 1
ATOM 3224 O O . PHE C 1 117 ? -34.953 12.087 129.185 1.00 15.00 117 PHE C O 1
ATOM 3232 N N . VAL C 1 118 ? -36.920 11.185 128.584 1.00 15.00 118 VAL C N 1
ATOM 3233 C CA . VAL C 1 118 ? -37.105 10.506 129.834 1.00 15.00 118 VAL C CA 1
ATOM 3234 C C . VAL C 1 118 ? -37.044 9.023 129.616 1.00 15.00 118 VAL C C 1
ATOM 3235 O O . VAL C 1 118 ? -36.917 8.545 128.491 1.00 15.00 118 VAL C O 1
ATOM 3239 N N . LEU C 1 119 ? -37.167 8.300 130.712 1.00 15.00 119 LEU C N 1
ATOM 3240 C CA . LEU C 1 119 ? -37.109 6.863 130.674 1.00 15.00 119 LEU C CA 1
ATOM 3241 C C . LEU C 1 119 ? -37.705 6.410 131.976 1.00 15.00 119 LEU C C 1
ATOM 3242 O O . LEU C 1 119 ? -37.481 7.024 133.012 1.00 15.00 119 LEU C O 1
ATOM 3247 N N . GLY C 1 120 ? -38.477 5.339 131.918 1.00 15.00 120 GLY C N 1
ATOM 3248 C CA . GLY C 1 120 ? -39.105 4.836 133.115 1.00 15.00 120 GLY C CA 1
ATOM 3249 C C . GLY C 1 120 ? -40.605 4.900 132.969 1.00 15.00 120 GLY C C 1
ATOM 3250 O O . GLY C 1 120 ? -41.131 5.782 132.293 1.00 15.00 120 GLY C O 1
ATOM 3251 N N . GLY C 1 121 ? -41.279 3.944 133.600 1.00 15.00 121 GLY C N 1
ATOM 3252 C CA . GLY C 1 121 ? -42.732 3.854 133.574 1.00 15.00 121 GLY C CA 1
ATOM 3253 C C . GLY C 1 121 ? -43.511 4.760 132.635 1.00 15.00 121 GLY C C 1
ATOM 3254 O O . GLY C 1 121 ? -44.311 5.579 133.086 1.00 15.00 121 GLY C O 1
ATOM 3255 N N . ALA C 1 122 ? -43.304 4.607 131.332 1.00 15.00 122 ALA C N 1
ATOM 3256 C CA . ALA C 1 122 ? -44.011 5.433 130.367 1.00 15.00 122 ALA C CA 1
ATOM 3257 C C . ALA C 1 122 ? -44.014 4.805 128.986 1.00 15.00 122 ALA C C 1
ATOM 3258 O O . ALA C 1 122 ? -43.843 5.497 127.983 1.00 15.00 122 ALA C O 1
ATOM 3260 N N . ILE C 1 123 ? -44.208 3.492 128.935 1.00 15.00 123 ILE C N 1
ATOM 3261 C CA . ILE C 1 123 ? -44.238 2.775 127.669 1.00 15.00 123 ILE C CA 1
ATOM 3262 C C . ILE C 1 123 ? -42.943 2.937 126.895 1.00 15.00 123 ILE C C 1
ATOM 3263 O O . ILE C 1 123 ? -42.563 4.041 126.531 1.00 15.00 123 ILE C O 1
ATOM 3268 N N . SER C 1 124 ? -42.258 1.829 126.659 1.00 15.00 124 SER C N 1
ATOM 3269 C CA . SER C 1 124 ? -41.030 1.855 125.879 1.00 15.00 124 SER C CA 1
ATOM 3270 C C . SER C 1 124 ? -39.986 2.872 126.329 1.00 15.00 124 SER C C 1
ATOM 3271 O O . SER C 1 124 ? -39.210 3.384 125.512 1.00 15.00 124 SER C O 1
ATOM 3274 N N . ALA C 1 125 ? -39.973 3.185 127.618 1.00 15.00 125 ALA C N 1
ATOM 3275 C CA . ALA C 1 125 ? -38.991 4.125 128.148 1.00 15.00 125 ALA C CA 1
ATOM 3276 C C . ALA C 1 125 ? -37.880 3.245 128.696 1.00 15.00 125 ALA C C 1
ATOM 3277 O O . ALA C 1 125 ? -36.808 3.709 129.078 1.00 15.00 125 ALA C O 1
ATOM 3279 N N . ALA C 1 126 ? -38.173 1.951 128.700 1.00 15.00 126 ALA C N 1
ATOM 3280 C CA . ALA C 1 126 ? -37.271 0.931 129.188 1.00 15.00 126 ALA C CA 1
ATOM 3281 C C . ALA C 1 126 ? -36.332 0.476 128.094 1.00 15.00 126 ALA C C 1
ATOM 3282 O O . ALA C 1 126 ? -36.296 -0.707 127.767 1.00 15.00 126 ALA C O 1
ATOM 3284 N N . LYS C 1 127 ? -35.568 1.403 127.529 1.00 15.00 127 LYS C N 1
ATOM 3285 C CA . LYS C 1 127 ? -34.651 1.048 126.452 1.00 15.00 127 LYS C CA 1
ATOM 3286 C C . LYS C 1 127 ? -33.308 1.766 126.531 1.00 15.00 127 LYS C C 1
ATOM 3287 O O . LYS C 1 127 ? -33.143 2.708 127.296 1.00 15.00 127 LYS C O 1
ATOM 3289 N N . THR C 1 128 ? -32.361 1.305 125.717 1.00 15.00 128 THR C N 1
ATOM 3290 C CA . THR C 1 128 ? -31.000 1.852 125.641 1.00 15.00 128 THR C CA 1
ATOM 3291 C C . THR C 1 128 ? -30.894 3.058 124.688 1.00 15.00 128 THR C C 1
ATOM 3292 O O . THR C 1 128 ? -31.394 3.016 123.556 1.00 15.00 128 THR C O 1
ATOM 3296 N N . ILE C 1 129 ? -30.213 4.116 125.121 1.00 15.00 129 ILE C N 1
ATOM 3297 C CA . ILE C 1 129 ? -30.098 5.314 124.290 1.00 15.00 129 ILE C CA 1
ATOM 3298 C C . ILE C 1 129 ? -28.733 5.628 123.679 1.00 15.00 129 ILE C C 1
ATOM 3299 O O . ILE C 1 129 ? -27.794 5.963 124.404 1.00 15.00 129 ILE C O 1
ATOM 3304 N N . GLU C 1 130 ? -28.613 5.557 122.355 1.00 15.00 130 GLU C N 1
ATOM 3305 C CA . GLU C 1 130 ? -27.327 5.882 121.755 1.00 15.00 130 GLU C CA 1
ATOM 3306 C C . GLU C 1 130 ? -27.355 7.248 121.086 1.00 15.00 130 GLU C C 1
ATOM 3307 O O . GLU C 1 130 ? -28.184 7.521 120.196 1.00 15.00 130 GLU C O 1
ATOM 3313 N N . VAL C 1 131 ? -26.450 8.098 121.576 1.00 15.00 131 VAL C N 1
ATOM 3314 C CA . VAL C 1 131 ? -26.239 9.456 121.104 1.00 15.00 131 VAL C CA 1
ATOM 3315 C C . VAL C 1 131 ? -24.752 9.719 121.177 1.00 15.00 131 VAL C C 1
ATOM 3316 O O . VAL C 1 131 ? -24.206 9.874 122.259 1.00 15.00 131 VAL C O 1
ATOM 3320 N N . PRO C 1 132 ? -24.079 9.764 120.021 1.00 15.00 132 PRO C N 1
ATOM 3321 C CA . PRO C 1 132 ? -22.645 9.992 119.844 1.00 15.00 132 PRO C CA 1
ATOM 3322 C C . PRO C 1 132 ? -22.356 11.419 119.453 1.00 15.00 132 PRO C C 1
ATOM 3323 O O . PRO C 1 132 ? -23.281 12.185 119.221 1.00 15.00 132 PRO C O 1
ATOM 3327 N N . LEU C 1 133 ? -21.075 11.760 119.348 1.00 15.00 133 LEU C N 1
ATOM 3328 C CA . LEU C 1 133 ? -20.683 13.115 118.982 1.00 15.00 133 LEU C CA 1
ATOM 3329 C C . LEU C 1 133 ? -20.076 13.117 117.606 1.00 15.00 133 LEU C C 1
ATOM 3330 O O . LEU C 1 133 ? -19.202 12.309 117.310 1.00 15.00 133 LEU C O 1
ATOM 3335 N N . ASN C 1 134 ? -20.533 14.029 116.764 1.00 15.00 134 ASN C N 1
ATOM 3336 C CA . ASN C 1 134 ? -19.978 14.096 115.428 1.00 15.00 134 ASN C CA 1
ATOM 3337 C C . ASN C 1 134 ? -18.687 14.825 115.654 1.00 15.00 134 ASN C C 1
ATOM 3338 O O . ASN C 1 134 ? -18.657 16.048 115.751 1.00 15.00 134 ASN C O 1
ATOM 3343 N N . LEU C 1 135 ? -17.621 14.043 115.769 1.00 15.00 135 LEU C N 1
ATOM 3344 C CA . LEU C 1 135 ? -16.299 14.578 116.016 1.00 15.00 135 LEU C CA 1
ATOM 3345 C C . LEU C 1 135 ? -15.845 15.537 114.936 1.00 15.00 135 LEU C C 1
ATOM 3346 O O . LEU C 1 135 ? -14.647 15.688 114.673 1.00 15.00 135 LEU C O 1
ATOM 3351 N N . ASP C 1 136 ? -16.803 16.158 114.274 1.00 15.00 136 ASP C N 1
ATOM 3352 C CA . ASP C 1 136 ? -16.436 17.154 113.314 1.00 15.00 136 ASP C CA 1
ATOM 3353 C C . ASP C 1 136 ? -16.957 18.424 113.967 1.00 15.00 136 ASP C C 1
ATOM 3354 O O . ASP C 1 136 ? -16.882 19.506 113.402 1.00 15.00 136 ASP C O 1
ATOM 3359 N N . SER C 1 137 ? -17.472 18.268 115.189 1.00 15.00 137 SER C N 1
ATOM 3360 C CA . SER C 1 137 ? -17.990 19.382 115.981 1.00 15.00 137 SER C CA 1
ATOM 3361 C C . SER C 1 137 ? -16.883 19.806 116.951 1.00 15.00 137 SER C C 1
ATOM 3362 O O . SER C 1 137 ? -16.928 20.899 117.523 1.00 15.00 137 SER C O 1
ATOM 3365 N N . VAL C 1 138 ? -15.889 18.935 117.129 1.00 15.00 138 VAL C N 1
ATOM 3366 C CA . VAL C 1 138 ? -14.766 19.227 118.015 1.00 15.00 138 VAL C CA 1
ATOM 3367 C C . VAL C 1 138 ? -13.423 18.825 117.435 1.00 15.00 138 VAL C C 1
ATOM 3368 O O . VAL C 1 138 ? -13.293 18.568 116.237 1.00 15.00 138 VAL C O 1
ATOM 3372 N N . ASN C 1 139 ? -12.430 18.755 118.315 1.00 15.00 139 ASN C N 1
ATOM 3373 C CA . ASN C 1 139 ? -11.070 18.424 117.934 1.00 15.00 139 ASN C CA 1
ATOM 3374 C C . ASN C 1 139 ? -10.771 16.942 117.951 1.00 15.00 139 ASN C C 1
ATOM 3375 O O . ASN C 1 139 ? -10.620 16.352 119.017 1.00 15.00 139 ASN C O 1
ATOM 3380 N N . ARG C 1 140 ? -10.665 16.351 116.766 1.00 15.00 140 ARG C N 1
ATOM 3381 C CA . ARG C 1 140 ? -10.368 14.930 116.650 1.00 15.00 140 ARG C CA 1
ATOM 3382 C C . ARG C 1 140 ? -9.251 14.545 117.648 1.00 15.00 140 ARG C C 1
ATOM 3383 O O . ARG C 1 140 ? -9.370 13.558 118.371 1.00 15.00 140 ARG C O 1
ATOM 3391 N N . MET C 1 141 ? -8.182 15.344 117.695 1.00 15.00 141 MET C N 1
ATOM 3392 C CA . MET C 1 141 ? -7.032 15.091 118.576 1.00 15.00 141 MET C CA 1
ATOM 3393 C C . MET C 1 141 ? -7.383 14.988 120.041 1.00 15.00 141 MET C C 1
ATOM 3394 O O . MET C 1 141 ? -8.490 15.329 120.432 1.00 15.00 141 MET C O 1
ATOM 3399 N N . LEU C 1 142 ? -6.426 14.540 120.854 1.00 15.00 142 LEU C N 1
ATOM 3400 C CA . LEU C 1 142 ? -6.670 14.394 122.282 1.00 15.00 142 LEU C CA 1
ATOM 3401 C C . LEU C 1 142 ? -5.436 14.581 123.158 1.00 15.00 142 LEU C C 1
ATOM 3402 O O . LEU C 1 142 ? -5.524 15.105 124.268 1.00 15.00 142 LEU C O 1
ATOM 3407 N N . LYS C 1 143 ? -4.292 14.136 122.665 1.00 15.00 143 LYS C N 1
ATOM 3408 C CA . LYS C 1 143 ? -3.036 14.280 123.392 1.00 15.00 143 LYS C CA 1
ATOM 3409 C C . LYS C 1 143 ? -1.922 14.420 122.357 1.00 15.00 143 LYS C C 1
ATOM 3410 O O . LYS C 1 143 ? -1.439 13.427 121.820 1.00 15.00 143 LYS C O 1
ATOM 3416 N N . ASP C 1 144 ? -1.518 15.659 122.084 1.00 15.00 144 ASP C N 1
ATOM 3417 C CA . ASP C 1 144 ? -0.487 15.937 121.079 1.00 15.00 144 ASP C CA 1
ATOM 3418 C C . ASP C 1 144 ? 0.802 16.457 121.702 1.00 15.00 144 ASP C C 1
ATOM 3419 O O . ASP C 1 144 ? 1.106 16.189 122.864 1.00 15.00 144 ASP C O 1
ATOM 3424 N N . SER C 1 145 ? 1.559 17.200 120.906 1.00 15.00 145 SER C N 1
ATOM 3425 C CA . SER C 1 145 ? 2.813 17.781 121.350 1.00 15.00 145 SER C CA 1
ATOM 3426 C C . SER C 1 145 ? 2.477 18.964 122.245 1.00 15.00 145 SER C C 1
ATOM 3427 O O . SER C 1 145 ? 3.273 19.377 123.097 1.00 15.00 145 SER C O 1
ATOM 3430 N N . VAL C 1 146 ? 1.285 19.507 122.023 1.00 15.00 146 VAL C N 1
ATOM 3431 C CA . VAL C 1 146 ? 0.773 20.628 122.796 1.00 15.00 146 VAL C CA 1
ATOM 3432 C C . VAL C 1 146 ? -0.534 20.156 123.378 1.00 15.00 146 VAL C C 1
ATOM 3433 O O . VAL C 1 146 ? -0.819 18.963 123.369 1.00 15.00 146 VAL C O 1
ATOM 3437 N N . THR C 1 147 ? -1.332 21.091 123.875 1.00 15.00 147 THR C N 1
ATOM 3438 C CA . THR C 1 147 ? -2.628 20.756 124.453 1.00 15.00 147 THR C CA 1
ATOM 3439 C C . THR C 1 147 ? -3.681 21.671 123.848 1.00 15.00 147 THR C C 1
ATOM 3440 O O . THR C 1 147 ? -3.560 22.898 123.919 1.00 15.00 147 THR C O 1
ATOM 3444 N N . TYR C 1 148 ? -4.708 21.082 123.246 1.00 15.00 148 TYR C N 1
ATOM 3445 C CA . TYR C 1 148 ? -5.763 21.873 122.629 1.00 15.00 148 TYR C CA 1
ATOM 3446 C C . TYR C 1 148 ? -6.902 22.095 123.622 1.00 15.00 148 TYR C C 1
ATOM 3447 O O . TYR C 1 148 ? -6.842 21.659 124.781 1.00 15.00 148 TYR C O 1
ATOM 3456 N N . THR C 1 149 ? -7.941 22.776 123.154 1.00 15.00 149 THR C N 1
ATOM 3457 C CA . THR C 1 149 ? -9.102 23.048 123.978 1.00 15.00 149 THR C CA 1
ATOM 3458 C C . THR C 1 149 ? -10.368 22.599 123.276 1.00 15.00 149 THR C C 1
ATOM 3459 O O . THR C 1 149 ? -11.440 22.592 123.866 1.00 15.00 149 THR C O 1
ATOM 3463 N N . ASP C 1 150 ? -10.245 22.225 122.011 1.00 15.00 150 ASP C N 1
ATOM 3464 C CA . ASP C 1 150 ? -11.394 21.723 121.279 1.00 15.00 150 ASP C CA 1
ATOM 3465 C C . ASP C 1 150 ? -11.605 20.266 121.699 1.00 15.00 150 ASP C C 1
ATOM 3466 O O . ASP C 1 150 ? -12.106 19.436 120.935 1.00 15.00 150 ASP C O 1
ATOM 3471 N N . THR C 1 151 ? -11.196 19.968 122.930 1.00 15.00 151 THR C N 1
ATOM 3472 C CA . THR C 1 151 ? -11.332 18.635 123.500 1.00 15.00 151 THR C CA 1
ATOM 3473 C C . THR C 1 151 ? -12.810 18.390 123.729 1.00 15.00 151 THR C C 1
ATOM 3474 O O . THR C 1 151 ? -13.534 19.274 124.171 1.00 15.00 151 THR C O 1
ATOM 3478 N N . PRO C 1 152 ? -13.283 17.190 123.422 1.00 15.00 152 PRO C N 1
ATOM 3479 C CA . PRO C 1 152 ? -14.699 16.944 123.651 1.00 15.00 152 PRO C CA 1
ATOM 3480 C C . PRO C 1 152 ? -14.982 16.706 125.132 1.00 15.00 152 PRO C C 1
ATOM 3481 O O . PRO C 1 152 ? -14.355 15.858 125.759 1.00 15.00 152 PRO C O 1
ATOM 3485 N N . LYS C 1 153 ? -15.916 17.477 125.681 1.00 15.00 153 LYS C N 1
ATOM 3486 C CA . LYS C 1 153 ? -16.323 17.368 127.083 1.00 15.00 153 LYS C CA 1
ATOM 3487 C C . LYS C 1 153 ? -17.824 17.168 127.108 1.00 15.00 153 LYS C C 1
ATOM 3488 O O . LYS C 1 153 ? -18.579 18.060 126.729 1.00 15.00 153 LYS C O 1
ATOM 3490 N N . LEU C 1 154 ? -18.258 16.002 127.557 1.00 15.00 154 LEU C N 1
ATOM 3491 C CA . LEU C 1 154 ? -19.678 15.698 127.617 1.00 15.00 154 LEU C CA 1
ATOM 3492 C C . LEU C 1 154 ? -20.299 16.181 128.923 1.00 15.00 154 LEU C C 1
ATOM 3493 O O . LEU C 1 154 ? -19.608 16.311 129.932 1.00 15.00 154 LEU C O 1
ATOM 3498 N N . LEU C 1 155 ? -21.602 16.448 128.905 1.00 15.00 155 LEU C N 1
ATOM 3499 C CA . LEU C 1 155 ? -22.286 16.897 130.107 1.00 15.00 155 LEU C CA 1
ATOM 3500 C C . LEU C 1 155 ? -23.764 16.535 130.101 1.00 15.00 155 LEU C C 1
ATOM 3501 O O . LEU C 1 155 ? -24.397 16.491 129.044 1.00 15.00 155 LEU C O 1
ATOM 3506 N N . ALA C 1 156 ? -24.305 16.280 131.289 1.00 15.00 156 ALA C N 1
ATOM 3507 C CA . ALA C 1 156 ? -25.707 15.923 131.438 1.00 15.00 156 ALA C CA 1
ATOM 3508 C C . ALA C 1 156 ? -26.227 16.318 132.810 1.00 15.00 156 ALA C C 1
ATOM 3509 O O . ALA C 1 156 ? -25.470 16.759 133.673 1.00 15.00 156 ALA C O 1
ATOM 3511 N N . TYR C 1 157 ? -27.521 16.141 133.021 1.00 15.00 157 TYR C N 1
ATOM 3512 C CA . TYR C 1 157 ? -28.100 16.516 134.288 1.00 15.00 157 TYR C CA 1
ATOM 3513 C C . TYR C 1 157 ? -29.461 15.901 134.510 1.00 15.00 157 TYR C C 1
ATOM 3514 O O . TYR C 1 157 ? -30.129 15.511 133.561 1.00 15.00 157 TYR C O 1
ATOM 3523 N N . SER C 1 158 ? -29.855 15.820 135.779 1.00 15.00 158 SER C N 1
ATOM 3524 C CA . SER C 1 158 ? -31.150 15.288 136.202 1.00 15.00 158 SER C CA 1
ATOM 3525 C C . SER C 1 158 ? -31.546 15.925 137.527 1.00 15.00 158 SER C C 1
ATOM 3526 O O . SER C 1 158 ? -30.710 16.058 138.420 1.00 15.00 158 SER C O 1
ATOM 3529 N N . ARG C 1 159 ? -32.817 16.303 137.658 1.00 15.00 159 ARG C N 1
ATOM 3530 C CA . ARG C 1 159 ? -33.320 16.923 138.891 1.00 15.00 159 ARG C CA 1
ATOM 3531 C C . ARG C 1 159 ? -33.006 16.089 140.114 1.00 15.00 159 ARG C C 1
ATOM 3532 O O . ARG C 1 159 ? -32.613 14.924 140.010 1.00 15.00 159 ARG C O 1
ATOM 3540 N N . ALA C 1 160 ? -33.191 16.698 141.281 1.00 15.00 160 ALA C N 1
ATOM 3541 C CA . ALA C 1 160 ? -32.987 15.984 142.526 1.00 15.00 160 ALA C CA 1
ATOM 3542 C C . ALA C 1 160 ? -34.204 15.081 142.537 1.00 15.00 160 ALA C C 1
ATOM 3543 O O . ALA C 1 160 ? -35.336 15.560 142.597 1.00 15.00 160 ALA C O 1
ATOM 3545 N N . PRO C 1 161 ? -33.990 13.762 142.452 1.00 15.00 161 PRO C N 1
ATOM 3546 C CA . PRO C 1 161 ? -35.098 12.804 142.446 1.00 15.00 161 PRO C CA 1
ATOM 3547 C C . PRO C 1 161 ? -36.098 13.016 143.581 1.00 15.00 161 PRO C C 1
ATOM 3548 O O . PRO C 1 161 ? -35.725 13.103 144.757 1.00 15.00 161 PRO C O 1
ATOM 3552 N N . THR C 1 162 ? -37.371 13.112 143.201 1.00 15.00 162 THR C N 1
ATOM 3553 C CA . THR C 1 162 ? -38.482 13.324 144.135 1.00 15.00 162 THR C CA 1
ATOM 3554 C C . THR C 1 162 ? -38.470 12.296 145.266 1.00 15.00 162 THR C C 1
ATOM 3555 O O . THR C 1 162 ? -38.760 12.614 146.426 1.00 15.00 162 THR C O 1
ATOM 3559 N N . ASN C 1 163 ? -38.125 11.065 144.899 1.00 15.00 163 ASN C N 1
ATOM 3560 C CA . ASN C 1 163 ? -38.051 9.939 145.823 1.00 15.00 163 ASN C CA 1
ATOM 3561 C C . ASN C 1 163 ? -36.690 9.273 145.554 1.00 15.00 163 ASN C C 1
ATOM 3562 O O . ASN C 1 163 ? -36.525 8.547 144.564 1.00 15.00 163 ASN C O 1
ATOM 3567 N N . PRO C 1 164 ? -35.697 9.514 146.428 1.00 15.00 164 PRO C N 1
ATOM 3568 C CA . PRO C 1 164 ? -34.365 8.921 146.238 1.00 15.00 164 PRO C CA 1
ATOM 3569 C C . PRO C 1 164 ? -34.340 7.402 146.377 1.00 15.00 164 PRO C C 1
ATOM 3570 O O . PRO C 1 164 ? -35.247 6.796 146.941 1.00 15.00 164 PRO C O 1
ATOM 3574 N N . SER C 1 165 ? -33.290 6.792 145.849 1.00 15.00 165 SER C N 1
ATOM 3575 C CA . SER C 1 165 ? -33.131 5.353 145.948 1.00 15.00 165 SER C CA 1
ATOM 3576 C C . SER C 1 165 ? -31.832 5.207 146.714 1.00 15.00 165 SER C C 1
ATOM 3577 O O . SER C 1 165 ? -31.341 6.172 147.305 1.00 15.00 165 SER C O 1
ATOM 3580 N N . LYS C 1 166 ? -31.270 4.007 146.696 1.00 15.00 166 LYS C N 1
ATOM 3581 C CA . LYS C 1 166 ? -30.007 3.767 147.372 1.00 15.00 166 LYS C CA 1
ATOM 3582 C C . LYS C 1 166 ? -29.000 3.393 146.291 1.00 15.00 166 LYS C C 1
ATOM 3583 O O . LYS C 1 166 ? -27.796 3.603 146.443 1.00 15.00 166 LYS C O 1
ATOM 3585 N N . ILE C 1 167 ? -29.521 2.844 145.195 1.00 15.00 167 ILE C N 1
ATOM 3586 C CA . ILE C 1 167 ? -28.717 2.426 144.048 1.00 15.00 167 ILE C CA 1
ATOM 3587 C C . ILE C 1 167 ? -29.136 3.232 142.821 1.00 15.00 167 ILE C C 1
ATOM 3588 O O . ILE C 1 167 ? -30.243 3.769 142.776 1.00 15.00 167 ILE C O 1
ATOM 3593 N N . PRO C 1 168 ? -28.271 3.293 141.792 1.00 15.00 168 PRO C N 1
ATOM 3594 C CA . PRO C 1 168 ? -28.572 4.050 140.574 1.00 15.00 168 PRO C CA 1
ATOM 3595 C C . PRO C 1 168 ? -29.823 3.636 139.828 1.00 15.00 168 PRO C C 1
ATOM 3596 O O . PRO C 1 168 ? -30.323 2.527 139.972 1.00 15.00 168 PRO C O 1
ATOM 3600 N N . THR C 1 169 ? -30.329 4.554 139.027 1.00 15.00 169 THR C N 1
ATOM 3601 C CA . THR C 1 169 ? -31.490 4.270 138.234 1.00 15.00 169 THR C CA 1
ATOM 3602 C C . THR C 1 169 ? -30.977 4.157 136.810 1.00 15.00 169 THR C C 1
ATOM 3603 O O . THR C 1 169 ? -31.685 3.655 135.937 1.00 15.00 169 THR C O 1
ATOM 3607 N N . ALA C 1 170 ? -29.739 4.620 136.587 1.00 15.00 170 ALA C N 1
ATOM 3608 C CA . ALA C 1 170 ? -29.121 4.568 135.252 1.00 15.00 170 ALA C CA 1
ATOM 3609 C C . ALA C 1 170 ? -27.639 4.983 135.093 1.00 15.00 170 ALA C C 1
ATOM 3610 O O . ALA C 1 170 ? -27.148 5.913 135.740 1.00 15.00 170 ALA C O 1
ATOM 3612 N N . SER C 1 171 ? -26.950 4.270 134.201 1.00 15.00 171 SER C N 1
ATOM 3613 C CA . SER C 1 171 ? -25.547 4.510 133.877 1.00 15.00 171 SER C CA 1
ATOM 3614 C C . SER C 1 171 ? -25.505 5.537 132.765 1.00 15.00 171 SER C C 1
ATOM 3615 O O . SER C 1 171 ? -26.481 6.229 132.518 1.00 15.00 171 SER C O 1
ATOM 3618 N N . ILE C 1 172 ? -24.370 5.628 132.095 1.00 15.00 172 ILE C N 1
ATOM 3619 C CA . ILE C 1 172 ? -24.180 6.550 130.988 1.00 15.00 172 ILE C CA 1
ATOM 3620 C C . ILE C 1 172 ? -22.828 6.231 130.404 1.00 15.00 172 ILE C C 1
ATOM 3621 O O . ILE C 1 172 ? -22.188 7.081 129.797 1.00 15.00 172 ILE C O 1
ATOM 3626 N N . GLN C 1 173 ? -22.383 5.004 130.617 1.00 15.00 173 GLN C N 1
ATOM 3627 C CA . GLN C 1 173 ? -21.103 4.574 130.099 1.00 15.00 173 GLN C CA 1
ATOM 3628 C C . GLN C 1 173 ? -20.768 5.235 128.730 1.00 15.00 173 GLN C C 1
ATOM 3629 O O . GLN C 1 173 ? -21.662 5.457 127.907 1.00 15.00 173 GLN C O 1
ATOM 3631 N N . ILE C 1 174 ? -19.494 5.579 128.511 1.00 15.00 174 ILE C N 1
ATOM 3632 C CA . ILE C 1 174 ? -19.027 6.170 127.243 1.00 15.00 174 ILE C CA 1
ATOM 3633 C C . ILE C 1 174 ? -18.051 5.191 126.606 1.00 15.00 174 ILE C C 1
ATOM 3634 O O . ILE C 1 174 ? -17.181 4.667 127.295 1.00 15.00 174 ILE C O 1
ATOM 3639 N N . SER C 1 175 ? -18.167 4.956 125.301 1.00 15.00 175 SER C N 1
ATOM 3640 C CA . SER C 1 175 ? -17.271 4.015 124.619 1.00 15.00 175 SER C CA 1
ATOM 3641 C C . SER C 1 175 ? -16.599 4.613 123.392 1.00 15.00 175 SER C C 1
ATOM 3642 O O . SER C 1 175 ? -17.127 5.536 122.772 1.00 15.00 175 SER C O 1
ATOM 3645 N N . GLY C 1 176 ? -15.444 4.064 123.029 1.00 15.00 176 GLY C N 1
ATOM 3646 C CA . GLY C 1 176 ? -14.736 4.569 121.871 1.00 15.00 176 GLY C CA 1
ATOM 3647 C C . GLY C 1 176 ? -13.497 3.804 121.448 1.00 15.00 176 GLY C C 1
ATOM 3648 O O . GLY C 1 176 ? -13.240 2.695 121.913 1.00 15.00 176 GLY C O 1
ATOM 3649 N N . ARG C 1 177 ? -12.723 4.422 120.563 1.00 15.00 177 ARG C N 1
ATOM 3650 C CA . ARG C 1 177 ? -11.505 3.831 120.025 1.00 15.00 177 ARG C CA 1
ATOM 3651 C C . ARG C 1 177 ? -10.551 4.968 119.636 1.00 15.00 177 ARG C C 1
ATOM 3652 O O . ARG C 1 177 ? -11.012 6.031 119.225 1.00 15.00 177 ARG C O 1
ATOM 3660 N N . ILE C 1 178 ? -9.236 4.753 119.751 1.00 15.00 178 ILE C N 1
ATOM 3661 C CA . ILE C 1 178 ? -8.275 5.798 119.403 1.00 15.00 178 ILE C CA 1
ATOM 3662 C C . ILE C 1 178 ? -6.960 5.314 118.810 1.00 15.00 178 ILE C C 1
ATOM 3663 O O . ILE C 1 178 ? -6.482 4.237 119.137 1.00 15.00 178 ILE C O 1
ATOM 3668 N N . ARG C 1 179 ? -6.387 6.136 117.932 1.00 15.00 179 ARG C N 1
ATOM 3669 C CA . ARG C 1 179 ? -5.116 5.846 117.262 1.00 15.00 179 ARG C CA 1
ATOM 3670 C C . ARG C 1 179 ? -4.048 6.392 118.177 1.00 15.00 179 ARG C C 1
ATOM 3671 O O . ARG C 1 179 ? -4.062 7.566 118.522 1.00 15.00 179 ARG C O 1
ATOM 3679 N N . LEU C 1 180 ? -3.129 5.544 118.597 1.00 15.00 180 LEU C N 1
ATOM 3680 C CA . LEU C 1 180 ? -2.080 6.017 119.466 1.00 15.00 180 LEU C CA 1
ATOM 3681 C C . LEU C 1 180 ? -0.770 5.749 118.790 1.00 15.00 180 LEU C C 1
ATOM 3682 O O . LEU C 1 180 ? -0.466 4.612 118.454 1.00 15.00 180 LEU C O 1
ATOM 3687 N N . SER C 1 181 ? 0.010 6.800 118.591 1.00 15.00 181 SER C N 1
ATOM 3688 C CA . SER C 1 181 ? 1.287 6.656 117.925 1.00 15.00 181 SER C CA 1
ATOM 3689 C C . SER C 1 181 ? 2.410 7.339 118.678 1.00 15.00 181 SER C C 1
ATOM 3690 O O . SER C 1 181 ? 2.287 7.621 119.870 1.00 15.00 181 SER C O 1
ATOM 3693 N N . LYS C 1 182 ? 3.502 7.604 117.966 1.00 15.00 182 LYS C N 1
ATOM 3694 C CA . LYS C 1 182 ? 4.659 8.249 118.557 1.00 15.00 182 LYS C CA 1
ATOM 3695 C C . LYS C 1 182 ? 4.750 7.746 119.995 1.00 15.00 182 LYS C C 1
ATOM 3696 O O . LYS C 1 182 ? 4.385 8.445 120.937 1.00 15.00 182 LYS C O 1
ATOM 3698 N N . PRO C 1 183 ? 5.224 6.503 120.170 1.00 15.00 183 PRO C N 1
ATOM 3699 C CA . PRO C 1 183 ? 5.389 5.826 121.456 1.00 15.00 183 PRO C CA 1
ATOM 3700 C C . PRO C 1 183 ? 6.395 6.486 122.381 1.00 15.00 183 PRO C C 1
ATOM 3701 O O . PRO C 1 183 ? 7.571 6.624 122.055 1.00 15.00 183 PRO C O 1
ATOM 3705 N N . MET C 1 184 ? 5.914 6.874 123.551 1.00 15.00 184 MET C N 1
ATOM 3706 C CA . MET C 1 184 ? 6.725 7.530 124.566 1.00 15.00 184 MET C CA 1
ATOM 3707 C C . MET C 1 184 ? 7.955 6.717 124.978 1.00 15.00 184 MET C C 1
ATOM 3708 O O . MET C 1 184 ? 7.845 5.534 125.290 1.00 15.00 184 MET C O 1
ATOM 3713 N N . LEU C 1 185 ? 9.122 7.356 124.988 1.00 15.00 185 LEU C N 1
ATOM 3714 C CA . LEU C 1 185 ? 10.359 6.685 125.383 1.00 15.00 185 LEU C CA 1
ATOM 3715 C C . LEU C 1 185 ? 10.346 6.662 126.902 1.00 15.00 185 LEU C C 1
ATOM 3716 O O . LEU C 1 185 ? 10.267 7.711 127.519 1.00 15.00 185 LEU C O 1
ATOM 3721 N N . ILE C 1 186 ? 10.429 5.486 127.517 1.00 15.00 186 ILE C N 1
ATOM 3722 C CA . ILE C 1 186 ? 10.362 5.440 128.977 1.00 15.00 186 ILE C CA 1
ATOM 3723 C C . ILE C 1 186 ? 11.268 4.496 129.750 1.00 15.00 186 ILE C C 1
ATOM 3724 O O . ILE C 1 186 ? 12.156 3.861 129.190 1.00 15.00 186 ILE C O 1
ATOM 3729 N N . ALA C 1 187 ? 11.007 4.408 131.054 1.00 15.00 187 ALA C N 1
ATOM 3730 C CA . ALA C 1 187 ? 11.776 3.569 131.972 1.00 15.00 187 ALA C CA 1
ATOM 3731 C C . ALA C 1 187 ? 11.161 2.188 132.162 1.00 15.00 187 ALA C C 1
ATOM 3732 O O . ALA C 1 187 ? 10.145 2.052 132.843 1.00 15.00 187 ALA C O 1
ATOM 3734 N N . ASN C 1 188 ? 11.785 1.163 131.589 1.00 15.00 188 ASN C N 1
ATOM 3735 C CA . ASN C 1 188 ? 11.260 -0.195 131.700 1.00 15.00 188 ASN C CA 1
ATOM 3736 C C . ASN C 1 188 ? 11.558 -0.852 133.039 1.00 15.00 188 ASN C C 1
ATOM 3737 O O . ASN C 1 188 ? 12.390 -0.303 133.786 1.00 15.00 188 ASN C O 1
#

Organism: Physalis mottle virus (NCBI:txid72539)

Nearest PDB structures (foldseek):
  2wws-assembly1_B  TM=9.685E-01  e=1.850E-28  Physalis mottle virus
  2xpj-assembly1_B  TM=9.769E-01  e=1.481E-27  Physalis mottle virus
  2wws-assembly1_A  TM=9.475E-01  e=3.938E-25  Physalis mottle virus
  1ddl-assembly1_C  TM=9.416E-01  e=2.920E-18  Desmodium yellow mottle virus
  1auy-assembly1_B  TM=9.545E-01  e=1.969E-15  Turnip yellow mosaic virus

CATH classification: 2.60.120.20

Solvent-accessible surface area: 25510 Å² total; per-residue (Å²): 119,123,44,90,101,52,95,33,127,35,94,19,65,61,3,4,62,57,119,18,51,52,68,43,40,16,62,108,19,108,61,12,39,82,54,18,54,61,65,26,55,4,20,20,69,107,16,20,0,32,1,59,41,36,145,38,1,107,81,26,75,13,28,0,60,2,0,20,4,2,42,61,12,106,20,63,41,84,19,4,105,129,1,192,49,23,85,57,52,84,6,10,88,50,136,55,102,61,179,80,42,107,9,95,13,94,71,140,37,23,38,106,60,9,47,25,4,15,86,24,58,13,5,5,10,4,4,13,55,9,128,13,64,107,106,81,45,213,96,53,2,2,39,6,9,1,29,13,4,3,26,2,15,20,62,25,15,31,57,139,135,79,72,56,151,8,62,36,51,45,1,6,4,4,30,26,73,115,72,134,78,102,116,35,118,41,88,69,56,93,30,126,30,132,20,39,56,6,5,56,53,121,21,56,44,125,39,25,2,58,112,9,127,49,17,47,174,61,8,37,45,56,14,46,2,54,6,76,80,6,67,0,28,0,32,39,37,137,29,2,84,82,55,71,32,49,0,63,2,5,8,6,1,56,54,30,84,14,47,13,102,42,0,86,145,9,135,8,14,48,69,30,89,9,5,24,106,167,48,100,47,43,53,29,48,1,39,9,36,41,50,8,3,1,65,19,8,51,10,15,7,97,19,61,0,6,1,8,4,12,8,3,27,76,61,41,139,104,87,25,107,95,59,5,0,30,4,25,0,14,5,107,18,95,1,17,19,90,11,35,47,23,141,103,35,55,43,51,103,8,83,12,76,64,13,61,70,31,169,45,98,86,16,136,33,82,65,70,78,28,118,25,138,35,24,61,2,6,79,46,118,26,59,28,120,34,25,5,43,101,8,106,59,5,54,162,50,9,57,61,60,12,30,1,37,9,65,122,6,15,5,47,2,35,28,45,129,35,2,68,100,54,71,14,31,2,59,8,3,10,8,8,45,60,12,95,15,62,10,82,54,2,92,135,8,134,11,32,43,59,49,83,2,3,58,62,158,102,15,87,50,110,50,124,2,61,13,96,41,81,12,6,1,140,7,26,65,11,4,13,114,22,55,9,10,4,2,12,4,4,33,8,118,58,30,133,100,89,39,102,103,58,3,0,31,9,19,0,30,4,105,4,138,1,9,10,42,20,22,57,30,135

InterPro domains:
  IPR000574 Tymovirus coat protein [PF00983] (15-185)
  IPR029053 Viral coat protein subunit [G3DSA:2.60.120.20] (1-188)

Secondary structure (DSSP, 8-state):
---B--EEEE-----SSS--EEEEETTT-HHHHHHHTTBS-B-EEEEEE---B-STTSSS--EEEEEEEESSS---TTTTTSSSSEEEEE-SSSS-SSS---EE--STTS---SB-SS--S--EEEEEE----S---SS-SB---EEEEE-B-SB-----/-EE-PPP----PPPB---SSS-SS-EEEEEEEE-----SSS-----EEGGG-HHHHHHHTTEEEEEEEEE----EE-STTSSS-------EEESSSS--GGGSSSSSS-------SSSS----EE----GGGS--EEE-SS--S--EEE-------SS--SS-SEE--EEEEEEEEEE-----/-------PPP--B--SS-------EEEEE----BSSS-EEEEEEGGG-HHHHTTTTTEEEEEE---EEEEEE-TTTTTS-EEEEEEEEETTS---GGGTTSSTT-EEEEESSSSS-SS-EEEE--TTSS-SEEE-SS--S--EEEEEEE---SS--SS-SEE--EEEEEEEEEEPP---

Radius of gyration: 29.31 Å; Cα contacts (8 Å, |Δi|>4): 1332; chains: 3; bounding box: 90×76×45 Å